Protein AF-A0A4S4DJL1-F1 (afdb_monomer_lite)

Organism: Camellia sinensis var. sinensis (NCBI:txid542762)

InterPro domains:
  IPR012955 CASP, C-terminal [PF08172] (185-416)

Structure (mmCIF, N/CA/C/O backbone):
data_AF-A0A4S4DJL1-F1
#
_entry.id   AF-A0A4S4DJL1-F1
#
loop_
_atom_site.group_PDB
_atom_site.id
_atom_site.type_symbol
_atom_site.label_atom_id
_atom_site.label_alt_id
_atom_site.label_comp_id
_atom_site.label_asym_id
_atom_site.label_entity_id
_atom_site.label_seq_id
_atom_site.pdbx_PDB_ins_code
_atom_site.Cartn_x
_atom_site.Cartn_y
_atom_site.Cartn_z
_atom_site.occupancy
_atom_site.B_iso_or_equiv
_atom_site.auth_seq_id
_atom_site.auth_comp_id
_atom_site.auth_asym_id
_atom_site.auth_atom_id
_atom_site.pdbx_PDB_model_num
ATOM 1 N N . MET A 1 1 ? 65.606 12.502 -108.282 1.00 59.50 1 MET A N 1
ATOM 2 C CA . MET A 1 1 ? 65.517 12.022 -106.886 1.00 59.50 1 MET A CA 1
ATOM 3 C C . MET A 1 1 ? 65.143 13.146 -105.927 1.00 59.50 1 MET A C 1
ATOM 5 O O . MET A 1 1 ? 64.016 13.088 -105.472 1.00 59.50 1 MET A O 1
ATOM 9 N N . ALA A 1 2 ? 65.967 14.184 -105.707 1.00 60.28 2 ALA A N 1
ATOM 10 C CA . ALA A 1 2 ? 65.717 15.263 -104.721 1.00 60.28 2 ALA A CA 1
ATOM 11 C C . ALA A 1 2 ? 64.242 15.716 -104.555 1.00 60.28 2 ALA A C 1
ATOM 13 O O . ALA A 1 2 ? 63.668 15.494 -103.499 1.00 60.28 2 ALA A O 1
ATOM 14 N N . LYS A 1 3 ? 63.577 16.204 -105.618 1.00 59.38 3 LYS A N 1
ATOM 15 C CA . LYS A 1 3 ? 62.169 16.669 -105.557 1.00 59.38 3 LYS A CA 1
ATOM 16 C C . LYS A 1 3 ? 61.129 15.646 -105.064 1.00 59.38 3 LYS A C 1
ATOM 18 O O . LYS A 1 3 ? 60.033 16.049 -104.702 1.00 59.38 3 LYS A O 1
ATOM 23 N N . TRP A 1 4 ? 61.417 14.343 -105.108 1.00 60.75 4 TRP A N 1
ATOM 24 C CA . TRP A 1 4 ? 60.518 13.313 -104.566 1.00 60.75 4 TRP A CA 1
ATOM 25 C C . TRP A 1 4 ? 60.739 13.080 -103.067 1.00 60.75 4 TRP A C 1
ATOM 27 O O . TRP A 1 4 ? 59.798 12.710 -102.378 1.00 60.75 4 TRP A O 1
ATOM 37 N N . ILE A 1 5 ? 61.952 13.330 -102.567 1.00 64.31 5 ILE A N 1
ATOM 38 C CA . ILE A 1 5 ? 62.289 13.234 -101.141 1.00 64.31 5 ILE A CA 1
ATOM 39 C C . ILE A 1 5 ? 61.629 14.389 -100.379 1.00 64.31 5 ILE A C 1
ATOM 41 O O . ILE A 1 5 ? 60.875 14.119 -99.453 1.00 64.31 5 ILE A O 1
ATOM 45 N N . ASP A 1 6 ? 61.748 15.631 -100.867 1.00 67.94 6 ASP A N 1
ATOM 46 C CA . ASP A 1 6 ? 61.109 16.806 -100.242 1.00 67.94 6 ASP A CA 1
ATOM 47 C C . ASP A 1 6 ? 59.584 16.640 -100.063 1.00 67.94 6 ASP A C 1
ATOM 49 O O . ASP A 1 6 ? 59.010 17.075 -99.065 1.00 67.94 6 ASP A O 1
ATOM 53 N N . VAL A 1 7 ? 58.911 16.001 -101.030 1.00 71.00 7 VAL A N 1
ATOM 54 C CA . VAL A 1 7 ? 57.459 15.747 -100.989 1.00 71.00 7 VAL A CA 1
ATOM 55 C C . VAL A 1 7 ? 57.106 14.646 -99.988 1.00 71.00 7 VAL A C 1
ATOM 57 O O . VAL A 1 7 ? 56.109 14.777 -99.278 1.00 71.00 7 VAL A O 1
ATOM 60 N N . VAL A 1 8 ? 57.908 13.580 -99.908 1.00 71.31 8 VAL A N 1
ATOM 61 C CA . VAL A 1 8 ? 57.711 12.502 -98.926 1.00 71.31 8 VAL A CA 1
ATOM 62 C C . VAL A 1 8 ? 57.959 13.019 -97.510 1.00 71.31 8 VAL A C 1
ATOM 64 O O . VAL A 1 8 ? 57.104 12.816 -96.651 1.00 71.31 8 VAL A O 1
ATOM 67 N N . ASP A 1 9 ? 59.039 13.769 -97.286 1.00 73.19 9 ASP A N 1
ATOM 68 C CA . ASP A 1 9 ? 59.363 14.353 -95.981 1.00 73.19 9 ASP A CA 1
ATOM 69 C C . ASP A 1 9 ? 58.279 15.338 -95.524 1.00 73.19 9 ASP A C 1
ATOM 71 O O . ASP A 1 9 ? 57.802 15.248 -94.390 1.00 73.19 9 ASP A O 1
ATOM 75 N N . HIS A 1 10 ? 57.788 16.212 -96.414 1.00 75.75 10 HIS A N 1
ATOM 76 C CA . HIS A 1 10 ? 56.637 17.061 -96.097 1.00 75.75 10 HIS A CA 1
ATOM 77 C C . HIS A 1 10 ? 55.404 16.238 -95.709 1.00 75.75 10 HIS A C 1
ATOM 79 O O . HIS A 1 10 ? 54.762 16.552 -94.707 1.00 75.75 10 HIS A O 1
ATOM 85 N N . ASN A 1 11 ? 55.063 15.191 -96.464 1.00 77.25 11 ASN A N 1
ATOM 86 C CA . ASN A 1 11 ? 53.870 14.389 -96.189 1.00 77.25 11 ASN A CA 1
ATOM 87 C C . ASN A 1 11 ? 54.001 13.601 -94.868 1.00 77.25 11 ASN A C 1
ATOM 89 O O . ASN A 1 11 ? 53.043 13.511 -94.101 1.00 77.25 11 ASN A O 1
ATOM 93 N N . CYS A 1 12 ? 55.202 13.116 -94.540 1.00 78.38 12 CYS A N 1
ATOM 94 C CA . CYS A 1 12 ? 55.519 12.516 -93.244 1.00 78.38 12 CYS A CA 1
ATOM 95 C C . CYS A 1 12 ? 55.393 13.521 -92.086 1.00 78.38 12 CYS A C 1
ATOM 97 O O . CYS A 1 12 ? 54.818 13.181 -91.050 1.00 78.38 12 CYS A O 1
ATOM 99 N N . ILE A 1 13 ? 55.860 14.763 -92.254 1.00 80.75 13 ILE A N 1
ATOM 100 C CA . ILE A 1 13 ? 55.703 15.838 -91.256 1.00 80.75 13 ILE A CA 1
ATOM 101 C C . ILE A 1 13 ? 54.221 16.189 -91.048 1.00 80.75 13 ILE A C 1
ATOM 103 O O . ILE A 1 13 ? 53.776 16.300 -89.904 1.00 80.75 13 ILE A O 1
ATOM 107 N N . TRP A 1 14 ? 53.438 16.329 -92.123 1.00 79.81 14 TRP A N 1
ATOM 108 C CA . TRP A 1 14 ? 51.997 16.598 -92.036 1.00 79.81 14 TRP A CA 1
ATOM 109 C C . TRP A 1 14 ? 51.231 15.445 -91.375 1.00 79.81 14 TRP A C 1
ATOM 111 O O . TRP A 1 14 ? 50.416 15.704 -90.493 1.00 79.81 14 TRP A O 1
ATOM 121 N N . SER A 1 15 ? 51.540 14.191 -91.723 1.00 80.81 15 SER A N 1
ATOM 122 C CA . SER A 1 15 ? 50.959 13.004 -91.080 1.00 80.81 15 SER A CA 1
ATOM 123 C C . SER A 1 15 ? 51.283 12.959 -89.582 1.00 80.81 15 SER A C 1
ATOM 125 O O . SER A 1 15 ? 50.382 12.848 -88.757 1.00 80.81 15 SER A O 1
ATOM 127 N N . SER A 1 16 ? 52.549 13.183 -89.210 1.00 80.94 16 SER A N 1
ATOM 128 C CA . SER A 1 16 ? 52.988 13.202 -87.805 1.00 80.94 16 SER A CA 1
ATOM 129 C C . SER A 1 16 ? 52.286 14.300 -86.997 1.00 80.94 16 SER A C 1
ATOM 131 O O . SER A 1 16 ? 51.898 14.090 -85.849 1.00 80.94 16 SER A O 1
ATOM 133 N N . ARG A 1 17 ? 52.079 15.474 -87.608 1.00 80.12 17 ARG A N 1
ATOM 134 C CA . ARG A 1 17 ? 51.363 16.599 -86.992 1.00 80.12 17 ARG A CA 1
ATOM 135 C C . ARG A 1 17 ? 49.861 16.335 -86.855 1.00 80.12 17 ARG A C 1
ATOM 137 O O . ARG A 1 17 ? 49.268 16.802 -85.888 1.00 80.12 17 ARG A O 1
ATOM 144 N N . LEU A 1 18 ? 49.264 15.595 -87.791 1.00 78.50 18 LEU A N 1
ATOM 145 C CA . LEU A 1 18 ? 47.861 15.185 -87.736 1.00 78.50 18 LEU A CA 1
ATOM 146 C C . LEU A 1 18 ? 47.633 14.110 -86.663 1.00 78.50 18 LEU A C 1
ATOM 148 O O . LEU A 1 18 ? 46.703 14.251 -85.877 1.00 78.50 18 LEU A O 1
ATOM 152 N N . CYS A 1 19 ? 48.512 13.105 -86.567 1.00 79.31 19 CYS A N 1
ATOM 153 C CA . CYS A 1 19 ? 48.488 12.116 -85.485 1.00 79.31 19 CYS A CA 1
ATOM 154 C C . CYS A 1 19 ? 48.607 12.795 -84.115 1.00 79.31 19 CYS A C 1
ATOM 156 O O . CYS A 1 19 ? 47.729 12.620 -83.280 1.00 79.31 19 CYS A O 1
ATOM 158 N N . PHE A 1 20 ? 49.596 13.676 -83.923 1.00 80.44 20 PHE A N 1
ATOM 159 C CA . PHE A 1 20 ? 49.759 14.412 -82.664 1.00 80.44 20 PHE A CA 1
ATOM 160 C C . PHE A 1 20 ? 48.549 15.301 -82.316 1.00 80.44 20 PHE A C 1
ATOM 162 O O . PHE A 1 20 ? 48.203 15.458 -81.147 1.00 80.44 20 PHE A O 1
ATOM 169 N N . ALA A 1 21 ? 47.883 15.887 -83.318 1.00 79.44 21 ALA A N 1
ATOM 170 C CA . ALA A 1 21 ? 46.647 16.639 -83.105 1.00 79.44 21 ALA A CA 1
ATOM 171 C C . ALA A 1 21 ? 45.473 15.728 -82.698 1.00 79.44 21 ALA A C 1
ATOM 173 O O . ALA A 1 21 ? 44.687 16.115 -81.834 1.00 79.44 21 ALA A O 1
ATOM 174 N N . ASN A 1 22 ? 45.377 14.527 -83.278 1.00 80.31 22 ASN A N 1
ATOM 175 C CA . ASN A 1 22 ? 44.357 13.538 -82.936 1.00 80.31 22 ASN A CA 1
ATOM 176 C C . ASN A 1 22 ? 44.570 12.963 -81.526 1.00 80.31 22 ASN A C 1
ATOM 178 O O . ASN A 1 22 ? 43.647 12.991 -80.721 1.00 80.31 22 ASN A O 1
ATOM 182 N N . ASP A 1 23 ? 45.797 12.556 -81.188 1.00 81.19 23 ASP A N 1
ATOM 183 C CA . ASP A 1 23 ? 46.163 12.041 -79.859 1.00 81.19 23 ASP A CA 1
ATOM 184 C C . ASP A 1 23 ? 45.880 13.072 -78.748 1.00 81.19 23 ASP A C 1
ATOM 186 O O . ASP A 1 23 ? 45.460 12.727 -77.640 1.00 81.19 23 ASP A O 1
ATOM 190 N N . ASN A 1 24 ? 46.074 14.363 -79.046 1.00 85.00 24 ASN A N 1
ATOM 191 C CA . ASN A 1 24 ? 45.731 15.461 -78.145 1.00 85.00 24 ASN A CA 1
ATOM 192 C C . ASN A 1 24 ? 44.204 15.651 -78.033 1.00 85.00 24 ASN A C 1
ATOM 194 O O . ASN A 1 24 ? 43.699 15.846 -76.930 1.00 85.00 24 ASN A O 1
ATOM 198 N N . LEU A 1 25 ? 43.441 15.545 -79.130 1.00 85.62 25 LEU A N 1
ATOM 199 C CA . LEU A 1 25 ? 41.971 15.546 -79.068 1.00 85.62 25 LEU A CA 1
ATOM 200 C C . LEU A 1 25 ? 41.445 14.396 -78.197 1.00 85.62 25 LEU A C 1
ATOM 202 O O . LEU A 1 25 ? 40.651 14.637 -77.291 1.00 85.62 25 LEU A O 1
ATOM 206 N N . ASP A 1 26 ? 41.931 13.176 -78.419 1.00 86.50 26 ASP A N 1
ATOM 207 C CA . ASP A 1 26 ? 41.527 11.993 -77.657 1.00 86.50 26 ASP A CA 1
ATOM 208 C C . ASP A 1 26 ? 41.903 12.124 -76.173 1.00 86.50 26 ASP A C 1
ATOM 210 O O . ASP A 1 26 ? 41.092 11.823 -75.295 1.00 86.50 26 ASP A O 1
ATOM 214 N N . SER A 1 27 ? 43.079 12.684 -75.871 1.00 87.75 27 SER A N 1
ATOM 215 C CA . SER A 1 27 ? 43.490 13.001 -74.496 1.00 87.75 27 SER A CA 1
ATOM 216 C C . SER A 1 27 ? 42.558 14.017 -73.821 1.00 87.75 27 SER A C 1
ATOM 218 O O . SER A 1 27 ? 42.176 13.822 -72.666 1.00 87.75 27 SER A O 1
ATOM 220 N N . ASN A 1 28 ? 42.147 15.076 -74.528 1.00 90.19 28 ASN A N 1
ATOM 221 C CA . ASN A 1 28 ? 41.207 16.069 -73.997 1.00 90.19 28 ASN A CA 1
ATOM 222 C C . ASN A 1 28 ? 39.806 15.470 -73.787 1.00 90.19 28 ASN A C 1
ATOM 224 O O . ASN A 1 28 ? 39.225 15.668 -72.722 1.00 90.19 28 ASN A O 1
ATOM 228 N N . ASN A 1 29 ? 39.314 14.652 -74.723 1.00 90.56 29 ASN A N 1
ATOM 229 C CA . ASN A 1 29 ? 38.050 13.921 -74.578 1.00 90.56 29 ASN A CA 1
ATOM 230 C C . ASN A 1 29 ? 38.063 12.990 -73.348 1.00 90.56 29 ASN A C 1
ATOM 232 O O . ASN A 1 29 ? 37.075 12.892 -72.620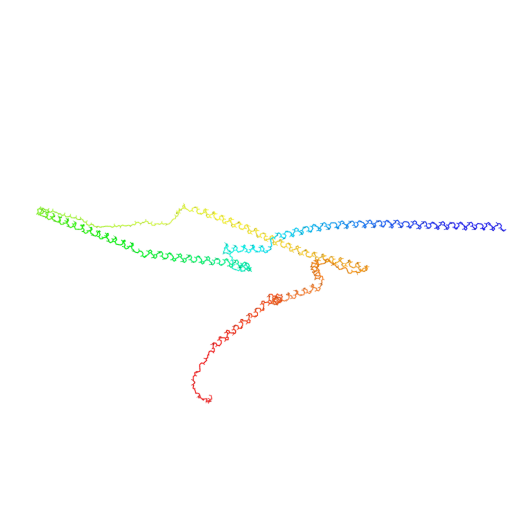 1.00 90.56 29 ASN A O 1
ATOM 236 N N . ILE A 1 30 ? 39.179 12.303 -73.072 1.00 91.88 30 ILE A N 1
ATOM 237 C CA . ILE A 1 30 ? 39.326 11.455 -71.875 1.00 91.88 30 ILE A CA 1
ATOM 238 C C . ILE A 1 30 ? 39.312 12.303 -70.593 1.00 91.88 30 ILE A C 1
ATOM 240 O O . ILE A 1 30 ? 38.681 11.913 -69.608 1.00 91.88 30 ILE A O 1
ATOM 244 N N . LEU A 1 31 ? 39.966 13.469 -70.596 1.00 92.25 31 LEU A N 1
ATOM 245 C CA . LEU A 1 31 ? 39.956 14.397 -69.461 1.00 92.25 31 LEU A CA 1
ATOM 246 C C . LEU A 1 31 ? 38.561 14.984 -69.201 1.00 92.25 31 LEU A C 1
ATOM 248 O O . LEU A 1 31 ? 38.151 15.043 -68.046 1.00 92.25 31 LEU A O 1
ATOM 252 N N . GLU A 1 32 ? 37.808 15.346 -70.239 1.00 93.19 32 GLU A N 1
ATOM 253 C CA . GLU A 1 32 ? 36.440 15.877 -70.134 1.00 93.19 32 GLU A CA 1
ATOM 254 C C . GLU A 1 32 ? 35.441 14.814 -69.636 1.00 93.19 32 GLU A C 1
ATOM 256 O O . GLU A 1 32 ? 34.631 15.072 -68.739 1.00 93.19 32 GLU A O 1
ATOM 261 N N . ASN A 1 33 ? 35.569 13.569 -70.107 1.00 93.12 33 ASN A N 1
ATOM 262 C CA . ASN A 1 33 ? 34.829 12.426 -69.562 1.00 93.12 33 ASN A CA 1
ATOM 263 C C . ASN A 1 33 ? 35.202 12.137 -68.091 1.00 93.12 33 ASN A C 1
ATOM 265 O O . ASN A 1 33 ? 34.343 11.799 -67.279 1.00 93.12 33 ASN A O 1
ATOM 269 N N . SER A 1 34 ? 36.477 12.295 -67.716 1.00 94.00 34 SER A N 1
ATOM 270 C CA . SER A 1 34 ? 36.938 12.146 -66.327 1.00 94.00 34 SER A CA 1
ATOM 271 C C . SER A 1 34 ? 36.424 13.272 -65.419 1.00 94.00 34 SER A C 1
ATOM 273 O O . SER A 1 34 ? 36.053 13.019 -64.271 1.00 94.00 34 SER A O 1
ATOM 275 N N . LEU A 1 35 ? 36.376 14.506 -65.930 1.00 95.19 35 LEU A N 1
ATOM 276 C CA . LEU A 1 35 ? 35.857 15.680 -65.231 1.00 95.19 35 LEU A CA 1
ATOM 277 C C . LEU A 1 35 ? 34.356 15.529 -64.964 1.00 95.19 35 LEU A C 1
ATOM 279 O O . LEU A 1 35 ? 33.949 15.543 -63.806 1.00 95.19 35 LEU A O 1
ATOM 283 N N . SER A 1 36 ? 33.557 15.279 -66.003 1.00 95.12 36 SER A N 1
ATOM 284 C CA . SER A 1 36 ? 32.102 15.102 -65.886 1.00 95.12 36 SER A CA 1
ATOM 285 C C . SER A 1 36 ? 31.716 13.909 -64.999 1.00 95.12 36 SER A C 1
ATOM 287 O O . SER A 1 36 ? 30.773 14.000 -64.210 1.00 95.12 36 SER A O 1
ATOM 289 N N . ALA A 1 37 ? 32.483 12.812 -65.028 1.00 95.00 37 ALA A N 1
ATOM 290 C CA . ALA A 1 37 ? 32.309 11.706 -64.085 1.00 95.00 37 ALA A CA 1
ATOM 291 C C . ALA A 1 37 ? 32.565 12.130 -62.624 1.00 95.00 37 ALA A C 1
ATOM 293 O O . ALA A 1 37 ? 31.803 11.752 -61.732 1.00 95.00 37 ALA A O 1
ATOM 294 N N . LYS A 1 38 ? 33.599 12.943 -62.363 1.00 96.19 38 LYS A N 1
ATOM 295 C CA . LYS A 1 38 ? 33.879 13.489 -61.023 1.00 96.19 38 LYS A CA 1
ATOM 296 C C . LYS A 1 38 ? 32.828 14.500 -60.576 1.00 96.19 38 LYS A C 1
ATOM 298 O O . LYS A 1 38 ? 32.406 14.437 -59.428 1.00 96.19 38 LYS A O 1
ATOM 303 N N . GLU A 1 39 ? 32.379 15.388 -61.457 1.00 96.44 39 GLU A N 1
ATOM 304 C CA . GLU A 1 39 ? 31.305 16.349 -61.174 1.00 96.44 39 GLU A CA 1
ATOM 305 C C . GLU A 1 39 ? 30.002 15.636 -60.808 1.00 96.44 39 GLU A C 1
ATOM 307 O O . GLU A 1 39 ? 29.353 16.005 -59.827 1.00 96.44 39 GLU A O 1
ATOM 312 N N . LYS A 1 40 ? 29.667 14.546 -61.514 1.00 96.88 40 LYS A N 1
ATOM 313 C CA . LYS A 1 40 ? 28.532 13.693 -61.158 1.00 96.88 40 LYS A CA 1
ATOM 314 C C . LYS A 1 40 ? 28.685 13.106 -59.750 1.00 96.88 40 LYS A C 1
ATOM 316 O O . LYS A 1 40 ? 27.770 13.266 -58.946 1.00 96.88 40 LYS A O 1
ATOM 321 N N . ILE A 1 41 ? 29.836 12.511 -59.424 1.00 96.38 41 ILE A N 1
ATOM 322 C CA . ILE A 1 41 ? 30.111 11.962 -58.081 1.00 96.38 41 ILE A CA 1
ATOM 323 C C . ILE A 1 41 ? 30.025 13.057 -57.004 1.00 96.38 41 ILE A C 1
ATOM 325 O O . ILE A 1 41 ? 29.449 12.831 -55.946 1.00 96.38 41 ILE A O 1
ATOM 329 N N . ILE A 1 42 ? 30.539 14.262 -57.271 1.00 96.56 42 ILE A N 1
ATOM 330 C CA . ILE A 1 42 ? 30.431 15.408 -56.355 1.00 96.56 42 ILE A CA 1
ATOM 331 C C . ILE A 1 42 ? 28.961 15.803 -56.149 1.00 96.56 42 ILE A C 1
ATOM 333 O O . ILE A 1 42 ? 28.556 16.057 -55.018 1.00 96.56 42 ILE A O 1
ATOM 337 N N . SER A 1 43 ? 28.144 15.823 -57.207 1.00 96.88 43 SER A N 1
ATOM 338 C CA . SER A 1 43 ? 26.709 16.124 -57.094 1.00 96.88 43 SER A CA 1
ATOM 339 C C . SER A 1 43 ? 25.941 15.063 -56.293 1.00 96.88 43 SER A C 1
ATOM 341 O O . SER A 1 43 ? 25.082 15.410 -55.486 1.00 96.88 43 SER A O 1
ATOM 343 N N . GLU A 1 44 ? 26.303 13.789 -56.456 1.00 96.81 44 GLU A N 1
ATOM 344 C CA . GLU A 1 44 ? 25.709 12.650 -55.752 1.00 96.81 44 GLU A CA 1
ATOM 345 C C . GLU A 1 44 ? 26.076 12.681 -54.260 1.00 96.81 44 GLU A C 1
ATOM 347 O O . GLU A 1 44 ? 25.183 12.677 -53.415 1.00 96.81 44 GLU A O 1
ATOM 352 N N . LEU A 1 45 ? 27.357 12.880 -53.928 1.00 97.12 45 LEU A N 1
ATOM 353 C CA . LEU A 1 45 ? 27.827 13.068 -52.549 1.00 97.12 45 LEU A CA 1
ATOM 354 C C . LEU A 1 45 ? 27.222 14.309 -51.875 1.00 97.12 45 LEU A C 1
ATOM 356 O O . LEU A 1 45 ? 26.880 14.259 -50.697 1.00 97.12 45 LEU A O 1
ATOM 360 N N . ASN A 1 46 ? 27.052 15.422 -52.597 1.00 97.25 46 ASN A N 1
ATOM 361 C CA . ASN A 1 46 ? 26.395 16.617 -52.056 1.00 97.25 46 ASN A CA 1
ATOM 362 C C . ASN A 1 46 ? 24.904 16.371 -51.772 1.00 97.25 46 ASN A C 1
ATOM 364 O O . ASN A 1 46 ? 24.382 16.859 -50.769 1.00 97.25 46 ASN A O 1
ATOM 368 N N . MET A 1 47 ? 24.220 15.596 -52.620 1.00 96.69 47 MET A N 1
ATOM 369 C CA . MET A 1 47 ? 22.834 15.188 -52.388 1.00 96.69 47 MET A CA 1
ATOM 370 C C . MET A 1 47 ? 22.725 14.228 -51.193 1.00 96.69 47 MET A C 1
ATOM 372 O O . MET A 1 47 ? 21.836 14.396 -50.361 1.00 96.69 47 MET A O 1
ATOM 376 N N . GLU A 1 48 ? 23.641 13.265 -51.058 1.00 97.25 48 GLU A N 1
ATOM 377 C CA . GLU A 1 48 ? 23.726 12.389 -49.883 1.00 97.25 48 GLU A CA 1
ATOM 378 C C . GLU A 1 48 ? 23.993 13.179 -48.595 1.00 97.25 48 GLU A C 1
ATOM 380 O O . GLU A 1 48 ? 23.297 12.965 -47.603 1.00 97.25 48 GLU A O 1
ATOM 385 N N . LEU A 1 49 ? 24.930 14.134 -48.611 1.00 97.06 49 LEU A N 1
ATOM 386 C CA . LEU A 1 49 ? 25.207 15.018 -47.474 1.00 97.06 49 LEU A CA 1
ATOM 387 C C . LEU A 1 49 ? 23.974 15.835 -47.074 1.00 97.06 49 LEU A C 1
ATOM 389 O O . LEU A 1 49 ? 23.619 15.843 -45.897 1.00 97.06 49 LEU A O 1
ATOM 393 N N . HIS A 1 50 ? 23.282 16.457 -48.033 1.00 97.44 50 HIS A N 1
ATOM 394 C CA . HIS A 1 50 ? 22.057 17.215 -47.761 1.00 97.44 50 HIS A CA 1
ATOM 395 C C . HIS A 1 50 ? 20.935 16.318 -47.211 1.00 97.44 50 HIS A C 1
ATOM 397 O O . HIS A 1 50 ? 20.211 16.706 -46.290 1.00 97.44 50 HIS A O 1
ATOM 403 N N . ASN A 1 51 ? 20.785 15.101 -47.742 1.00 96.75 51 ASN A N 1
ATOM 404 C CA . ASN A 1 51 ? 19.816 14.127 -47.240 1.00 96.75 51 ASN A CA 1
ATOM 405 C C . ASN A 1 51 ? 20.142 13.707 -45.800 1.00 96.75 51 ASN A C 1
ATOM 407 O O . ASN A 1 51 ? 19.252 13.725 -44.950 1.00 96.75 51 ASN A O 1
ATOM 411 N N . LEU A 1 52 ? 21.410 13.402 -45.503 1.00 96.56 52 LEU A N 1
ATOM 412 C CA . LEU A 1 52 ? 21.870 13.062 -44.156 1.00 96.56 52 LEU A CA 1
ATOM 413 C C . LEU A 1 52 ? 21.667 14.226 -43.177 1.00 96.56 52 LEU A C 1
ATOM 415 O O . LEU A 1 52 ? 21.110 14.021 -42.098 1.00 96.56 52 LEU A O 1
ATOM 419 N N . GLU A 1 53 ? 22.033 15.449 -43.562 1.00 96.75 53 GLU A N 1
ATOM 420 C CA . GLU A 1 53 ? 21.812 16.660 -42.763 1.00 96.75 53 GLU A CA 1
ATOM 421 C C . GLU A 1 53 ? 20.319 16.892 -42.482 1.00 96.75 53 GLU A C 1
ATOM 423 O O . GLU A 1 53 ? 19.936 17.151 -41.340 1.00 96.75 53 GLU A O 1
ATOM 428 N N . THR A 1 54 ? 19.459 16.688 -43.485 1.00 96.94 54 THR A N 1
ATOM 429 C CA . THR A 1 54 ? 17.997 16.766 -43.333 1.00 96.94 54 THR A CA 1
ATOM 430 C C . THR A 1 54 ? 17.475 15.696 -42.369 1.00 96.94 54 THR A C 1
ATOM 432 O O . THR A 1 54 ? 16.697 16.015 -41.468 1.00 96.94 54 THR A O 1
ATOM 435 N N . THR A 1 55 ? 17.916 14.436 -42.492 1.00 96.75 55 THR A N 1
ATOM 436 C CA . THR A 1 55 ? 17.507 13.369 -41.558 1.00 96.75 55 THR A CA 1
ATOM 437 C C . THR A 1 55 ? 17.955 13.653 -40.127 1.00 96.75 55 THR A C 1
ATOM 439 O O . THR A 1 55 ? 17.151 13.537 -39.207 1.00 96.75 55 THR A O 1
ATOM 442 N N . LEU A 1 56 ? 19.187 14.130 -39.941 1.00 96.25 56 LEU A N 1
ATOM 443 C CA . LEU A 1 56 ? 19.752 14.464 -38.636 1.00 96.25 56 LEU A CA 1
ATOM 444 C C . LEU A 1 56 ? 19.029 15.669 -38.006 1.00 96.25 56 LEU A C 1
ATOM 446 O O . LEU A 1 56 ? 18.783 15.687 -36.799 1.00 96.25 56 LEU A O 1
ATOM 450 N N . SER A 1 57 ? 18.632 16.658 -38.813 1.00 97.12 57 SER A N 1
ATOM 451 C CA . SER A 1 57 ? 17.782 17.773 -38.374 1.00 97.12 57 SER A CA 1
ATOM 452 C C . SER A 1 57 ? 16.409 17.284 -37.891 1.00 97.12 57 SER A C 1
ATOM 454 O O . SER A 1 57 ? 15.978 17.638 -36.791 1.00 97.12 57 SER A O 1
ATOM 456 N N . ASN A 1 58 ? 15.764 16.394 -38.654 1.00 97.12 58 ASN A N 1
ATOM 457 C CA . ASN A 1 58 ? 14.470 15.809 -38.295 1.00 97.12 58 ASN A CA 1
ATOM 458 C C . ASN A 1 58 ? 14.548 14.966 -37.007 1.00 97.12 58 ASN A C 1
ATOM 460 O O . ASN A 1 58 ? 13.681 15.090 -36.144 1.00 97.12 58 ASN A O 1
ATOM 464 N N . GLU A 1 59 ? 15.588 14.143 -36.838 1.00 95.69 59 GLU A N 1
ATOM 465 C CA . GLU A 1 59 ? 15.822 13.366 -35.609 1.00 95.69 59 GLU A CA 1
ATOM 466 C C . GLU A 1 59 ? 16.047 14.280 -34.394 1.00 95.69 59 GLU A C 1
ATOM 468 O O . GLU A 1 59 ? 15.451 14.070 -33.334 1.00 95.69 59 GLU A O 1
ATOM 473 N N . ARG A 1 60 ? 16.837 15.354 -34.544 1.00 95.44 60 ARG A N 1
ATOM 474 C CA . ARG A 1 60 ? 17.014 16.370 -33.492 1.00 95.44 60 ARG A CA 1
ATOM 475 C C . ARG A 1 60 ? 15.688 17.011 -33.091 1.00 95.44 60 ARG A C 1
ATOM 477 O O . ARG A 1 60 ? 15.426 17.148 -31.897 1.00 95.44 60 ARG A O 1
ATOM 484 N N . GLU A 1 61 ? 14.848 17.391 -34.051 1.00 97.06 61 GLU A N 1
ATOM 485 C CA . GLU A 1 61 ? 13.539 17.977 -33.758 1.00 97.06 61 GLU A CA 1
ATOM 486 C C . GLU A 1 61 ? 12.601 16.973 -33.064 1.00 97.06 61 GLU A C 1
ATOM 488 O O . GLU A 1 61 ? 11.929 17.330 -32.091 1.00 97.06 61 GLU A O 1
ATOM 493 N N . GLN A 1 62 ? 12.596 15.706 -33.492 1.00 96.31 62 GLN A N 1
ATOM 494 C CA . GLN A 1 62 ? 11.841 14.639 -32.828 1.00 96.31 62 GLN A CA 1
ATOM 495 C C . GLN A 1 62 ? 12.275 14.466 -31.368 1.00 96.31 62 GLN A C 1
ATOM 497 O O . GLN A 1 62 ? 11.421 14.517 -30.480 1.00 96.31 62 GLN A O 1
ATOM 502 N N . HIS A 1 63 ? 13.579 14.364 -31.097 1.00 94.31 63 HIS A N 1
ATOM 503 C CA . HIS A 1 63 ? 14.102 14.258 -29.732 1.00 94.31 63 HIS A CA 1
ATOM 504 C C . HIS A 1 63 ? 13.793 15.497 -28.882 1.00 94.31 63 HIS A C 1
ATOM 506 O O . HIS A 1 63 ? 13.389 15.359 -27.730 1.00 94.31 63 HIS A O 1
ATOM 512 N N . ILE A 1 64 ? 13.898 16.711 -29.434 1.00 96.94 64 ILE A N 1
ATOM 513 C CA . ILE A 1 64 ? 13.501 17.945 -28.734 1.00 96.94 64 ILE A CA 1
ATOM 514 C C . ILE A 1 64 ? 12.010 17.908 -28.368 1.00 96.94 64 ILE A C 1
ATOM 516 O O . ILE A 1 64 ? 11.628 18.303 -27.264 1.00 96.94 64 ILE A O 1
ATOM 520 N N . ASN A 1 65 ? 11.152 17.425 -29.266 1.00 96.19 65 ASN A N 1
ATOM 521 C CA . ASN A 1 65 ? 9.716 17.323 -29.018 1.00 96.19 65 ASN A CA 1
ATOM 522 C C . ASN A 1 65 ? 9.361 16.197 -28.031 1.00 96.19 65 ASN A C 1
ATOM 524 O O . ASN A 1 65 ? 8.415 16.347 -27.257 1.00 96.19 65 ASN A O 1
ATOM 528 N N . GLU A 1 66 ? 10.128 15.111 -27.991 1.00 96.69 66 GLU A N 1
ATOM 529 C CA . GLU A 1 66 ? 9.998 14.054 -26.984 1.00 96.69 66 GLU A CA 1
ATOM 530 C C . GLU A 1 66 ? 10.464 14.523 -25.597 1.00 96.69 66 GLU A C 1
ATOM 532 O O . GLU A 1 66 ? 9.723 14.375 -24.627 1.00 96.69 66 GLU A O 1
ATOM 537 N N . ILE A 1 67 ? 11.600 15.223 -25.509 1.00 94.81 67 ILE A N 1
ATOM 538 C CA . ILE A 1 67 ? 12.074 15.881 -24.280 1.00 94.81 67 ILE A CA 1
ATOM 539 C C . ILE A 1 67 ? 11.029 16.877 -23.754 1.00 94.81 67 ILE A C 1
ATOM 541 O O . ILE A 1 67 ? 10.751 16.899 -22.555 1.00 94.81 67 ILE A O 1
ATOM 545 N N . LYS A 1 68 ? 10.393 17.680 -24.620 1.00 97.06 68 LYS A N 1
ATOM 546 C CA . LYS A 1 68 ? 9.293 18.576 -24.211 1.00 97.06 68 LYS A CA 1
ATOM 547 C C . LYS A 1 68 ? 8.106 17.800 -23.627 1.00 97.06 68 LYS A C 1
ATOM 549 O O . LYS A 1 68 ? 7.604 18.187 -22.576 1.00 97.06 68 LYS A O 1
ATOM 554 N N . LYS A 1 69 ? 7.676 16.703 -24.265 1.00 96.50 69 LYS A N 1
ATOM 555 C CA . LYS A 1 69 ? 6.580 15.848 -23.761 1.00 96.50 69 LYS A CA 1
ATOM 556 C C . LYS A 1 69 ? 6.919 15.223 -22.407 1.00 96.50 69 LYS A C 1
ATOM 558 O O . LYS A 1 69 ? 6.090 15.260 -21.504 1.00 96.50 69 LYS A O 1
ATOM 563 N N . LEU A 1 70 ? 8.132 14.689 -22.254 1.00 94.19 70 LEU A N 1
ATOM 564 C CA . LEU A 1 70 ? 8.596 14.088 -21.002 1.00 94.19 70 LEU A CA 1
ATOM 565 C C . LEU A 1 70 ? 8.674 15.118 -19.867 1.00 94.19 70 LEU A C 1
ATOM 567 O O . LEU A 1 70 ? 8.233 14.815 -18.765 1.00 94.19 70 LEU A O 1
ATOM 571 N N . ASN A 1 71 ? 9.133 16.346 -20.136 1.00 95.19 71 ASN A N 1
ATOM 572 C CA . ASN A 1 71 ? 9.127 17.429 -19.143 1.00 95.19 71 ASN A CA 1
ATOM 573 C C . ASN A 1 71 ? 7.707 17.833 -18.708 1.00 95.19 71 ASN A C 1
ATOM 575 O O . ASN A 1 71 ? 7.478 18.066 -17.525 1.00 95.19 71 ASN A O 1
ATOM 579 N N . VAL A 1 72 ? 6.735 17.888 -19.629 1.00 96.81 72 VAL A N 1
ATOM 580 C CA . VAL A 1 72 ? 5.327 18.151 -19.265 1.00 96.81 72 VAL A CA 1
ATOM 581 C C . VAL A 1 72 ? 4.787 17.037 -18.364 1.00 96.81 72 VAL A C 1
ATOM 583 O O . VAL A 1 72 ? 4.248 17.328 -17.299 1.00 96.81 72 VAL A O 1
ATOM 586 N N . LEU A 1 73 ? 5.005 15.770 -18.734 1.00 96.25 73 LEU A N 1
ATOM 587 C CA . LEU A 1 73 ? 4.593 14.622 -17.920 1.00 96.25 73 LEU A CA 1
ATOM 588 C C . LEU A 1 73 ? 5.286 14.591 -16.549 1.00 96.25 73 LEU A C 1
ATOM 590 O O . LEU A 1 73 ? 4.656 14.216 -15.563 1.00 96.25 73 LEU A O 1
ATOM 594 N N . LEU A 1 74 ? 6.559 14.991 -16.461 1.00 95.25 74 LEU A N 1
ATOM 595 C CA . LEU A 1 74 ? 7.287 15.089 -15.194 1.00 95.25 74 LEU A CA 1
ATOM 596 C C . LEU A 1 74 ? 6.650 16.141 -14.276 1.00 95.25 74 LEU A C 1
ATOM 598 O O . LEU A 1 74 ? 6.289 15.811 -13.149 1.00 95.25 74 LEU A O 1
ATOM 602 N N . ASN A 1 75 ? 6.408 17.351 -14.789 1.00 95.19 75 ASN A N 1
ATOM 603 C CA . ASN A 1 75 ? 5.753 18.433 -14.045 1.00 95.19 75 ASN A CA 1
ATOM 604 C C . ASN A 1 75 ? 4.338 18.039 -13.575 1.00 95.19 75 ASN A C 1
ATOM 606 O O . ASN A 1 75 ? 3.949 18.340 -12.446 1.00 95.19 75 ASN A O 1
ATOM 610 N N . GLU A 1 76 ? 3.566 17.331 -14.408 1.00 95.94 76 GLU A N 1
ATOM 611 C CA . GLU A 1 76 ? 2.265 16.772 -14.014 1.00 95.94 76 GLU A CA 1
ATOM 612 C C . GLU A 1 76 ? 2.405 15.765 -12.860 1.00 95.94 76 GLU A C 1
ATOM 614 O O . GLU A 1 76 ? 1.622 15.797 -11.907 1.00 95.94 76 GLU A O 1
ATOM 619 N N . LYS A 1 77 ? 3.412 14.881 -12.903 1.00 94.06 77 LYS A N 1
ATOM 620 C CA . LYS A 1 77 ? 3.659 13.917 -11.821 1.00 94.06 77 LYS A CA 1
ATOM 621 C C . LYS A 1 77 ? 4.111 14.593 -10.535 1.00 94.06 77 LYS A C 1
ATOM 623 O O . LYS A 1 77 ? 3.582 14.237 -9.483 1.00 94.06 77 LYS A O 1
ATOM 628 N N . GLU A 1 78 ? 4.995 15.582 -10.601 1.00 94.94 78 GLU A N 1
ATOM 629 C CA . GLU A 1 78 ? 5.400 16.384 -9.442 1.00 94.94 78 GLU A CA 1
ATOM 630 C C . GLU A 1 78 ? 4.200 17.090 -8.800 1.00 94.94 78 GLU A C 1
ATOM 632 O O . GLU A 1 78 ? 3.986 16.946 -7.596 1.00 94.94 78 GLU A O 1
ATOM 637 N N . ALA A 1 79 ? 3.335 17.726 -9.599 1.00 95.06 79 ALA A N 1
ATOM 638 C CA . ALA A 1 79 ? 2.106 18.345 -9.105 1.00 95.06 79 ALA A CA 1
ATOM 639 C C . ALA A 1 79 ? 1.177 17.333 -8.402 1.00 95.06 79 ALA A C 1
ATOM 641 O O . ALA A 1 79 ? 0.674 17.613 -7.312 1.00 95.06 79 ALA A O 1
ATOM 642 N N . THR A 1 80 ? 0.983 16.131 -8.967 1.00 95.00 80 THR A N 1
ATOM 643 C CA . THR A 1 80 ? 0.179 15.084 -8.301 1.00 95.00 80 THR A CA 1
ATOM 644 C C . THR A 1 80 ? 0.831 14.542 -7.028 1.00 95.00 80 THR A C 1
ATOM 646 O O . THR A 1 80 ? 0.126 14.237 -6.068 1.00 95.00 80 THR A O 1
ATOM 649 N N . LEU A 1 81 ? 2.164 14.441 -6.981 1.00 91.88 81 LEU A N 1
ATOM 650 C CA . LEU A 1 81 ? 2.890 14.017 -5.783 1.00 91.88 81 LEU A CA 1
ATOM 651 C C . LEU A 1 81 ? 2.768 15.050 -4.666 1.00 91.88 81 LEU A C 1
ATOM 653 O O . LEU A 1 81 ? 2.572 14.667 -3.515 1.00 91.88 81 LEU A O 1
ATOM 657 N N . ASP A 1 82 ? 2.861 16.338 -4.982 1.00 93.00 82 ASP A N 1
ATOM 658 C CA . ASP A 1 82 ? 2.719 17.402 -3.991 1.00 93.00 82 ASP A CA 1
ATOM 659 C C . ASP A 1 82 ? 1.283 17.534 -3.477 1.00 93.00 82 ASP A C 1
ATOM 661 O O . ASP A 1 82 ? 1.091 17.779 -2.285 1.00 93.00 82 ASP A O 1
ATOM 665 N N . GLU A 1 83 ? 0.274 17.275 -4.310 1.00 94.44 83 GLU A N 1
ATOM 666 C CA . GLU A 1 83 ? -1.111 17.208 -3.838 1.00 94.44 83 GLU A CA 1
ATOM 667 C C . GLU A 1 83 ? -1.345 15.997 -2.920 1.00 94.44 83 GLU A C 1
ATOM 669 O O . GLU A 1 83 ? -1.844 16.158 -1.807 1.00 94.44 83 GLU A O 1
ATOM 674 N N . ILE A 1 84 ? -0.858 14.805 -3.289 1.00 89.69 84 ILE A N 1
ATOM 675 C CA . ILE A 1 84 ? -0.924 13.612 -2.424 1.00 89.69 84 ILE A CA 1
ATOM 676 C C . ILE A 1 84 ? -0.149 13.826 -1.109 1.00 89.69 84 ILE A C 1
ATOM 678 O O . ILE A 1 84 ? -0.590 13.365 -0.055 1.00 89.69 84 ILE A O 1
ATOM 682 N N . LYS A 1 85 ? 0.979 14.554 -1.118 1.00 90.44 85 LYS A N 1
ATOM 683 C CA . LYS A 1 85 ? 1.696 14.937 0.115 1.00 90.44 85 LYS A CA 1
ATOM 684 C C . LYS A 1 85 ? 0.849 15.855 1.002 1.00 90.44 85 LYS A C 1
ATOM 686 O O . LYS A 1 85 ? 0.834 15.642 2.213 1.00 90.44 85 LYS A O 1
ATOM 691 N N . LYS A 1 86 ? 0.128 16.837 0.441 1.00 89.75 86 LYS A N 1
ATOM 692 C CA . LYS A 1 86 ? -0.801 17.692 1.208 1.00 89.75 86 LYS A CA 1
ATOM 693 C C . LYS A 1 86 ? -1.981 16.893 1.763 1.00 89.75 86 LYS A C 1
ATOM 695 O O . LYS A 1 86 ? -2.317 17.051 2.936 1.00 89.75 86 LYS A O 1
ATOM 700 N N . GLU A 1 87 ? -2.572 15.993 0.978 1.00 86.56 87 GLU A N 1
ATOM 701 C CA . GLU A 1 87 ? -3.598 15.064 1.472 1.00 86.56 87 GLU A CA 1
ATOM 702 C C . GLU A 1 87 ? -3.065 14.188 2.616 1.00 86.56 87 GLU A C 1
ATOM 704 O O . GLU A 1 87 ? -3.755 13.952 3.606 1.00 86.56 87 GLU A O 1
ATOM 709 N N . LEU A 1 88 ? -1.819 13.717 2.521 1.00 79.12 88 LEU A N 1
ATOM 710 C CA . LEU A 1 88 ? -1.199 12.905 3.566 1.00 79.12 88 LEU A CA 1
ATOM 711 C C . LEU A 1 88 ? -0.898 13.713 4.839 1.00 79.12 88 LEU A C 1
ATOM 713 O O . LEU A 1 88 ? -1.047 13.175 5.933 1.00 79.12 88 LEU A O 1
ATOM 717 N N . GLN A 1 89 ? -0.520 14.989 4.714 1.00 76.25 89 GLN A N 1
ATOM 718 C CA . GLN A 1 89 ? -0.309 15.899 5.850 1.00 76.25 89 GLN A CA 1
ATOM 719 C C . GLN A 1 89 ? -1.615 16.355 6.518 1.00 76.25 89 GLN A C 1
ATOM 721 O O . GLN A 1 89 ? -1.624 16.613 7.719 1.00 76.25 89 GLN A O 1
ATOM 726 N N . THR A 1 90 ? -2.711 16.463 5.763 1.00 76.94 90 THR A N 1
ATOM 727 C CA . THR A 1 90 ? -4.034 16.847 6.294 1.00 76.94 90 THR A CA 1
ATOM 728 C C . THR A 1 90 ? -4.800 15.674 6.908 1.00 76.94 90 THR A C 1
ATOM 730 O O . THR A 1 90 ? -5.723 15.891 7.697 1.00 76.94 90 THR A O 1
ATOM 733 N N . ARG A 1 91 ? -4.413 14.425 6.614 1.00 74.75 91 ARG A N 1
ATOM 734 C CA . ARG A 1 91 ? -4.949 13.244 7.305 1.00 74.75 91 ARG A CA 1
ATOM 735 C C . ARG A 1 91 ? -4.574 13.266 8.795 1.00 74.75 91 ARG A C 1
ATOM 737 O O . ARG A 1 91 ? -3.419 13.529 9.126 1.00 74.75 91 ARG A O 1
ATOM 744 N N . PRO A 1 92 ? -5.505 12.917 9.705 1.00 72.62 92 PRO A N 1
ATOM 745 C CA . PRO A 1 92 ? -5.201 12.770 11.123 1.00 72.62 92 PRO A CA 1
ATOM 746 C C . PRO A 1 92 ? -4.021 11.818 11.346 1.00 72.62 92 PRO A C 1
ATOM 748 O O . PRO A 1 92 ? -4.052 10.668 10.904 1.00 72.62 92 PRO A O 1
ATOM 751 N N . THR A 1 93 ? -2.994 12.286 12.059 1.00 74.62 93 THR A N 1
ATOM 752 C CA . THR A 1 93 ? -1.834 11.474 12.452 1.00 74.62 93 THR A CA 1
ATOM 753 C C . THR A 1 93 ? -2.303 10.172 13.097 1.00 74.62 93 THR A C 1
ATOM 755 O O . THR A 1 93 ? -3.191 10.208 13.947 1.00 74.62 93 THR A O 1
ATOM 758 N N . ALA A 1 94 ? -1.678 9.034 12.769 1.00 73.62 94 ALA A N 1
ATOM 759 C CA . ALA A 1 94 ? -2.076 7.720 13.296 1.00 73.62 94 ALA A CA 1
ATOM 760 C C . ALA A 1 94 ? -2.243 7.708 14.831 1.00 73.62 94 ALA A C 1
ATOM 762 O O . ALA A 1 94 ? -3.221 7.170 15.334 1.00 73.62 94 ALA A O 1
ATOM 763 N N . LYS A 1 95 ? -1.372 8.430 15.554 1.00 74.31 95 LYS A N 1
ATOM 764 C CA . LYS A 1 95 ? -1.484 8.663 17.004 1.00 74.31 95 LYS A CA 1
ATOM 765 C C . LYS A 1 95 ? -2.839 9.247 17.428 1.00 74.31 95 LYS A C 1
ATOM 767 O O . LYS A 1 95 ? -3.451 8.727 18.346 1.00 74.31 95 LYS A O 1
ATOM 772 N N . LEU A 1 96 ? -3.341 10.272 16.734 1.00 79.44 96 LEU A N 1
ATOM 773 C CA . LEU A 1 96 ? -4.642 10.882 17.032 1.00 79.44 96 LEU A CA 1
ATOM 774 C C . LEU A 1 96 ? -5.800 9.912 16.750 1.00 79.44 96 LEU A C 1
ATOM 776 O O . LEU A 1 96 ? -6.777 9.900 17.493 1.00 79.44 96 LEU A O 1
ATOM 780 N N . VAL A 1 97 ? -5.691 9.084 15.706 1.00 81.94 97 VAL A N 1
ATOM 781 C CA . VAL A 1 97 ? -6.683 8.036 15.411 1.00 81.94 97 VAL A CA 1
ATOM 782 C C . VAL A 1 97 ? -6.678 6.965 16.504 1.00 81.94 97 VAL A C 1
ATOM 784 O O . VAL A 1 97 ? -7.746 6.591 16.986 1.00 81.94 97 VAL A O 1
ATOM 787 N N . ASP A 1 98 ? -5.501 6.523 16.948 1.00 81.44 98 ASP A N 1
ATOM 788 C CA . ASP A 1 98 ? -5.355 5.567 18.048 1.00 81.44 98 ASP A CA 1
ATOM 789 C C . ASP A 1 98 ? -5.849 6.148 19.381 1.00 81.44 98 ASP A C 1
ATOM 791 O O . ASP A 1 98 ? -6.565 5.468 20.114 1.00 81.44 98 ASP A O 1
ATOM 795 N N . ASP A 1 99 ? -5.556 7.414 19.680 1.00 82.06 99 ASP A N 1
ATOM 796 C CA . ASP A 1 99 ? -6.028 8.097 20.889 1.00 82.06 99 ASP A CA 1
ATOM 797 C C . ASP A 1 99 ? -7.549 8.289 20.880 1.00 82.06 99 ASP A C 1
ATOM 799 O O . ASP A 1 99 ? -8.204 8.091 21.904 1.00 82.06 99 ASP A O 1
ATOM 803 N N . LEU A 1 100 ? -8.146 8.626 19.730 1.00 83.06 100 LEU A N 1
ATOM 804 C CA . LEU A 1 100 ? -9.602 8.659 19.568 1.00 83.06 100 LEU A CA 1
ATOM 805 C C . LEU A 1 100 ? -10.210 7.259 19.726 1.00 83.06 100 LEU A C 1
ATOM 807 O O . LEU A 1 100 ? -11.222 7.110 20.408 1.00 83.06 100 LEU A O 1
ATOM 811 N N . ARG A 1 101 ? -9.574 6.218 19.177 1.00 83.00 101 ARG A N 1
ATOM 812 C CA . ARG A 1 101 ? -10.025 4.825 19.309 1.00 83.00 101 ARG A CA 1
ATOM 813 C C . ARG A 1 101 ? -9.970 4.336 20.758 1.00 83.00 101 ARG A C 1
ATOM 815 O O . ARG A 1 101 ? -10.908 3.681 21.207 1.00 83.00 101 ARG A O 1
ATOM 822 N N . LYS A 1 102 ? -8.919 4.691 21.504 1.00 81.25 102 LYS A N 1
ATOM 823 C CA . LYS A 1 102 ? -8.794 4.414 22.944 1.00 81.25 102 LYS A CA 1
ATOM 824 C C . LYS A 1 102 ? -9.837 5.183 23.755 1.00 81.25 102 LYS A C 1
ATOM 826 O O . LYS A 1 102 ? -10.521 4.574 24.569 1.00 81.25 102 LYS A O 1
ATOM 831 N N . LYS A 1 103 ? -10.051 6.476 23.475 1.00 81.75 103 LYS A N 1
ATOM 832 C CA . LYS A 1 103 ? -11.128 7.276 24.096 1.00 81.75 103 LYS A CA 1
ATOM 833 C C . LYS A 1 103 ? -12.511 6.659 23.863 1.00 81.75 103 LYS A C 1
ATOM 835 O O . LYS A 1 103 ? -13.295 6.587 24.802 1.00 81.75 103 LYS A O 1
ATOM 840 N N . VAL A 1 104 ? -12.793 6.166 22.654 1.00 82.75 104 VAL A N 1
ATOM 841 C CA . VAL A 1 104 ? -14.045 5.452 22.344 1.00 82.75 104 VAL A CA 1
ATOM 842 C C . VAL A 1 104 ? -14.144 4.128 23.109 1.00 82.75 104 VAL A C 1
ATOM 844 O O . VAL A 1 104 ? -15.188 3.882 23.703 1.00 82.75 104 VAL A O 1
ATOM 847 N N . LYS A 1 105 ? -13.078 3.313 23.179 1.00 76.12 105 LYS A N 1
ATOM 848 C CA . LYS A 1 105 ? -13.066 2.083 23.999 1.00 76.12 105 LYS A CA 1
ATOM 849 C C . LYS A 1 105 ? -13.330 2.369 25.485 1.00 76.12 105 LYS A C 1
ATOM 851 O O . LYS A 1 105 ? -14.151 1.689 26.090 1.00 76.12 105 LYS A O 1
ATOM 856 N N . ILE A 1 106 ? -12.692 3.392 26.059 1.00 74.81 106 ILE A N 1
ATOM 857 C CA . ILE A 1 106 ? -12.894 3.793 27.463 1.00 74.81 106 ILE A CA 1
ATOM 858 C C . ILE A 1 106 ? -14.336 4.272 27.685 1.00 74.81 106 ILE A C 1
ATOM 860 O O . ILE A 1 106 ? -14.990 3.824 28.622 1.00 74.81 106 ILE A O 1
ATOM 864 N N . LEU A 1 107 ? -14.869 5.127 26.804 1.00 76.12 107 LEU A N 1
ATOM 865 C CA . LEU A 1 107 ? -16.270 5.565 26.869 1.00 76.12 107 LEU A CA 1
ATOM 866 C C . LEU A 1 107 ? -17.256 4.401 26.711 1.00 76.12 107 LEU A C 1
ATOM 868 O O . LEU A 1 107 ? -18.316 4.423 27.328 1.00 76.12 107 LEU A O 1
ATOM 872 N N . GLN A 1 108 ? -16.915 3.379 25.924 1.00 71.81 108 GLN A N 1
ATOM 873 C CA . GLN A 1 108 ? -17.726 2.174 25.793 1.00 71.81 108 GLN A CA 1
ATOM 874 C C . GLN A 1 108 ? -17.704 1.342 27.084 1.00 71.81 108 GLN A C 1
ATOM 876 O O . GLN A 1 108 ? -18.766 0.954 27.564 1.00 71.81 108 GLN A O 1
ATOM 881 N N . ALA A 1 109 ? -16.533 1.129 27.689 1.00 66.56 109 ALA A N 1
ATOM 882 C CA . ALA A 1 109 ? -16.409 0.404 28.952 1.00 66.56 109 ALA A CA 1
ATOM 883 C C . ALA A 1 109 ? -17.141 1.118 30.106 1.00 66.56 109 ALA A C 1
ATOM 885 O O . ALA A 1 109 ? -17.952 0.501 30.793 1.00 66.56 109 ALA A O 1
ATOM 886 N N . VAL A 1 110 ? -16.922 2.429 30.264 1.00 67.56 110 VAL A N 1
ATOM 887 C CA . VAL A 1 110 ? -17.549 3.260 31.311 1.00 67.56 110 VAL A CA 1
ATOM 888 C C . VAL A 1 110 ? -19.050 3.462 31.069 1.00 67.56 110 VAL A C 1
ATOM 890 O O . VAL A 1 110 ? -19.827 3.492 32.016 1.00 67.56 110 VAL A O 1
ATOM 893 N N . GLY A 1 111 ? -19.473 3.615 29.810 1.00 59.16 111 GLY A N 1
ATOM 894 C CA . GLY A 1 111 ? -20.863 3.912 29.454 1.00 59.16 111 GLY A CA 1
ATOM 895 C C . GLY A 1 111 ? -21.789 2.695 29.383 1.00 59.16 111 GLY A C 1
ATOM 896 O O . GLY A 1 111 ? -22.993 2.856 29.565 1.00 59.16 111 GLY A O 1
ATOM 897 N N . TYR A 1 112 ? -21.255 1.496 29.123 1.00 60.22 112 TYR A N 1
ATOM 898 C CA . TYR A 1 112 ? -22.060 0.278 28.946 1.00 60.22 112 TYR A CA 1
ATOM 899 C C . TYR A 1 112 ? -21.787 -0.825 29.976 1.00 60.22 112 TYR A C 1
ATOM 901 O O . TYR A 1 112 ? -22.497 -1.828 29.951 1.00 60.22 112 TYR A O 1
ATOM 909 N N . ASN A 1 113 ? -20.803 -0.663 30.875 1.00 52.50 113 ASN A N 1
ATOM 910 C CA . ASN A 1 113 ? -20.465 -1.633 31.934 1.00 52.50 113 ASN A CA 1
ATOM 911 C C . ASN A 1 113 ? -20.318 -3.084 31.420 1.00 52.50 113 ASN A C 1
ATOM 913 O O . ASN A 1 113 ? -20.634 -4.054 32.106 1.00 52.50 113 ASN A O 1
ATOM 917 N N . SER A 1 114 ? -19.870 -3.223 30.171 1.00 51.25 114 SER A N 1
ATOM 918 C CA . SER A 1 114 ? -19.840 -4.484 29.439 1.00 51.25 114 SER A CA 1
ATOM 919 C C . SER A 1 114 ? -18.661 -4.480 28.475 1.00 51.25 114 SER A C 1
ATOM 921 O O . SER A 1 114 ? -18.728 -3.884 27.400 1.00 51.25 114 SER A O 1
ATOM 923 N N . ILE A 1 115 ? -17.566 -5.101 28.914 1.00 44.38 115 ILE A N 1
ATOM 924 C CA . ILE A 1 115 ? -16.517 -5.714 28.090 1.00 44.38 115 ILE A CA 1
ATOM 925 C C . ILE A 1 115 ? -15.659 -6.598 29.002 1.00 44.38 115 ILE A C 1
ATOM 927 O O . ILE A 1 115 ? -15.457 -6.282 30.177 1.00 44.38 115 ILE A O 1
ATOM 931 N N . GLU A 1 116 ? -15.202 -7.726 28.464 1.00 55.03 116 GLU A N 1
ATOM 932 C CA . GLU A 1 116 ? -14.392 -8.711 29.179 1.00 55.03 116 GLU A CA 1
ATOM 933 C C . GLU A 1 116 ? -13.071 -8.098 29.683 1.00 55.03 116 GLU A C 1
ATOM 935 O O . GLU A 1 116 ? -12.439 -7.283 29.005 1.00 55.03 116 GLU A O 1
ATOM 940 N N . ALA A 1 117 ? -12.642 -8.496 30.886 1.00 53.78 117 ALA A N 1
ATOM 941 C CA . ALA A 1 117 ? -11.507 -7.889 31.596 1.00 53.78 117 ALA A CA 1
ATOM 942 C C . ALA A 1 117 ? -10.158 -7.989 30.848 1.00 53.78 117 ALA A C 1
ATOM 944 O O . ALA A 1 117 ? -9.224 -7.252 31.149 1.00 53.78 117 ALA A O 1
ATOM 945 N N . GLU A 1 118 ? -10.062 -8.873 29.857 1.00 51.75 118 GLU A N 1
ATOM 946 C CA . GLU A 1 118 ? -8.844 -9.162 29.093 1.00 51.75 118 GLU A CA 1
ATOM 947 C C . GLU A 1 118 ? -8.499 -8.066 28.062 1.00 51.75 118 GLU A C 1
ATOM 949 O O . GLU A 1 118 ? -7.336 -7.912 27.694 1.00 51.75 118 GLU A O 1
ATOM 954 N N . ASP A 1 119 ? -9.472 -7.252 27.628 1.00 51.03 119 ASP A N 1
ATOM 955 C CA . ASP A 1 119 ? -9.249 -6.158 26.660 1.00 51.03 119 ASP A CA 1
ATOM 956 C C . ASP A 1 119 ? -8.983 -4.793 27.350 1.00 51.03 119 ASP A C 1
ATOM 958 O O . ASP A 1 119 ? -8.671 -3.798 26.686 1.00 51.03 119 ASP A O 1
ATOM 962 N N . TRP A 1 120 ? -9.064 -4.748 28.691 1.00 54.50 120 TRP A N 1
ATOM 963 C CA . TRP A 1 120 ? -8.799 -3.562 29.522 1.00 54.50 120 TRP A CA 1
ATOM 964 C C . TRP A 1 120 ? -7.298 -3.265 29.673 1.00 54.50 120 TRP A C 1
ATOM 966 O O . TRP A 1 120 ? -6.879 -2.143 29.386 1.00 54.50 120 TRP A O 1
ATOM 976 N N . GLU A 1 121 ? -6.472 -4.254 30.043 1.00 54.25 121 GLU A N 1
ATOM 977 C CA . GLU A 1 121 ? -5.019 -4.062 30.257 1.00 54.25 121 GLU A CA 1
ATOM 978 C C . GLU A 1 121 ? -4.290 -3.560 28.996 1.00 54.25 121 GLU A C 1
ATOM 980 O O . GLU A 1 121 ? -3.327 -2.793 29.062 1.00 54.25 121 GLU A O 1
ATOM 985 N N . VAL A 1 122 ? -4.771 -3.954 27.813 1.00 57.72 122 VAL A N 1
ATOM 986 C CA . VAL A 1 122 ? -4.203 -3.509 26.533 1.00 57.72 122 VAL A CA 1
ATOM 987 C C . VAL A 1 122 ? -4.500 -2.025 26.283 1.00 57.72 122 VAL A C 1
ATOM 989 O O . VAL A 1 122 ? -3.654 -1.307 25.742 1.00 57.72 122 VAL A O 1
ATOM 992 N N . ALA A 1 123 ? -5.677 -1.540 26.692 1.00 53.84 123 ALA A N 1
ATOM 993 C CA . ALA A 1 123 ? -6.109 -0.160 26.475 1.00 53.84 123 ALA A CA 1
ATOM 994 C C . ALA A 1 123 ? -5.413 0.854 27.404 1.00 53.84 123 ALA A C 1
ATOM 996 O O . ALA A 1 123 ? -5.192 1.995 26.991 1.00 53.84 123 ALA A O 1
ATOM 997 N N . THR A 1 124 ? -5.045 0.442 28.620 1.00 55.78 124 THR A N 1
ATOM 998 C CA . THR A 1 124 ? -4.505 1.315 29.681 1.00 55.78 124 THR A CA 1
ATOM 999 C C . THR A 1 124 ? -2.979 1.456 29.671 1.00 55.78 124 THR A C 1
ATOM 1001 O O . THR A 1 124 ? -2.437 2.367 30.293 1.00 55.78 124 THR A O 1
ATOM 1004 N N . SER A 1 125 ? -2.278 0.636 28.880 1.00 53.81 125 SER A N 1
ATOM 1005 C CA . SER A 1 125 ? -0.807 0.543 28.764 1.00 53.81 125 SER A CA 1
ATOM 1006 C C . SER A 1 125 ? -0.028 1.805 28.308 1.00 53.81 125 SER A C 1
ATOM 1008 O O . SER A 1 125 ? 1.170 1.722 28.036 1.00 53.81 125 SER A O 1
ATOM 1010 N N . GLY A 1 126 ? -0.657 2.982 28.211 1.00 58.88 126 GLY A N 1
ATOM 1011 C CA . GLY A 1 126 ? 0.013 4.253 27.901 1.00 58.88 126 GLY A CA 1
ATOM 1012 C C . GLY A 1 126 ? 0.246 5.117 29.145 1.00 58.88 126 GLY A C 1
ATOM 1013 O O . GLY A 1 126 ? -0.705 5.385 29.872 1.00 58.88 126 GLY A O 1
ATOM 1014 N N . GLU A 1 127 ? 1.468 5.626 29.351 1.00 60.81 127 GLU A N 1
ATOM 1015 C CA . GLU A 1 127 ? 1.857 6.431 30.534 1.00 60.81 127 GLU A CA 1
ATOM 1016 C C . GLU A 1 127 ? 0.887 7.582 30.861 1.00 60.81 127 GLU A C 1
ATOM 1018 O O . GLU A 1 127 ? 0.467 7.739 32.008 1.00 60.81 127 GLU A O 1
ATOM 1023 N N . GLU A 1 128 ? 0.471 8.366 29.861 1.00 58.00 128 GLU A N 1
ATOM 1024 C CA . GLU A 1 128 ? -0.476 9.473 30.072 1.00 58.00 128 GLU A CA 1
ATOM 1025 C C . GLU A 1 128 ? -1.906 8.994 30.390 1.00 58.00 128 GLU A C 1
ATOM 1027 O O . GLU A 1 128 ? -2.654 9.690 31.079 1.00 58.00 128 GLU A O 1
ATOM 1032 N N . MET A 1 129 ? -2.283 7.794 29.935 1.00 55.03 129 MET A N 1
ATOM 1033 C CA . MET A 1 129 ? -3.585 7.180 30.220 1.00 55.03 129 MET A CA 1
ATOM 1034 C C . MET A 1 129 ? -3.630 6.567 31.615 1.00 55.03 129 MET A C 1
ATOM 1036 O O . MET A 1 129 ? -4.603 6.801 32.322 1.00 55.03 129 MET A O 1
ATOM 1040 N N . SER A 1 130 ? -2.561 5.898 32.051 1.00 62.97 130 SER A N 1
ATOM 1041 C CA . SER A 1 130 ? -2.438 5.368 33.415 1.00 62.97 130 SER A CA 1
ATOM 1042 C C . SER A 1 130 ? -2.576 6.479 34.472 1.00 62.97 130 SER A C 1
ATOM 1044 O O . SER A 1 130 ? -3.201 6.293 35.517 1.00 62.97 130 SER A O 1
ATOM 1046 N N . LYS A 1 131 ? -2.107 7.699 34.165 1.00 71.12 131 LYS A N 1
ATOM 1047 C CA . LYS A 1 131 ? -2.316 8.890 35.007 1.00 71.12 131 LYS A CA 1
ATOM 1048 C C . LYS A 1 131 ? -3.777 9.364 35.056 1.00 71.12 131 LYS A C 1
ATOM 1050 O O . LYS A 1 131 ? -4.234 9.809 36.108 1.00 71.12 131 LYS A O 1
ATOM 1055 N N . LEU A 1 132 ? -4.513 9.286 33.944 1.00 69.75 132 LEU A N 1
ATOM 1056 C CA . LEU A 1 132 ? -5.938 9.640 33.898 1.00 69.75 132 LEU A CA 1
ATOM 1057 C C . LEU A 1 132 ? -6.809 8.572 34.576 1.00 69.75 132 LEU A C 1
ATOM 1059 O O . LEU A 1 132 ? -7.734 8.911 35.307 1.00 69.75 132 LEU A O 1
ATOM 1063 N N . GLU A 1 133 ? -6.483 7.299 34.372 1.00 69.12 133 GLU A N 1
ATOM 1064 C CA . GLU A 1 133 ? -7.107 6.145 35.018 1.00 69.12 133 GLU A CA 1
ATOM 1065 C C . GLU A 1 133 ? -6.916 6.186 36.537 1.00 69.12 133 GLU A C 1
ATOM 1067 O O . GLU A 1 133 ? -7.895 6.115 37.275 1.00 69.12 133 GLU A O 1
ATOM 1072 N N . SER A 1 134 ? -5.685 6.420 37.008 1.00 74.44 134 SER A N 1
ATOM 1073 C CA . SER A 1 134 ? -5.378 6.651 38.424 1.00 74.44 134 SER A CA 1
ATOM 1074 C C . SER A 1 134 ? -6.256 7.753 39.028 1.00 74.44 134 SER A C 1
ATOM 1076 O O . SER A 1 134 ? -6.820 7.565 40.104 1.00 74.44 134 SER A O 1
ATOM 1078 N N . LEU A 1 135 ? -6.434 8.875 38.322 1.00 74.19 135 LEU A N 1
ATOM 1079 C CA . LEU A 1 135 ? -7.238 10.006 38.793 1.00 74.19 135 LEU A CA 1
ATOM 1080 C C . LEU A 1 135 ? -8.756 9.740 38.744 1.00 74.19 135 LEU A C 1
ATOM 1082 O O . LEU A 1 135 ? -9.505 10.308 39.542 1.00 74.19 135 LEU A O 1
ATOM 1086 N N . LEU A 1 136 ? -9.223 8.880 37.834 1.00 79.69 136 LEU A N 1
ATOM 1087 C CA . LEU A 1 136 ? -10.616 8.424 37.784 1.00 79.69 136 LEU A CA 1
ATOM 1088 C C . LEU A 1 136 ? -10.917 7.399 38.886 1.00 79.69 136 LEU A C 1
ATOM 1090 O O . LEU A 1 136 ? -11.943 7.526 39.550 1.00 79.69 136 LEU A O 1
ATOM 1094 N N . LEU A 1 137 ? -10.019 6.439 39.124 1.00 79.19 137 LEU A N 1
ATOM 1095 C CA . LEU A 1 137 ? -10.130 5.460 40.209 1.00 79.19 137 LEU A CA 1
ATOM 1096 C C . LEU A 1 137 ? -10.084 6.132 41.586 1.00 79.19 137 LEU A C 1
ATOM 1098 O O . LEU A 1 137 ? -10.906 5.807 42.439 1.00 79.19 137 LEU A O 1
ATOM 1102 N N . ASP A 1 138 ? -9.189 7.103 41.789 1.00 76.38 138 ASP A N 1
ATOM 1103 C CA . ASP A 1 138 ? -9.109 7.872 43.037 1.00 76.38 138 ASP A CA 1
ATOM 1104 C C . ASP A 1 138 ? -10.396 8.675 43.293 1.00 76.38 138 ASP A C 1
ATOM 1106 O O . ASP A 1 138 ? -10.982 8.591 44.373 1.00 76.38 138 ASP A O 1
ATOM 1110 N N . LYS A 1 139 ? -10.927 9.361 42.267 1.00 80.81 139 LYS A N 1
ATOM 1111 C CA . LYS A 1 139 ? -12.233 10.036 42.363 1.00 80.81 139 LYS A CA 1
ATOM 1112 C C . LYS A 1 139 ? -13.391 9.076 42.623 1.00 80.81 139 LYS A C 1
ATOM 1114 O O . LYS A 1 139 ? -14.274 9.426 43.401 1.00 80.81 139 LYS A O 1
ATOM 1119 N N . ASN A 1 140 ? -13.409 7.903 41.991 1.00 78.62 140 ASN A N 1
ATOM 1120 C CA . ASN A 1 140 ? -14.482 6.929 42.181 1.00 78.62 140 ASN A CA 1
ATOM 1121 C C . ASN A 1 140 ? -14.453 6.366 43.609 1.00 78.62 140 ASN A C 1
ATOM 1123 O O . ASN A 1 140 ? -15.428 6.496 44.341 1.00 78.62 140 ASN A O 1
ATOM 1127 N N . ARG A 1 141 ? -13.285 5.905 44.072 1.00 83.44 141 ARG A N 1
ATOM 1128 C CA . ARG A 1 141 ? -13.066 5.459 45.456 1.00 83.44 141 ARG A CA 1
ATOM 1129 C C . ARG A 1 141 ? -13.387 6.553 46.483 1.00 83.44 141 ARG A C 1
ATOM 1131 O O . ARG A 1 141 ? -13.885 6.254 47.569 1.00 83.44 141 ARG A O 1
ATOM 1138 N N . LYS A 1 142 ? -13.134 7.827 46.159 1.00 82.50 142 LYS A N 1
ATOM 1139 C CA . LYS A 1 142 ? -13.544 8.958 47.001 1.00 82.50 142 LYS A CA 1
ATOM 1140 C C . LYS A 1 142 ? -15.068 9.122 47.042 1.00 82.50 142 LYS A C 1
ATOM 1142 O O . LYS A 1 142 ? -15.611 9.266 48.131 1.00 82.50 142 LYS A O 1
ATOM 1147 N N . MET A 1 143 ? -15.755 9.044 45.902 1.00 79.94 143 MET A N 1
ATOM 1148 C CA . MET A 1 143 ? -17.225 9.083 45.838 1.00 79.94 143 MET A CA 1
ATOM 1149 C C . MET A 1 143 ? -17.866 7.896 46.572 1.00 79.94 143 MET A C 1
ATOM 1151 O O . MET A 1 143 ? -18.856 8.075 47.274 1.00 79.94 143 MET A O 1
ATOM 1155 N N . GLU A 1 144 ? -17.290 6.696 46.470 1.00 77.69 144 GLU A N 1
ATOM 1156 C CA . GLU A 1 144 ? -17.705 5.515 47.238 1.00 77.69 144 GLU A CA 1
ATOM 1157 C C . GLU A 1 144 ? -17.523 5.725 48.747 1.00 77.69 144 GLU A C 1
ATOM 1159 O O . GLU A 1 144 ? -18.393 5.344 49.535 1.00 77.69 144 GLU A O 1
ATOM 1164 N N . HIS A 1 145 ? -16.428 6.367 49.165 1.00 85.06 145 HIS A N 1
ATOM 1165 C CA . HIS A 1 145 ? -16.200 6.715 50.566 1.00 85.06 145 HIS A CA 1
ATOM 1166 C C . HIS A 1 145 ? -17.187 7.782 51.063 1.00 85.06 145 HIS A C 1
ATOM 1168 O O . HIS A 1 145 ? -17.770 7.603 52.128 1.00 85.06 145 HIS A O 1
ATOM 1174 N N . GLU A 1 146 ? -17.440 8.836 50.282 1.00 84.25 146 GLU A N 1
ATOM 1175 C CA . GLU A 1 146 ? -18.436 9.876 50.586 1.00 84.25 146 GLU A CA 1
ATOM 1176 C C . GLU A 1 146 ? -19.863 9.283 50.648 1.00 84.25 146 GLU A C 1
ATOM 1178 O O . GLU A 1 146 ? -20.607 9.573 51.584 1.00 84.25 146 GLU A O 1
ATOM 1183 N N . LEU A 1 147 ? -20.228 8.357 49.749 1.00 81.62 147 LEU A N 1
ATOM 1184 C CA . LEU A 1 147 ? -21.489 7.597 49.807 1.00 81.62 147 LEU A CA 1
ATOM 1185 C C . LEU A 1 147 ? -21.578 6.671 51.026 1.00 81.62 147 LEU A C 1
ATOM 1187 O O . LEU A 1 147 ? -22.643 6.548 51.630 1.00 81.62 147 LEU A O 1
ATOM 1191 N N . THR A 1 148 ? -20.482 6.005 51.390 1.00 83.12 148 THR A N 1
ATOM 1192 C CA . THR A 1 148 ? -20.433 5.119 52.564 1.00 83.12 148 THR A CA 1
ATOM 1193 C C . THR A 1 148 ? -20.525 5.926 53.857 1.00 83.12 148 THR A C 1
ATOM 1195 O O . THR A 1 148 ? -21.239 5.530 54.774 1.00 83.12 148 THR A O 1
ATOM 1198 N N . GLN A 1 149 ? -19.876 7.092 53.910 1.00 83.19 149 GLN A N 1
ATOM 1199 C CA . GLN A 1 149 ? -19.968 8.036 55.018 1.00 83.19 149 GLN A CA 1
ATOM 1200 C C . GLN A 1 149 ? -21.380 8.618 55.141 1.00 83.19 149 GLN A C 1
ATOM 1202 O O . GLN A 1 149 ? -21.932 8.601 56.235 1.00 83.19 149 GLN A O 1
ATOM 1207 N N . LEU A 1 150 ? -22.000 9.059 54.040 1.00 77.31 150 LEU A N 1
ATOM 1208 C CA . LEU A 1 150 ? -23.387 9.539 54.043 1.00 77.31 150 LEU A CA 1
ATOM 1209 C C . LEU A 1 150 ? -24.378 8.448 54.462 1.00 77.31 150 LEU A C 1
ATOM 1211 O O . LEU A 1 150 ? -25.300 8.734 55.219 1.00 77.31 150 LEU A O 1
ATOM 1215 N N . LYS A 1 151 ? -24.169 7.191 54.042 1.00 78.25 151 LYS A N 1
ATOM 1216 C CA . LYS A 1 151 ? -24.948 6.055 54.554 1.00 78.25 151 LYS A CA 1
ATOM 1217 C C . LYS A 1 151 ? -24.739 5.865 56.055 1.00 78.25 151 LYS A C 1
ATOM 1219 O O . LYS A 1 151 ? -25.724 5.809 56.773 1.00 78.25 151 LYS A O 1
ATOM 1224 N N . ALA A 1 152 ? -23.498 5.797 56.536 1.00 74.88 152 ALA A N 1
ATOM 1225 C CA . ALA A 1 152 ? -23.211 5.588 57.956 1.00 74.88 152 ALA A CA 1
ATOM 1226 C C . ALA A 1 152 ? -23.778 6.714 58.839 1.00 74.88 152 ALA A C 1
ATOM 1228 O O . ALA A 1 152 ? -24.417 6.439 59.847 1.00 74.88 152 ALA A O 1
ATOM 1229 N N . VAL A 1 153 ? -23.610 7.977 58.436 1.00 73.50 153 VAL A N 1
ATOM 1230 C CA . VAL A 1 153 ? -24.181 9.135 59.142 1.00 73.50 153 VAL A CA 1
ATOM 1231 C C . VAL A 1 153 ? -25.711 9.124 59.071 1.00 73.50 153 VAL A C 1
ATOM 1233 O O . VAL A 1 153 ? -26.353 9.370 60.084 1.00 73.50 153 VAL A O 1
ATOM 1236 N N . GLY A 1 154 ? -26.301 8.784 57.920 1.00 67.81 154 GLY A N 1
ATOM 1237 C CA . GLY A 1 154 ? -27.754 8.678 57.760 1.00 67.81 154 GLY A CA 1
ATOM 1238 C C . GLY A 1 154 ? -28.379 7.584 58.629 1.00 67.81 154 GLY A C 1
ATOM 1239 O O . GLY A 1 154 ? -29.342 7.858 59.337 1.00 67.81 154 GLY A O 1
ATOM 1240 N N . TYR A 1 155 ? -27.805 6.376 58.638 1.00 60.62 155 TYR A N 1
ATOM 1241 C CA . TYR A 1 155 ? -28.257 5.283 59.508 1.00 60.62 155 TYR A CA 1
ATOM 1242 C C . TYR A 1 155 ? -28.119 5.655 60.991 1.00 60.62 155 TYR A C 1
ATOM 1244 O O . TYR A 1 155 ? -29.098 5.561 61.724 1.00 60.62 155 TYR A O 1
ATOM 1252 N N . ASN A 1 156 ? -26.959 6.172 61.413 1.00 62.88 156 ASN A N 1
ATOM 1253 C CA . ASN A 1 156 ? -26.731 6.564 62.808 1.00 62.88 156 ASN A CA 1
ATOM 1254 C C . ASN A 1 156 ? -27.638 7.724 63.267 1.00 62.88 156 ASN A C 1
ATOM 1256 O O . ASN A 1 156 ? -27.960 7.807 64.448 1.00 62.88 156 ASN A O 1
ATOM 1260 N N . SER A 1 157 ? -28.032 8.633 62.366 1.00 63.25 157 SER A N 1
ATOM 1261 C CA . SER A 1 157 ? -28.931 9.748 62.698 1.00 63.25 157 SER A CA 1
ATOM 1262 C C . SER A 1 157 ? -30.381 9.286 62.862 1.00 63.25 157 SER A C 1
ATOM 1264 O O . SER A 1 157 ? -31.054 9.742 63.778 1.00 63.25 157 SER A O 1
ATOM 1266 N N . ILE A 1 158 ? -30.845 8.357 62.018 1.00 59.16 158 ILE A N 1
ATOM 1267 C CA . ILE A 1 158 ? -32.198 7.781 62.110 1.00 59.16 158 ILE A CA 1
ATOM 1268 C C . ILE A 1 158 ? -32.334 6.921 63.376 1.00 59.16 158 ILE A C 1
ATOM 1270 O O . ILE A 1 158 ? -33.330 7.014 64.087 1.00 59.16 158 ILE A O 1
ATOM 1274 N N . GLU A 1 159 ? -31.311 6.125 63.700 1.00 58.47 159 GLU A N 1
ATOM 1275 C CA . GLU A 1 159 ? -31.312 5.262 64.891 1.00 58.47 159 GLU A CA 1
ATOM 1276 C C . GLU A 1 159 ? -31.280 6.070 66.208 1.00 58.47 159 GLU A C 1
ATOM 1278 O O . GLU A 1 159 ? -31.758 5.595 67.238 1.00 58.47 159 GLU A O 1
ATOM 1283 N N . ALA A 1 160 ? -30.773 7.310 66.172 1.00 57.75 160 ALA A N 1
ATOM 1284 C CA . ALA A 1 160 ? -30.816 8.245 67.296 1.00 57.75 160 ALA A CA 1
ATOM 1285 C C . ALA A 1 160 ? -32.192 8.922 67.465 1.00 57.75 160 ALA A C 1
ATOM 1287 O O . ALA A 1 160 ? -32.670 9.031 68.595 1.00 57.75 160 ALA A O 1
ATOM 1288 N N . GLU A 1 161 ? -32.844 9.337 66.370 1.00 57.31 161 GLU A N 1
ATOM 1289 C CA . GLU A 1 161 ? -34.175 9.970 66.412 1.00 57.31 161 GLU A CA 1
ATOM 1290 C C . GLU A 1 161 ? -35.253 9.008 66.956 1.00 57.31 161 GLU A C 1
ATOM 1292 O O . GLU A 1 161 ? -36.037 9.397 67.825 1.00 57.31 161 GLU A O 1
ATOM 1297 N N . ASP A 1 162 ? -35.246 7.732 66.549 1.00 54.31 162 ASP A N 1
ATOM 1298 C CA . ASP A 1 162 ? -36.189 6.722 67.072 1.00 54.31 162 ASP A CA 1
ATOM 1299 C C . ASP A 1 162 ? -35.977 6.428 68.576 1.00 54.31 162 ASP A C 1
ATOM 1301 O O . ASP A 1 162 ? -36.936 6.163 69.307 1.00 54.31 162 ASP A O 1
ATOM 1305 N N . TRP A 1 163 ? -34.738 6.513 69.080 1.00 54.81 163 TRP A N 1
ATOM 1306 C CA . TRP A 1 163 ? -34.428 6.308 70.505 1.00 54.81 163 TRP A CA 1
ATOM 1307 C C . TRP A 1 163 ? -34.903 7.461 71.401 1.00 54.81 163 TRP A C 1
ATOM 1309 O O . TRP A 1 163 ? -35.334 7.229 72.537 1.00 54.81 163 TRP A O 1
ATOM 1319 N N . GLU A 1 164 ? -34.845 8.700 70.911 1.00 54.94 164 GLU A N 1
ATOM 1320 C CA . GLU A 1 164 ? -35.316 9.875 71.653 1.00 54.94 164 GLU A CA 1
ATOM 1321 C C . GLU A 1 164 ? -36.856 9.891 71.742 1.00 54.94 164 GLU A C 1
ATOM 1323 O O . GLU A 1 164 ? -37.418 10.163 72.804 1.00 54.94 164 GLU A O 1
ATOM 1328 N N . VAL A 1 165 ? -37.549 9.453 70.682 1.00 58.03 165 VAL A N 1
ATOM 1329 C CA . VAL A 1 165 ? -39.010 9.241 70.695 1.00 58.03 165 VAL A CA 1
ATOM 1330 C C . VAL A 1 165 ? -39.409 8.069 71.604 1.00 58.03 165 VAL A C 1
ATOM 1332 O O . VAL A 1 165 ? -40.359 8.176 72.379 1.00 58.03 165 VAL A O 1
ATOM 1335 N N . ALA A 1 166 ? -38.674 6.952 71.585 1.00 56.09 166 ALA A N 1
ATOM 1336 C CA . ALA A 1 166 ? -38.972 5.801 72.444 1.00 56.09 166 ALA A CA 1
ATOM 1337 C C . ALA A 1 166 ? -38.775 6.083 73.949 1.00 56.09 166 ALA A C 1
ATOM 1339 O O . ALA A 1 166 ? -39.391 5.423 74.790 1.00 56.09 166 ALA A O 1
ATOM 1340 N N . THR A 1 167 ? -37.936 7.061 74.308 1.00 54.38 167 THR A N 1
ATOM 1341 C CA . THR A 1 167 ? -37.683 7.444 75.708 1.00 54.38 167 THR A CA 1
ATOM 1342 C C . THR A 1 167 ? -38.637 8.523 76.239 1.00 54.38 167 THR A C 1
ATOM 1344 O O . THR A 1 167 ? -38.730 8.695 77.457 1.00 54.38 167 THR A O 1
ATOM 1347 N N . SER A 1 168 ? -39.445 9.175 75.391 1.00 53.47 168 SER A N 1
ATOM 1348 C CA . SER A 1 168 ? -40.416 10.210 75.789 1.00 53.47 168 SER A CA 1
ATOM 1349 C C . SER A 1 168 ? -41.739 9.654 76.362 1.00 53.47 168 SER A C 1
ATOM 1351 O O . SER A 1 168 ? -42.829 10.144 76.057 1.00 53.47 168 SER A O 1
ATOM 1353 N N . GLY A 1 169 ? -41.667 8.640 77.234 1.00 57.91 169 GLY A N 1
ATOM 1354 C CA . GLY A 1 169 ? -42.817 7.918 77.813 1.00 57.91 169 GLY A CA 1
ATOM 1355 C C . GLY A 1 169 ? -43.793 8.740 78.679 1.00 57.91 169 GLY A C 1
ATOM 1356 O O . GLY A 1 169 ? -44.769 8.191 79.197 1.00 57.91 169 GLY A O 1
ATOM 1357 N N . GLU A 1 170 ? -43.580 10.051 78.828 1.00 64.25 170 GLU A N 1
ATOM 1358 C CA . GLU A 1 170 ? -44.501 10.953 79.529 1.00 64.25 170 GLU A CA 1
ATOM 1359 C C . GLU A 1 170 ? -45.903 10.990 78.910 1.00 64.25 170 GLU A C 1
ATOM 1361 O O . GLU A 1 170 ? -46.887 11.077 79.647 1.00 64.25 170 GLU A O 1
ATOM 1366 N N . GLU A 1 171 ? -46.027 10.955 77.579 1.00 65.62 171 GLU A N 1
ATOM 1367 C CA . GLU A 1 171 ? -47.342 11.036 76.928 1.00 65.62 171 GLU A CA 1
ATOM 1368 C C . GLU A 1 171 ? -48.168 9.769 77.167 1.00 65.62 171 GLU A C 1
ATOM 1370 O O . GLU A 1 171 ? -49.366 9.847 77.449 1.00 65.62 171 GLU A O 1
ATOM 1375 N N . MET A 1 172 ? -47.512 8.606 77.161 1.00 63.66 172 MET A N 1
ATOM 1376 C CA . MET A 1 172 ? -48.147 7.325 77.468 1.00 63.66 172 MET A CA 1
ATOM 1377 C C . MET A 1 172 ? -48.591 7.260 78.938 1.00 63.66 172 MET A C 1
ATOM 1379 O O . MET A 1 172 ? -49.728 6.880 79.215 1.00 63.66 172 MET A O 1
ATOM 1383 N N . SER A 1 173 ? -47.759 7.743 79.868 1.00 75.44 173 SER A N 1
ATOM 1384 C CA . SER A 1 173 ? -48.112 7.850 81.292 1.00 75.44 173 SER A CA 1
ATOM 1385 C C . SER A 1 173 ? -49.263 8.841 81.547 1.00 75.44 173 SER A C 1
ATOM 1387 O O . SER A 1 173 ? -50.191 8.547 82.308 1.00 75.44 173 SER A O 1
ATOM 1389 N N . LYS A 1 174 ? -49.278 9.994 80.857 1.00 79.19 174 LYS A N 1
ATOM 1390 C CA . LYS A 1 174 ? -50.403 10.948 80.893 1.00 79.19 174 LYS A CA 1
ATOM 1391 C C . LYS A 1 174 ? -51.697 10.291 80.404 1.00 79.19 174 LYS A C 1
ATOM 1393 O O . LYS A 1 174 ? -52.723 10.422 81.077 1.00 79.19 174 LYS A O 1
ATOM 1398 N N . LEU A 1 175 ? -51.655 9.552 79.293 1.00 75.62 175 LEU A N 1
ATOM 1399 C CA . LEU A 1 175 ? -52.821 8.862 78.734 1.00 75.62 175 LEU A CA 1
ATOM 1400 C C . LEU A 1 175 ? -53.362 7.771 79.676 1.00 75.62 175 LEU A C 1
ATOM 1402 O O . LEU A 1 175 ? -54.571 7.703 79.903 1.00 75.62 175 LEU A O 1
ATOM 1406 N N . GLU A 1 176 ? -52.476 6.976 80.280 1.00 78.62 176 GLU A N 1
ATOM 1407 C CA . GLU A 1 176 ? -52.826 5.954 81.275 1.00 78.62 176 GLU A CA 1
ATOM 1408 C C . GLU A 1 176 ? -53.486 6.573 82.522 1.00 78.62 176 GLU A C 1
ATOM 1410 O O . GLU A 1 176 ? -54.542 6.113 82.968 1.00 78.62 176 GLU A O 1
ATOM 1415 N N . SER A 1 177 ? -52.938 7.682 83.036 1.00 82.25 177 SER A N 1
ATOM 1416 C CA . SER A 1 177 ? -53.513 8.396 84.186 1.00 82.25 177 SER A CA 1
ATOM 1417 C C . SER A 1 177 ? -54.931 8.924 83.911 1.00 82.25 177 SER A C 1
ATOM 1419 O O . SER A 1 177 ? -55.807 8.851 84.777 1.00 82.25 177 SER A O 1
ATOM 1421 N N . LEU A 1 178 ? -55.183 9.400 82.686 1.00 89.44 178 LEU A N 1
ATOM 1422 C CA . LEU A 1 178 ? -56.470 9.956 82.266 1.00 89.44 178 LEU A CA 1
ATOM 1423 C C . LEU A 1 178 ? -57.521 8.859 82.038 1.00 89.44 178 LEU A C 1
ATOM 1425 O O . LEU A 1 178 ? -58.701 9.063 82.339 1.00 89.44 178 LEU A O 1
ATOM 1429 N N . LEU A 1 179 ? -57.103 7.683 81.559 1.00 84.38 179 LEU A N 1
ATOM 1430 C CA . LEU A 1 179 ? -57.954 6.493 81.489 1.00 84.38 179 LEU A CA 1
ATOM 1431 C C . LEU A 1 179 ? -58.358 6.011 82.891 1.00 84.38 179 LEU A C 1
ATOM 1433 O O . LEU A 1 179 ? -59.543 5.772 83.127 1.00 84.38 179 LEU A O 1
ATOM 1437 N N . LEU A 1 180 ? -57.415 5.941 83.836 1.00 87.19 180 LEU A N 1
ATOM 1438 C CA . LEU A 1 180 ? -57.689 5.556 85.227 1.00 87.19 180 LEU A CA 1
ATOM 1439 C C . LEU A 1 180 ? -58.646 6.526 85.941 1.00 87.19 180 LEU A C 1
ATOM 1441 O O . LEU A 1 180 ? -59.564 6.080 86.632 1.00 87.19 180 LEU A O 1
ATOM 1445 N N . ASP A 1 181 ? -58.480 7.839 85.759 1.00 89.19 181 ASP A N 1
ATOM 1446 C CA . ASP A 1 181 ? -59.379 8.848 86.339 1.00 89.19 181 ASP A CA 1
ATOM 1447 C C . ASP A 1 181 ? -60.803 8.770 85.756 1.00 89.19 181 ASP A C 1
ATOM 1449 O O . ASP A 1 181 ? -61.785 8.800 86.503 1.00 89.19 181 ASP A O 1
ATOM 1453 N N . LYS A 1 182 ? -60.942 8.576 84.435 1.00 87.25 182 LYS A N 1
ATOM 1454 C CA . LYS A 1 182 ? -62.255 8.332 83.812 1.00 87.25 182 LYS A CA 1
ATOM 1455 C C . LYS A 1 182 ? -62.917 7.056 84.331 1.00 87.25 182 LYS A C 1
ATOM 1457 O O . LYS A 1 182 ? -64.118 7.075 84.593 1.00 87.25 182 LYS A O 1
ATOM 1462 N N . ASN A 1 183 ? -62.156 5.977 84.511 1.00 84.19 183 ASN A N 1
ATOM 1463 C CA . ASN A 1 183 ? -62.708 4.710 84.989 1.00 84.19 183 ASN A CA 1
ATOM 1464 C C . ASN A 1 183 ? -63.246 4.851 86.427 1.00 84.19 183 ASN A C 1
ATOM 1466 O O . ASN A 1 183 ? -64.405 4.533 86.686 1.00 84.19 183 ASN A O 1
ATOM 1470 N N . ARG A 1 184 ? -62.474 5.486 87.324 1.00 89.00 184 ARG A N 1
ATOM 1471 C CA . ARG A 1 184 ? -62.913 5.820 88.695 1.00 89.00 184 ARG A CA 1
ATOM 1472 C C . ARG A 1 184 ? -64.171 6.695 88.733 1.00 89.00 184 ARG A C 1
ATOM 1474 O O . ARG A 1 184 ? -65.014 6.521 89.612 1.00 89.00 184 ARG A O 1
ATOM 1481 N N . LYS A 1 185 ? -64.322 7.633 87.791 1.00 87.88 185 LYS A N 1
ATOM 1482 C CA . LYS A 1 185 ? -65.535 8.462 87.673 1.00 87.88 185 LYS A CA 1
ATOM 1483 C C . LYS A 1 185 ? -66.754 7.633 87.271 1.00 87.88 185 LYS A C 1
ATOM 1485 O O . LYS A 1 185 ? -67.785 7.753 87.927 1.00 87.88 185 LYS A O 1
ATOM 1490 N N . MET A 1 186 ? -66.626 6.737 86.289 1.00 84.06 186 MET A N 1
ATOM 1491 C CA . MET A 1 186 ? -67.721 5.828 85.919 1.00 84.06 186 MET A CA 1
ATOM 1492 C C . MET A 1 186 ? -68.085 4.858 87.056 1.00 84.06 186 MET A C 1
ATOM 1494 O O . MET A 1 186 ? -69.265 4.620 87.302 1.00 84.06 186 MET A O 1
ATOM 1498 N N . GLU A 1 187 ? -67.108 4.349 87.812 1.00 82.50 187 GLU A N 1
ATOM 1499 C CA . GLU A 1 187 ? -67.360 3.552 89.024 1.00 82.50 187 GLU A CA 1
ATOM 1500 C C . GLU A 1 187 ? -68.117 4.353 90.101 1.00 82.50 187 GLU A C 1
ATOM 1502 O O . GLU A 1 187 ? -69.031 3.832 90.754 1.00 82.50 187 GLU A O 1
ATOM 1507 N N . HIS A 1 188 ? -67.794 5.639 90.270 1.00 88.50 188 HIS A N 1
ATOM 1508 C CA . HIS A 1 188 ? -68.510 6.515 91.196 1.00 88.50 188 HIS A CA 1
ATOM 1509 C C . HIS A 1 188 ? -69.952 6.804 90.739 1.00 88.50 188 HIS A C 1
ATOM 1511 O O . HIS A 1 188 ? -70.882 6.756 91.544 1.00 88.50 188 HIS A O 1
ATOM 1517 N N . GLU A 1 189 ? -70.176 7.031 89.445 1.00 89.50 189 GLU A N 1
ATOM 1518 C CA . GLU A 1 189 ? -71.521 7.199 88.881 1.00 89.50 189 GLU A CA 1
ATOM 1519 C C . GLU A 1 189 ? -72.357 5.914 89.009 1.00 89.50 189 GLU A C 1
ATOM 1521 O O . GLU A 1 189 ? -73.509 5.966 89.445 1.00 89.50 189 GLU A O 1
ATOM 1526 N N . LEU A 1 190 ? -71.767 4.743 88.740 1.00 83.44 190 LEU A N 1
ATOM 1527 C CA . LEU A 1 190 ? -72.417 3.442 88.932 1.00 83.44 190 LEU A CA 1
ATOM 1528 C C . LEU A 1 190 ? -72.775 3.174 90.399 1.00 83.44 190 LEU A C 1
ATOM 1530 O O . LEU A 1 190 ? -73.850 2.642 90.680 1.00 83.44 190 LEU A O 1
ATOM 1534 N N . THR A 1 191 ? -71.913 3.544 91.350 1.00 84.50 191 THR A N 1
ATOM 1535 C CA . THR A 1 191 ? -72.213 3.392 92.785 1.00 84.50 191 THR A CA 1
ATOM 1536 C C . THR A 1 191 ? -73.283 4.378 93.260 1.00 84.50 191 THR A C 1
ATOM 1538 O O . THR A 1 191 ? -74.193 3.964 93.980 1.00 84.50 191 THR A O 1
ATOM 1541 N N . GLN A 1 192 ? -73.280 5.633 92.791 1.00 88.44 192 GLN A N 1
ATOM 1542 C CA . GLN A 1 192 ? -74.382 6.572 93.047 1.00 88.44 192 GLN A CA 1
ATOM 1543 C C . GLN A 1 192 ? -75.719 6.082 92.472 1.00 88.44 192 GLN A C 1
ATOM 1545 O O . GLN A 1 192 ? -76.746 6.169 93.149 1.00 88.44 192 GLN A O 1
ATOM 1550 N N . LEU A 1 193 ? -75.727 5.560 91.241 1.00 85.56 193 LEU A N 1
ATOM 1551 C CA . LEU A 1 193 ? -76.932 5.003 90.622 1.00 85.56 193 LEU A CA 1
ATOM 1552 C C . LEU A 1 193 ? -77.431 3.767 91.378 1.00 85.56 193 LEU A C 1
ATOM 1554 O O . LEU A 1 193 ? -78.631 3.667 91.616 1.00 85.56 193 LEU A O 1
ATOM 1558 N N . LYS A 1 194 ? -76.537 2.880 91.841 1.00 85.31 194 LYS A N 1
ATOM 1559 C CA . LYS A 1 194 ? -76.905 1.752 92.716 1.00 85.31 194 LYS A CA 1
ATOM 1560 C C . LYS A 1 194 ? -77.521 2.210 94.041 1.00 85.31 194 LYS A C 1
ATOM 1562 O O . LYS A 1 194 ? -78.524 1.631 94.447 1.00 85.31 194 LYS A O 1
ATOM 1567 N N . MET A 1 195 ? -76.992 3.255 94.685 1.00 85.56 195 MET A N 1
ATOM 1568 C CA . MET A 1 195 ? -77.600 3.797 95.911 1.00 85.56 195 MET A CA 1
ATOM 1569 C C . MET A 1 195 ? -79.000 4.365 95.649 1.00 85.56 195 MET A C 1
ATOM 1571 O O . MET A 1 195 ? -79.946 3.974 96.331 1.00 85.56 195 MET A O 1
ATOM 1575 N N . LYS A 1 196 ? -79.165 5.196 94.610 1.00 85.50 196 LYS A N 1
ATOM 1576 C CA . LYS A 1 196 ? -80.483 5.719 94.198 1.00 85.50 196 LYS A CA 1
ATOM 1577 C C . LYS A 1 196 ? -81.463 4.602 93.838 1.00 85.50 196 LYS A C 1
ATOM 1579 O O . LYS A 1 196 ? -82.646 4.711 94.144 1.00 85.50 196 LYS A O 1
ATOM 1584 N N . LEU A 1 197 ? -80.984 3.521 93.217 1.00 80.12 197 LEU A N 1
ATOM 1585 C CA . LEU A 1 197 ? -81.796 2.339 92.947 1.00 80.12 197 LEU A CA 1
ATOM 1586 C C . LEU A 1 197 ? -82.239 1.679 94.259 1.00 80.12 197 LEU A C 1
ATOM 1588 O O . LEU A 1 197 ? -83.429 1.471 94.432 1.00 80.12 197 LEU A O 1
ATOM 1592 N N . SER A 1 198 ? -81.328 1.442 95.210 1.00 79.94 198 SER A N 1
ATOM 1593 C CA . SER A 1 198 ? -81.669 0.839 96.510 1.00 79.94 198 SER A CA 1
ATOM 1594 C C . SER A 1 198 ? -82.635 1.685 97.353 1.00 79.94 198 SER A C 1
ATOM 1596 O O . SER A 1 198 ? -83.523 1.132 97.993 1.00 79.94 198 SER A O 1
ATOM 1598 N N . GLU A 1 199 ? -82.526 3.016 97.296 1.00 83.69 199 GLU A N 1
ATOM 1599 C CA . GLU A 1 199 ? -83.466 3.952 97.928 1.00 83.69 199 GLU A CA 1
ATOM 1600 C C . GLU A 1 199 ? -84.848 3.902 97.259 1.00 83.69 199 GLU A C 1
ATOM 1602 O O . GLU A 1 199 ? -85.881 3.931 97.926 1.00 83.69 199 GLU A O 1
ATOM 1607 N N . LYS A 1 200 ? -84.896 3.774 95.927 1.00 78.12 200 LYS A N 1
ATOM 1608 C CA . LYS A 1 200 ? -86.157 3.545 95.213 1.00 78.12 200 LYS A CA 1
ATOM 1609 C C . LYS A 1 200 ? -86.747 2.176 95.532 1.00 78.12 200 LYS A C 1
ATOM 1611 O O . LYS A 1 200 ? -87.956 2.108 95.713 1.00 78.12 200 LYS A O 1
ATOM 1616 N N . THR A 1 201 ? -85.931 1.130 95.658 1.00 79.06 201 THR A N 1
ATOM 1617 C CA . THR A 1 201 ? -86.382 -0.213 96.043 1.00 79.06 201 THR A CA 1
ATOM 1618 C C . THR A 1 201 ? -86.956 -0.229 97.456 1.00 79.06 201 THR A C 1
ATOM 1620 O O . THR A 1 201 ? -88.031 -0.780 97.632 1.00 79.06 201 THR A O 1
ATOM 1623 N N . SER A 1 202 ? -86.332 0.423 98.444 1.00 78.50 202 SER A N 1
ATOM 1624 C CA . SER A 1 202 ? -86.875 0.461 99.814 1.00 78.50 202 SER A CA 1
ATOM 1625 C C . SER A 1 202 ? -88.157 1.295 99.929 1.00 78.50 202 SER A C 1
ATOM 1627 O O . SER A 1 202 ? -89.056 0.947 100.693 1.00 78.50 202 SER A O 1
ATOM 1629 N N . LEU A 1 203 ? -88.303 2.359 99.130 1.00 77.88 203 LEU A N 1
ATOM 1630 C CA . LEU A 1 203 ? -89.576 3.079 98.994 1.00 77.88 203 LEU A CA 1
ATOM 1631 C C . LEU A 1 203 ? -90.658 2.237 98.300 1.00 77.88 203 LEU A C 1
ATOM 1633 O O . LEU A 1 203 ? -91.836 2.379 98.629 1.00 77.88 203 LEU A O 1
ATOM 1637 N N . LEU A 1 204 ? -90.271 1.377 97.354 1.00 74.94 204 LEU A N 1
ATOM 1638 C CA . LEU A 1 204 ? -91.170 0.453 96.663 1.00 74.94 204 LEU A CA 1
ATOM 1639 C C . LEU A 1 204 ? -91.604 -0.672 97.613 1.00 74.94 204 LEU A C 1
ATOM 1641 O O . LEU A 1 204 ? -92.797 -0.887 97.753 1.00 74.94 204 LEU A O 1
ATOM 1645 N N . GLU A 1 205 ? -90.687 -1.263 98.378 1.00 75.06 205 GLU A N 1
ATOM 1646 C CA . GLU A 1 205 ? -90.966 -2.245 99.437 1.00 75.06 205 GLU A CA 1
ATOM 1647 C C . GLU A 1 205 ? -91.854 -1.651 100.550 1.00 75.06 205 GLU A C 1
ATOM 1649 O O . GLU A 1 205 ? -92.787 -2.295 101.022 1.00 75.06 205 GLU A O 1
ATOM 1654 N N . ALA A 1 206 ? -91.662 -0.378 100.918 1.00 74.62 206 ALA A N 1
ATOM 1655 C CA . ALA A 1 206 ? -92.548 0.329 101.850 1.00 74.62 206 ALA A CA 1
ATOM 1656 C C . ALA A 1 206 ? -93.941 0.646 101.260 1.00 74.62 206 ALA A C 1
ATOM 1658 O O . ALA A 1 206 ? -94.914 0.787 102.008 1.00 74.62 206 ALA A O 1
ATOM 1659 N N . ALA A 1 207 ? -94.059 0.771 99.935 1.00 69.81 207 ALA A N 1
ATOM 1660 C CA . ALA A 1 207 ? -95.341 0.893 99.244 1.00 69.81 207 ALA A CA 1
ATOM 1661 C C . ALA A 1 207 ? -96.020 -0.478 99.075 1.00 69.81 207 ALA A C 1
ATOM 1663 O O . ALA A 1 207 ? -97.221 -0.587 99.304 1.00 69.81 207 ALA A O 1
ATOM 1664 N N . GLU A 1 208 ? -95.260 -1.528 98.767 1.00 73.25 208 GLU A N 1
ATOM 1665 C CA . GLU A 1 208 ? -95.708 -2.921 98.724 1.00 73.25 208 GLU A CA 1
ATOM 1666 C C . GLU A 1 208 ? -96.146 -3.410 100.101 1.00 73.25 208 GLU A C 1
ATOM 1668 O O . GLU A 1 208 ? -97.169 -4.070 100.186 1.00 73.25 208 GLU A O 1
ATOM 1673 N N . GLY A 1 209 ? -95.484 -3.006 101.189 1.00 68.00 209 GLY A N 1
ATOM 1674 C CA . GLY A 1 209 ? -95.944 -3.264 102.556 1.00 68.00 209 GLY A CA 1
ATOM 1675 C C . GLY A 1 209 ? -97.323 -2.655 102.839 1.00 68.00 209 GLY A C 1
ATOM 1676 O O . GLY A 1 209 ? -98.180 -3.316 103.418 1.00 68.00 209 GLY A O 1
ATOM 1677 N N . LYS A 1 210 ? -97.588 -1.437 102.345 1.00 67.12 210 LYS A N 1
ATOM 1678 C CA . LYS A 1 210 ? -98.917 -0.800 102.429 1.00 67.12 210 LYS A CA 1
ATOM 1679 C C . LYS A 1 210 ? -99.947 -1.442 101.498 1.00 67.12 210 LYS A C 1
ATOM 1681 O O . LYS A 1 210 ? -101.126 -1.484 101.831 1.00 67.12 210 LYS A O 1
ATOM 1686 N N . ILE A 1 211 ? -99.526 -1.954 100.341 1.00 59.81 211 ILE A N 1
ATOM 1687 C CA . ILE A 1 211 ? -100.395 -2.732 99.447 1.00 59.81 211 ILE A CA 1
ATOM 1688 C C . ILE A 1 211 ? -100.696 -4.103 100.070 1.00 59.81 211 ILE A C 1
ATOM 1690 O O . ILE A 1 211 ? -101.829 -4.559 99.985 1.00 59.81 211 ILE A O 1
ATOM 1694 N N . ALA A 1 212 ? -99.741 -4.734 100.755 1.00 58.53 212 ALA A N 1
ATOM 1695 C CA . ALA A 1 212 ? -99.915 -5.988 101.487 1.00 58.53 212 ALA A CA 1
ATOM 1696 C C . ALA A 1 212 ? -100.878 -5.816 102.673 1.00 58.53 212 ALA A C 1
ATOM 1698 O O . ALA A 1 212 ? -101.783 -6.626 102.854 1.00 58.53 212 ALA A O 1
ATOM 1699 N N . GLU A 1 213 ? -100.753 -4.712 103.415 1.00 53.72 213 GLU A N 1
ATOM 1700 C CA . GLU A 1 213 ? -101.689 -4.312 104.474 1.00 53.72 213 GLU A CA 1
ATOM 1701 C C . GLU A 1 213 ? -103.117 -4.084 103.933 1.00 53.72 213 GLU A C 1
ATOM 1703 O O . GLU A 1 213 ? -104.089 -4.446 104.592 1.00 53.72 213 GLU A O 1
ATOM 1708 N N . LEU A 1 214 ? -103.258 -3.585 102.696 1.00 54.09 214 LEU A N 1
ATOM 1709 C CA . LEU A 1 214 ? -104.547 -3.405 102.008 1.00 54.09 214 LEU A CA 1
ATOM 1710 C C . LEU A 1 214 ? -105.044 -4.638 101.223 1.00 54.09 214 LEU A C 1
ATOM 1712 O O . LEU A 1 214 ? -106.210 -4.673 100.840 1.00 54.09 214 LEU A O 1
ATOM 1716 N N . THR A 1 215 ? -104.208 -5.654 100.985 1.00 50.06 215 THR A N 1
ATOM 1717 C CA . THR A 1 215 ? -104.580 -6.913 100.295 1.00 50.06 215 THR A CA 1
ATOM 1718 C C . THR A 1 215 ? -104.746 -8.099 101.247 1.00 50.06 215 THR A C 1
ATOM 1720 O O . THR A 1 215 ? -105.030 -9.213 100.808 1.00 50.06 215 THR A O 1
ATOM 1723 N N . ALA A 1 216 ? -104.705 -7.852 102.561 1.00 44.44 216 ALA A N 1
ATOM 1724 C CA . ALA A 1 216 ? -105.229 -8.774 103.571 1.00 44.44 216 ALA A CA 1
ATOM 1725 C C . ALA A 1 216 ? -106.751 -9.030 103.426 1.00 44.44 216 ALA A C 1
ATOM 1727 O O . ALA A 1 216 ? -107.264 -10.003 103.978 1.00 44.44 216 ALA A O 1
ATOM 1728 N N . GLU A 1 217 ? -107.460 -8.220 102.629 1.00 41.38 217 GLU A N 1
ATOM 1729 C CA . GLU A 1 217 ? -108.818 -8.481 102.140 1.00 41.38 217 GLU A CA 1
ATOM 1730 C C . GLU A 1 217 ? -108.826 -8.607 100.598 1.00 41.38 217 GLU A C 1
ATOM 1732 O O . GLU A 1 217 ? -108.981 -7.613 99.891 1.00 41.38 217 GLU A O 1
ATOM 1737 N N . GLY A 1 218 ? -108.679 -9.814 100.026 1.00 33.47 218 GLY A N 1
ATOM 1738 C CA . GLY A 1 218 ? -108.801 -9.955 98.560 1.00 33.47 218 GLY A CA 1
ATOM 1739 C C . GLY A 1 218 ? -108.364 -11.279 97.920 1.00 33.47 218 GLY A C 1
ATOM 1740 O O . GLY A 1 218 ? -107.196 -11.505 97.641 1.00 33.47 218 GLY A O 1
ATOM 1741 N N . TYR A 1 219 ? -109.341 -12.125 97.602 1.00 30.67 219 TYR A N 1
ATOM 1742 C CA . TYR A 1 219 ? -109.254 -13.399 96.868 1.00 30.67 219 TYR A CA 1
ATOM 1743 C C . TYR A 1 219 ? -108.313 -13.488 95.631 1.00 30.67 219 TYR A C 1
ATOM 1745 O O . TYR A 1 219 ? -108.451 -12.728 94.681 1.00 30.67 219 TYR A O 1
ATOM 1753 N N . SER A 1 220 ? -107.542 -14.588 95.575 1.00 30.73 220 SER A N 1
ATOM 1754 C CA . SER A 1 220 ? -107.381 -15.537 94.440 1.00 30.73 220 SER A CA 1
ATOM 1755 C C . SER A 1 220 ? -107.169 -15.028 92.995 1.00 30.73 220 SER A C 1
ATOM 1757 O O . SER A 1 220 ? -108.112 -14.547 92.376 1.00 30.73 220 SER A O 1
ATOM 1759 N N . SER A 1 221 ? -106.057 -15.422 92.342 1.00 31.47 221 SER A N 1
ATOM 1760 C CA . SER A 1 221 ? -106.045 -16.477 91.288 1.00 31.47 221 SER A CA 1
ATOM 1761 C C . SER A 1 221 ? -104.636 -16.693 90.671 1.00 31.47 221 SER A C 1
ATOM 1763 O O . SER A 1 221 ? -103.636 -16.221 91.200 1.00 31.47 221 SER A O 1
ATOM 1765 N N . LYS A 1 222 ? -104.555 -17.494 89.601 1.00 35.50 222 LYS A N 1
ATOM 1766 C CA . LYS A 1 222 ? -103.423 -18.337 89.177 1.00 35.50 222 LYS A CA 1
ATOM 1767 C C . LYS A 1 222 ? -102.763 -17.912 87.845 1.00 35.50 222 LYS A C 1
ATOM 1769 O O . LYS A 1 222 ? -103.406 -17.303 87.000 1.00 35.50 222 LYS A O 1
ATOM 1774 N N . ASP A 1 223 ? -101.555 -18.455 87.637 1.00 31.30 223 ASP A N 1
ATOM 1775 C CA . ASP A 1 223 ? -100.948 -18.904 86.360 1.00 31.30 223 ASP A CA 1
ATOM 1776 C C . ASP A 1 223 ? -100.099 -17.967 85.442 1.00 31.30 223 ASP A C 1
ATOM 1778 O O . ASP A 1 223 ? -100.597 -17.069 84.774 1.00 31.30 223 ASP A O 1
ATOM 1782 N N . ARG A 1 224 ? -98.842 -18.432 85.243 1.00 35.62 224 ARG A N 1
ATOM 1783 C CA . ARG A 1 224 ? -98.088 -18.639 83.968 1.00 35.62 224 ARG A CA 1
ATOM 1784 C C . ARG A 1 224 ? -97.119 -17.594 83.358 1.00 35.62 224 ARG A C 1
ATOM 1786 O O . ARG A 1 224 ? -97.543 -16.645 82.718 1.00 35.62 224 ARG A O 1
ATOM 1793 N N . LYS A 1 225 ? -95.859 -18.081 83.238 1.00 33.28 225 LYS A N 1
ATOM 1794 C CA . LYS A 1 225 ? -94.977 -18.107 82.028 1.00 33.28 225 LYS A CA 1
ATOM 1795 C C . LYS A 1 225 ? -94.295 -16.775 81.620 1.00 33.28 225 LYS A C 1
ATOM 1797 O O . LYS A 1 225 ? -94.926 -15.738 81.645 1.00 33.28 225 LYS A O 1
ATOM 1802 N N . GLY A 1 226 ? -93.035 -16.729 81.163 1.00 33.66 226 GLY A N 1
ATOM 1803 C CA . GLY A 1 226 ? -91.979 -17.750 81.073 1.00 33.66 226 GLY A CA 1
ATOM 1804 C C . GLY A 1 226 ? -90.776 -17.300 80.212 1.00 33.66 226 GLY A C 1
ATOM 1805 O O . GLY A 1 226 ? -90.952 -16.528 79.279 1.00 33.66 226 GLY A O 1
ATOM 1806 N N . THR A 1 227 ? -89.590 -17.803 80.579 1.00 36.66 227 THR A N 1
ATOM 1807 C CA . THR A 1 227 ? -88.453 -18.344 79.782 1.00 36.66 227 THR A CA 1
ATOM 1808 C C . THR A 1 227 ? -88.316 -18.015 78.268 1.00 36.66 227 THR A C 1
ATOM 1810 O O . THR A 1 227 ? -89.293 -18.224 77.555 1.00 36.66 227 THR A O 1
ATOM 1813 N N . LEU A 1 228 ? -87.141 -17.760 77.641 1.00 34.25 228 LEU A N 1
ATOM 1814 C CA . LEU A 1 228 ? -85.796 -17.188 77.982 1.00 34.25 228 LEU A CA 1
ATOM 1815 C C . LEU A 1 228 ? -84.777 -17.577 76.865 1.00 34.25 228 LEU A C 1
ATOM 1817 O O . LEU A 1 228 ? -84.680 -18.776 76.637 1.00 34.25 228 LEU A O 1
ATOM 1821 N N . ILE A 1 229 ? -83.992 -16.622 76.295 1.00 31.25 229 ILE A N 1
ATOM 1822 C CA . ILE A 1 229 ? -82.770 -16.808 75.427 1.00 31.25 229 ILE A CA 1
ATOM 1823 C C . ILE A 1 229 ? -83.018 -17.583 74.095 1.00 31.25 229 ILE A C 1
ATOM 1825 O O . ILE A 1 229 ? -83.879 -18.448 74.055 1.00 31.25 229 ILE A O 1
ATOM 1829 N N . ASP A 1 230 ? -82.340 -17.438 72.949 1.00 33.69 230 ASP A N 1
ATOM 1830 C CA . ASP A 1 230 ? -81.410 -16.522 72.242 1.00 33.69 230 ASP A CA 1
ATOM 1831 C C . ASP A 1 230 ? -81.018 -17.292 70.933 1.00 33.69 230 ASP A C 1
ATOM 1833 O O . ASP A 1 230 ? -81.577 -18.365 70.685 1.00 33.69 230 ASP A O 1
ATOM 1837 N N . ASP A 1 231 ? -80.030 -16.807 70.173 1.00 26.59 231 ASP A N 1
ATOM 1838 C CA . ASP A 1 231 ? -79.155 -17.529 69.216 1.00 26.59 231 ASP A CA 1
ATOM 1839 C C . ASP A 1 231 ? -79.368 -17.304 67.697 1.00 26.59 231 ASP A C 1
ATOM 1841 O O . ASP A 1 231 ? -80.440 -16.932 67.209 1.00 26.59 231 ASP A O 1
ATOM 1845 N N . TRP A 1 232 ? -78.262 -17.458 66.962 1.00 32.34 232 TRP A N 1
ATOM 1846 C CA . TRP A 1 232 ? -77.967 -16.954 65.616 1.00 32.34 232 TRP A CA 1
ATOM 1847 C C . TRP A 1 232 ? -77.556 -18.097 64.648 1.00 32.34 232 TRP A C 1
ATOM 1849 O O . TRP A 1 232 ? -77.176 -19.185 65.064 1.00 32.34 232 TRP A O 1
ATOM 1859 N N . ASP A 1 233 ? -77.508 -17.757 63.354 1.00 28.31 233 ASP A N 1
ATOM 1860 C CA . ASP A 1 233 ? -76.454 -18.147 62.385 1.00 28.31 233 ASP A CA 1
ATOM 1861 C C . ASP A 1 233 ? -76.660 -19.176 61.228 1.00 28.31 233 ASP A C 1
ATOM 1863 O O . ASP A 1 233 ? -77.338 -20.195 61.321 1.00 28.31 233 ASP A O 1
ATOM 1867 N N . LEU A 1 234 ? -75.996 -18.801 60.119 1.00 32.78 234 LEU A N 1
ATOM 1868 C CA . LEU A 1 234 ? -75.421 -19.477 58.932 1.00 32.78 234 LEU A CA 1
ATOM 1869 C C . LEU A 1 234 ? -76.052 -20.664 58.151 1.00 32.78 234 LEU A C 1
ATOM 1871 O O . LEU A 1 234 ? -76.284 -21.757 58.661 1.00 32.78 234 LEU A O 1
ATOM 1875 N N . SER A 1 235 ? -76.103 -20.486 56.815 1.00 33.44 235 SER A N 1
ATOM 1876 C CA . SER A 1 235 ? -75.585 -21.350 55.703 1.00 33.44 235 SER A CA 1
ATOM 1877 C C . SER A 1 235 ? -76.298 -20.942 54.393 1.00 33.44 235 SER A C 1
ATOM 1879 O O . SER A 1 235 ? -77.498 -20.693 54.396 1.00 33.44 235 SER A O 1
ATOM 1881 N N . GLU A 1 236 ? -75.676 -20.648 53.246 1.00 33.12 236 GLU A N 1
ATOM 1882 C CA . GLU A 1 236 ? -74.591 -21.258 52.447 1.00 33.12 236 GLU A CA 1
ATOM 1883 C C . GLU A 1 236 ? -74.964 -22.574 51.727 1.00 33.12 236 GLU A C 1
ATOM 1885 O O . GLU A 1 236 ? -74.970 -23.661 52.295 1.00 33.12 236 GLU A O 1
ATOM 1890 N N . SER A 1 237 ? -75.240 -22.451 50.421 1.00 34.66 237 SER A N 1
ATOM 1891 C CA . SER A 1 237 ? -75.244 -23.515 49.403 1.00 34.66 237 SER A CA 1
ATOM 1892 C C . SER A 1 237 ? -75.070 -22.848 48.024 1.00 34.66 237 SER A C 1
ATOM 1894 O O . SER A 1 237 ? -75.477 -21.700 47.859 1.00 34.66 237 SER A O 1
ATOM 1896 N N . GLY A 1 238 ? -74.490 -23.458 46.991 1.00 30.97 238 GLY A N 1
ATOM 1897 C CA . GLY A 1 238 ? -73.842 -24.765 46.879 1.00 30.97 238 GLY A CA 1
ATOM 1898 C C . GLY A 1 238 ? -73.103 -24.853 45.531 1.00 30.97 238 GLY A C 1
ATOM 1899 O O . GLY A 1 238 ? -73.332 -24.039 44.637 1.00 30.97 238 GLY A O 1
ATOM 1900 N N . ALA A 1 239 ? -72.181 -25.806 45.388 1.00 33.09 239 ALA A N 1
ATOM 1901 C CA . ALA A 1 239 ? -71.306 -25.919 44.216 1.00 33.09 239 ALA A CA 1
ATOM 1902 C C . ALA A 1 239 ? -72.037 -26.343 42.923 1.00 33.09 239 ALA A C 1
ATOM 1904 O O . ALA A 1 239 ? -73.056 -27.031 42.992 1.00 33.09 239 ALA A O 1
ATOM 1905 N N . THR A 1 240 ? -71.446 -26.052 41.752 1.00 33.19 240 THR A N 1
ATOM 1906 C CA . THR A 1 240 ? -70.932 -27.055 40.774 1.00 33.19 240 THR A CA 1
ATOM 1907 C C . THR A 1 240 ? -70.623 -26.394 39.415 1.00 33.19 240 THR A C 1
ATOM 1909 O O . THR A 1 240 ? -71.523 -25.967 38.699 1.00 33.19 240 THR A O 1
ATOM 1912 N N . GLU A 1 241 ? -69.341 -26.350 39.046 1.00 32.16 241 GLU A N 1
ATOM 1913 C CA . GLU A 1 241 ? -68.840 -26.129 37.673 1.00 32.16 241 GLU A CA 1
ATOM 1914 C C . GLU A 1 241 ? -68.760 -27.475 36.896 1.00 32.16 241 GLU A C 1
ATOM 1916 O O . GLU A 1 241 ? -68.963 -28.514 37.530 1.00 32.16 241 GLU A O 1
ATOM 1921 N N . PRO A 1 242 ? -68.405 -27.546 35.585 1.00 50.44 242 PRO A N 1
ATOM 1922 C CA . PRO A 1 242 ? -68.001 -26.470 34.662 1.00 50.44 242 PRO A CA 1
ATOM 1923 C C . PRO A 1 242 ? -68.711 -26.474 33.284 1.00 50.44 242 PRO A C 1
ATOM 1925 O O . PRO A 1 242 ? -69.205 -27.502 32.825 1.00 50.44 242 PRO A O 1
ATOM 1928 N N . SER A 1 243 ? -68.640 -25.343 32.565 1.00 38.38 243 SER A N 1
ATOM 1929 C CA . SER A 1 243 ? -68.221 -25.232 31.143 1.00 38.38 243 SER A CA 1
ATOM 1930 C C . SER A 1 243 ? -68.760 -23.944 30.494 1.00 38.38 243 SER A C 1
ATOM 1932 O O . SER A 1 243 ? -69.955 -23.676 30.540 1.00 38.38 243 SER A O 1
ATOM 1934 N N . GLN A 1 244 ? -67.874 -23.191 29.829 1.00 36.12 244 GLN A N 1
ATOM 1935 C CA . GLN A 1 244 ? -68.173 -22.015 28.986 1.00 36.12 244 GLN A CA 1
ATOM 1936 C C . GLN A 1 244 ? -68.769 -20.771 29.685 1.00 36.12 244 GLN A C 1
ATOM 1938 O O . GLN A 1 244 ? -69.765 -20.203 29.241 1.00 36.12 244 GLN A O 1
ATOM 1943 N N . ASN A 1 245 ? -68.040 -20.236 30.670 1.00 31.38 245 ASN A N 1
ATOM 1944 C CA . ASN A 1 245 ? -67.908 -18.775 30.797 1.00 31.38 245 ASN A CA 1
ATOM 1945 C C . ASN A 1 245 ? -67.029 -18.289 29.614 1.00 31.38 245 ASN A C 1
ATOM 1947 O O . ASN A 1 245 ? -66.056 -18.952 29.262 1.00 31.38 245 ASN A O 1
ATOM 1951 N N . VAL A 1 246 ? -67.387 -17.276 28.817 1.00 45.16 246 VAL A N 1
ATOM 1952 C CA . VAL A 1 246 ? -67.561 -15.857 29.179 1.00 45.16 246 VAL A CA 1
ATOM 1953 C C . VAL A 1 246 ? -66.330 -15.318 29.908 1.00 45.16 246 VAL A C 1
ATOM 1955 O O . VAL A 1 246 ? -66.246 -15.440 31.119 1.00 45.16 246 VAL A O 1
ATOM 1958 N N . ASP A 1 247 ? -65.440 -14.614 29.199 1.00 34.72 247 ASP A N 1
ATOM 1959 C CA . ASP A 1 247 ? -65.154 -13.251 29.658 1.00 34.72 247 ASP A CA 1
ATOM 1960 C C . ASP A 1 247 ? -64.667 -12.307 28.549 1.00 34.72 247 ASP A C 1
ATOM 1962 O O . ASP A 1 247 ? -63.620 -12.480 27.920 1.00 34.72 247 ASP A O 1
ATOM 1966 N N . GLN A 1 248 ? -65.442 -11.249 28.333 1.00 45.31 248 GLN A N 1
ATOM 1967 C CA . GLN A 1 248 ? -65.157 -10.186 27.379 1.00 45.31 248 GLN A CA 1
ATOM 1968 C C . GLN A 1 248 ? -64.434 -9.044 28.106 1.00 45.31 248 GLN A C 1
ATOM 1970 O O . GLN A 1 248 ? -64.976 -7.947 28.240 1.00 45.31 248 GLN A O 1
ATOM 1975 N N . ARG A 1 249 ? -63.211 -9.296 28.607 1.00 45.56 249 ARG A N 1
ATOM 1976 C CA . ARG A 1 249 ? -62.458 -8.277 29.374 1.00 45.56 249 ARG A CA 1
ATOM 1977 C C . ARG A 1 249 ? -60.935 -8.205 29.223 1.00 45.56 249 ARG A C 1
ATOM 1979 O O . ARG A 1 249 ? -60.341 -7.330 29.842 1.00 45.56 249 ARG A O 1
ATOM 1986 N N . HIS A 1 250 ? -60.308 -9.018 28.368 1.00 41.28 250 HIS 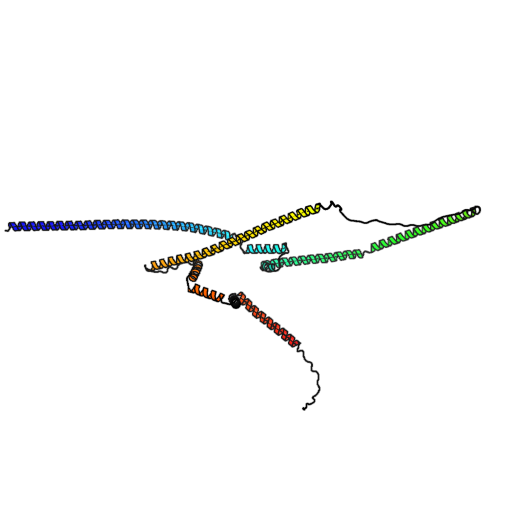A N 1
ATOM 1987 C CA . HIS A 1 250 ? -58.835 -9.042 28.221 1.00 41.28 250 HIS A CA 1
ATOM 1988 C C . HIS A 1 250 ? -58.267 -8.532 26.875 1.00 41.28 250 HIS A C 1
ATOM 1990 O O . HIS A 1 250 ? -57.057 -8.546 26.659 1.00 41.28 250 HIS A O 1
ATOM 1996 N N . VAL A 1 251 ? -59.121 -8.028 25.975 1.00 45.19 251 VAL A N 1
ATOM 1997 C CA . VAL A 1 251 ? -58.783 -7.771 24.554 1.00 45.19 251 VAL A CA 1
ATOM 1998 C C . VAL A 1 251 ? -57.790 -6.612 24.325 1.00 45.19 251 VAL A C 1
ATOM 2000 O O . VAL A 1 251 ? -57.156 -6.548 23.274 1.00 45.19 251 VAL A O 1
ATOM 2003 N N . SER A 1 252 ? -57.601 -5.702 25.286 1.00 49.59 252 SER A N 1
ATOM 2004 C CA . SER A 1 252 ? -56.647 -4.588 25.142 1.00 49.59 252 SER A CA 1
ATOM 2005 C C . SER A 1 252 ? -55.178 -5.020 25.234 1.00 49.59 252 SER A C 1
ATOM 2007 O O . SER A 1 252 ? -54.342 -4.439 24.545 1.00 49.59 252 SER A O 1
ATOM 2009 N N . SER A 1 253 ? -54.846 -6.048 26.027 1.00 52.91 253 SER A N 1
ATOM 2010 C CA . SER A 1 253 ? -53.447 -6.467 26.214 1.00 52.91 253 SER A CA 1
ATOM 2011 C C . SER A 1 253 ? -52.884 -7.210 24.997 1.00 52.91 253 SER A C 1
ATOM 2013 O O . SER A 1 253 ? -51.747 -6.959 24.603 1.00 52.91 253 SER A O 1
ATOM 2015 N N . ASP A 1 254 ? -53.679 -8.065 24.347 1.00 54.66 254 ASP A N 1
ATOM 2016 C CA . ASP A 1 254 ? -53.224 -8.852 23.189 1.00 54.66 254 ASP A CA 1
ATOM 2017 C C . ASP A 1 254 ? -52.928 -7.984 21.954 1.00 54.66 254 ASP A C 1
ATOM 2019 O O . ASP A 1 254 ? -52.037 -8.299 21.159 1.00 54.66 254 ASP A O 1
ATOM 2023 N N . LEU A 1 255 ? -53.631 -6.857 21.798 1.00 57.88 255 LEU A N 1
ATOM 2024 C CA . LEU A 1 255 ? -53.360 -5.880 20.740 1.00 57.88 255 LEU A CA 1
ATOM 2025 C C . LEU A 1 255 ? -52.018 -5.166 20.952 1.00 57.88 255 LEU A C 1
ATOM 2027 O O . LEU A 1 255 ? -51.245 -5.041 19.997 1.00 57.88 255 LEU A O 1
ATOM 2031 N N . ASP A 1 256 ? -51.698 -4.772 22.187 1.00 61.03 256 ASP A N 1
ATOM 2032 C CA . ASP A 1 256 ? -50.402 -4.171 22.522 1.00 61.03 256 ASP A CA 1
ATOM 2033 C C . ASP A 1 256 ? -49.257 -5.188 22.466 1.00 61.03 256 ASP A C 1
ATOM 2035 O O . ASP A 1 256 ? -48.182 -4.869 21.955 1.00 61.03 256 ASP A O 1
ATOM 2039 N N . GLN A 1 257 ? -49.482 -6.441 22.873 1.00 66.25 257 GLN A N 1
ATOM 2040 C CA . GLN A 1 257 ? -48.510 -7.521 22.675 1.00 66.25 257 GLN A CA 1
ATOM 2041 C C . GLN A 1 257 ? -48.270 -7.789 21.179 1.00 66.25 257 GLN A C 1
ATOM 2043 O O . GLN A 1 257 ? -47.121 -7.898 20.750 1.00 66.25 257 GLN A O 1
ATOM 2048 N N . SER A 1 258 ? -49.319 -7.801 20.346 1.00 69.38 258 SER A N 1
ATOM 2049 C CA . SER A 1 258 ? -49.194 -7.903 18.882 1.00 69.38 258 SER A CA 1
ATOM 2050 C C . SER A 1 258 ? -48.428 -6.717 18.279 1.00 69.38 258 SER A C 1
ATOM 2052 O O . SER A 1 258 ? -47.587 -6.897 17.394 1.00 69.38 258 SER A O 1
ATOM 2054 N N . SER A 1 259 ? -48.677 -5.502 18.776 1.00 77.94 259 SER A N 1
ATOM 2055 C CA . SER A 1 259 ? -47.970 -4.279 18.381 1.00 77.94 259 SER A CA 1
ATOM 2056 C C . SER A 1 259 ? -46.483 -4.344 18.752 1.00 77.94 259 SER A C 1
ATOM 2058 O O . SER A 1 259 ? -45.612 -4.163 17.896 1.00 77.94 259 SER A O 1
ATOM 2060 N N . MET A 1 260 ? -46.171 -4.719 19.995 1.00 78.75 260 MET A N 1
ATOM 2061 C CA . MET A 1 260 ? -44.806 -4.878 20.495 1.00 78.75 260 MET A CA 1
ATOM 2062 C C . MET A 1 260 ? -44.046 -5.973 19.735 1.00 78.75 260 MET A C 1
ATOM 2064 O O . MET A 1 260 ? -42.916 -5.747 19.301 1.00 78.75 260 MET A O 1
ATOM 2068 N N . LEU A 1 261 ? -44.673 -7.124 19.471 1.00 86.25 261 LEU A N 1
ATOM 2069 C CA . LEU A 1 261 ? -44.084 -8.202 18.670 1.00 86.25 261 LEU A CA 1
ATOM 2070 C C . LEU A 1 261 ? -43.819 -7.775 17.218 1.00 86.25 261 LEU A C 1
ATOM 2072 O O . LEU A 1 261 ? -42.787 -8.152 16.659 1.00 86.25 261 LEU A O 1
ATOM 2076 N N . LYS A 1 262 ? -44.678 -6.942 16.610 1.00 88.56 262 LYS A N 1
ATOM 2077 C CA . LYS A 1 262 ? -44.416 -6.333 15.291 1.00 88.56 262 LYS A CA 1
ATOM 2078 C C . LYS A 1 262 ? -43.229 -5.371 15.329 1.00 88.56 262 LYS A C 1
ATOM 2080 O O . LYS A 1 262 ? -42.398 -5.413 14.423 1.00 88.56 262 LYS A O 1
ATOM 2085 N N . VAL A 1 263 ? -43.104 -4.544 16.370 1.00 88.38 263 VAL A N 1
ATOM 2086 C CA . VAL A 1 263 ? -41.940 -3.657 16.554 1.00 88.38 263 VAL A CA 1
ATOM 2087 C C . VAL A 1 263 ? -40.655 -4.474 16.724 1.00 88.38 263 VAL A C 1
ATOM 2089 O O . VAL A 1 263 ? -39.670 -4.186 16.047 1.00 88.38 263 VAL A O 1
ATOM 2092 N N . ILE A 1 264 ? -40.673 -5.534 17.537 1.00 89.81 264 ILE A N 1
ATOM 2093 C CA . ILE A 1 264 ? -39.536 -6.449 17.727 1.00 89.81 264 ILE A CA 1
ATOM 2094 C C . ILE A 1 264 ? -39.178 -7.163 16.415 1.00 89.81 264 ILE A C 1
ATOM 2096 O O . ILE A 1 264 ? -37.999 -7.241 16.068 1.00 89.81 264 ILE A O 1
ATOM 2100 N N . CYS A 1 265 ? -40.162 -7.627 15.636 1.00 88.31 265 CYS A N 1
ATOM 2101 C CA . CYS A 1 265 ? -39.913 -8.217 14.317 1.00 88.31 265 CYS A CA 1
ATOM 2102 C C . CYS A 1 265 ? -39.283 -7.204 13.351 1.00 88.31 265 CYS A C 1
ATOM 2104 O O . CYS A 1 265 ? -38.252 -7.507 12.757 1.00 88.31 265 CYS A O 1
ATOM 2106 N N . ASN A 1 266 ? -39.814 -5.981 13.262 1.00 91.44 266 ASN A N 1
ATOM 2107 C CA . ASN A 1 266 ? -39.247 -4.919 12.425 1.00 91.44 266 ASN A CA 1
ATOM 2108 C C . ASN A 1 266 ? -37.822 -4.528 12.856 1.00 91.44 266 ASN A C 1
ATOM 2110 O O . ASN A 1 266 ? -36.959 -4.311 12.005 1.00 91.44 266 ASN A O 1
ATOM 2114 N N . GLN A 1 267 ? -37.541 -4.465 14.162 1.00 89.19 267 GLN A N 1
ATOM 2115 C CA . GLN A 1 267 ? -36.188 -4.231 14.676 1.00 89.19 267 GLN A CA 1
ATOM 2116 C C . GLN A 1 267 ? -35.249 -5.381 14.297 1.00 89.19 267 GLN A C 1
ATOM 2118 O O . GLN A 1 267 ? -34.213 -5.138 13.679 1.00 89.19 267 GLN A O 1
ATOM 2123 N N . ARG A 1 268 ? -35.629 -6.632 14.589 1.00 93.44 268 ARG A N 1
ATOM 2124 C CA . ARG A 1 268 ? -34.887 -7.850 14.220 1.00 93.44 268 ARG A CA 1
ATOM 2125 C C . ARG A 1 268 ? -34.599 -7.909 12.722 1.00 93.44 268 ARG A C 1
ATOM 2127 O O . ARG A 1 268 ? -33.482 -8.232 12.327 1.00 93.44 268 ARG A O 1
ATOM 2134 N N . ASP A 1 269 ? -35.578 -7.589 11.886 1.00 91.50 269 ASP A N 1
ATOM 2135 C CA . ASP A 1 269 ? -35.446 -7.692 10.435 1.00 91.50 269 ASP A CA 1
ATOM 2136 C C . ASP A 1 269 ? -34.607 -6.539 9.862 1.00 91.50 269 ASP A C 1
ATOM 2138 O O . ASP A 1 269 ? -33.830 -6.755 8.932 1.00 91.50 269 ASP A O 1
ATOM 2142 N N . ARG A 1 270 ? -34.618 -5.360 10.501 1.00 93.06 270 ARG A N 1
ATOM 2143 C CA . ARG A 1 270 ? -33.669 -4.262 10.244 1.00 93.06 270 ARG A CA 1
ATOM 2144 C C . ARG A 1 270 ? -32.240 -4.594 10.698 1.00 93.06 270 ARG A C 1
ATOM 2146 O O . ARG A 1 270 ? -31.292 -4.228 10.004 1.00 93.06 270 ARG A O 1
ATOM 2153 N N . PHE A 1 271 ? -32.062 -5.310 11.810 1.00 91.94 271 PHE A N 1
ATOM 2154 C CA . PHE A 1 271 ? -30.754 -5.844 12.211 1.00 91.94 271 PHE A CA 1
ATOM 2155 C C . PHE A 1 271 ? -30.265 -6.919 11.232 1.00 91.94 271 PHE A C 1
ATOM 2157 O O . PHE A 1 271 ? -29.120 -6.855 10.805 1.00 91.94 271 PHE A O 1
ATOM 2164 N N . ARG A 1 272 ? -31.128 -7.841 10.783 1.00 94.75 272 ARG A N 1
ATOM 2165 C CA . ARG A 1 272 ? -30.805 -8.835 9.738 1.00 94.75 272 ARG A CA 1
ATOM 2166 C C . ARG A 1 272 ? -30.535 -8.217 8.365 1.00 94.75 272 ARG A C 1
ATOM 2168 O O . ARG A 1 272 ? -29.780 -8.791 7.587 1.00 94.75 272 ARG A O 1
ATOM 2175 N N . ALA A 1 273 ? -31.160 -7.088 8.034 1.00 94.44 273 ALA A N 1
ATOM 2176 C CA . ALA A 1 273 ? -30.844 -6.337 6.822 1.00 94.44 273 ALA A CA 1
ATOM 2177 C C . ALA A 1 273 ? -29.412 -5.788 6.892 1.00 94.44 273 ALA A C 1
ATOM 2179 O O . ALA A 1 273 ? -28.610 -6.115 6.026 1.00 94.44 273 ALA A O 1
ATOM 2180 N N . ARG A 1 274 ? -29.072 -5.079 7.978 1.00 94.38 274 ARG A N 1
ATOM 2181 C CA . ARG A 1 274 ? -27.711 -4.574 8.223 1.00 94.38 274 ARG A CA 1
ATOM 2182 C C . ARG A 1 274 ? -26.667 -5.683 8.322 1.00 94.38 274 ARG A C 1
ATOM 2184 O O . ARG A 1 274 ? -25.579 -5.520 7.795 1.00 94.38 274 ARG A O 1
ATOM 2191 N N . LEU A 1 275 ? -26.994 -6.812 8.954 1.00 92.69 275 LEU A N 1
ATOM 2192 C CA . LEU A 1 275 ? -26.077 -7.948 9.045 1.00 92.69 275 LEU A CA 1
ATOM 2193 C C . LEU A 1 275 ? -25.727 -8.461 7.642 1.00 92.69 275 LEU A C 1
ATOM 2195 O O . LEU A 1 275 ? -24.552 -8.503 7.299 1.00 92.69 275 LEU A O 1
ATOM 2199 N N . ARG A 1 276 ? -26.737 -8.718 6.796 1.00 94.69 276 ARG A N 1
ATOM 2200 C CA . ARG A 1 276 ? -26.534 -9.145 5.400 1.00 94.69 276 ARG A CA 1
ATOM 2201 C C . ARG A 1 276 ? -25.795 -8.107 4.553 1.00 94.69 276 ARG A C 1
ATOM 2203 O O . ARG A 1 276 ? -24.982 -8.487 3.723 1.00 94.69 276 ARG A O 1
ATOM 2210 N N . GLU A 1 277 ? -26.060 -6.821 4.768 1.00 94.94 277 GLU A N 1
ATOM 2211 C CA . GLU A 1 277 ? -25.336 -5.716 4.128 1.00 94.94 277 GLU A CA 1
ATOM 2212 C C . GLU A 1 277 ? -23.846 -5.755 4.507 1.00 94.94 277 GLU A C 1
ATOM 2214 O O . GLU A 1 277 ? -22.998 -5.838 3.625 1.00 94.94 277 GLU A O 1
ATOM 2219 N N . THR A 1 278 ? -23.516 -5.851 5.801 1.00 90.88 278 THR A N 1
ATOM 2220 C CA . THR A 1 278 ? -22.119 -5.971 6.262 1.00 90.88 278 THR A CA 1
ATOM 2221 C C . THR A 1 278 ? -21.446 -7.287 5.851 1.00 90.88 278 THR A C 1
ATOM 2223 O O . THR A 1 278 ? -20.253 -7.301 5.553 1.00 90.88 278 THR A O 1
ATOM 2226 N N . GLU A 1 279 ? -22.179 -8.402 5.787 1.00 94.62 279 GLU A N 1
ATOM 2227 C CA . GLU A 1 279 ? -21.675 -9.690 5.290 1.00 94.62 279 GLU A CA 1
ATOM 2228 C C . GLU A 1 279 ? -21.335 -9.617 3.794 1.00 94.62 279 GLU A C 1
ATOM 2230 O O . GLU A 1 279 ? -20.297 -10.132 3.370 1.00 94.62 279 GLU A O 1
ATOM 2235 N N . GLU A 1 280 ? -22.167 -8.938 3.003 1.00 96.12 280 GLU A N 1
ATOM 2236 C CA . GLU A 1 280 ? -21.948 -8.701 1.576 1.00 96.12 280 GLU A CA 1
ATOM 2237 C C . GLU A 1 280 ? -20.806 -7.701 1.333 1.00 96.12 280 GLU A C 1
ATOM 2239 O O . GLU A 1 280 ? -19.951 -7.957 0.486 1.00 96.12 280 GLU A O 1
ATOM 2244 N N . GLU A 1 281 ? -20.689 -6.629 2.124 1.00 95.12 281 GLU A N 1
ATOM 2245 C CA . GLU A 1 281 ? -19.514 -5.744 2.113 1.00 95.12 281 GLU A CA 1
ATOM 2246 C C . GLU A 1 281 ? -18.224 -6.516 2.427 1.00 95.12 281 GLU A C 1
ATOM 2248 O O . GLU A 1 281 ? -17.226 -6.381 1.716 1.00 95.12 281 GLU A O 1
ATOM 2253 N N . ILE A 1 282 ? -18.238 -7.391 3.441 1.00 94.12 282 ILE A N 1
ATOM 2254 C CA . ILE A 1 282 ? -17.110 -8.275 3.769 1.00 94.12 282 ILE A CA 1
ATOM 2255 C C . ILE A 1 282 ? -16.806 -9.230 2.605 1.00 94.12 282 ILE A C 1
ATOM 2257 O O . ILE A 1 282 ? -15.631 -9.471 2.310 1.00 94.12 282 ILE A O 1
ATOM 2261 N N . ARG A 1 283 ? -17.827 -9.769 1.925 1.00 95.38 283 ARG A N 1
ATOM 2262 C CA . ARG A 1 283 ? -17.654 -10.630 0.744 1.00 95.38 283 ARG A CA 1
ATOM 2263 C C . ARG A 1 283 ? -16.983 -9.862 -0.397 1.00 95.38 283 ARG A C 1
ATOM 2265 O O . ARG A 1 283 ? -15.981 -10.335 -0.929 1.00 95.38 283 ARG A O 1
ATOM 2272 N N . GLN A 1 284 ? -17.461 -8.658 -0.704 1.00 96.38 284 GLN A N 1
ATOM 2273 C CA . GLN A 1 284 ? -16.903 -7.786 -1.740 1.00 96.38 284 GLN A CA 1
ATOM 2274 C C . GLN A 1 284 ? -15.488 -7.300 -1.408 1.00 96.38 284 GLN A C 1
ATOM 2276 O O . GLN A 1 284 ? -14.646 -7.211 -2.299 1.00 96.38 284 GLN A O 1
ATOM 2281 N N . LEU A 1 285 ? -15.186 -7.000 -0.141 1.00 93.69 285 LEU A N 1
ATOM 2282 C CA . LEU A 1 285 ? -13.833 -6.639 0.293 1.00 93.69 285 LEU A CA 1
ATOM 2283 C C . LEU A 1 285 ? -12.868 -7.822 0.158 1.00 93.69 285 LEU A C 1
ATOM 2285 O O . LEU A 1 285 ? -11.762 -7.642 -0.348 1.00 93.69 285 LEU A O 1
ATOM 2289 N N . LYS A 1 286 ? -13.286 -9.039 0.531 1.00 95.38 286 LYS A N 1
ATOM 2290 C CA . LYS A 1 286 ? -12.496 -10.265 0.311 1.00 95.38 286 LYS A CA 1
ATOM 2291 C C . LYS A 1 286 ? -12.258 -10.534 -1.176 1.00 95.38 286 LYS A C 1
ATOM 2293 O O . LYS A 1 286 ? -11.142 -10.878 -1.554 1.00 95.38 286 LYS A O 1
ATOM 2298 N N . GLU A 1 287 ? -13.273 -10.332 -2.014 1.00 96.88 287 GLU A N 1
ATOM 2299 C CA . GLU A 1 287 ? -13.174 -10.461 -3.472 1.00 96.88 287 GLU A CA 1
ATOM 2300 C C . GLU A 1 287 ? -12.181 -9.441 -4.059 1.00 96.88 287 GLU A C 1
ATOM 2302 O O . GLU A 1 287 ? -11.247 -9.829 -4.760 1.00 96.88 287 GLU A O 1
ATOM 2307 N N . LYS A 1 288 ? -12.284 -8.161 -3.670 1.00 96.81 288 LYS A N 1
ATOM 2308 C CA . LYS A 1 288 ? -11.331 -7.098 -4.045 1.00 96.81 288 LYS A CA 1
ATOM 2309 C C . LYS A 1 288 ? -9.901 -7.407 -3.592 1.00 96.81 288 LYS A C 1
ATOM 2311 O O . LYS A 1 288 ? -8.975 -7.223 -4.375 1.00 96.81 288 LYS A O 1
ATOM 2316 N N . ILE A 1 289 ? -9.704 -7.914 -2.371 1.00 95.12 289 ILE A N 1
ATOM 2317 C CA . ILE A 1 289 ? -8.385 -8.358 -1.883 1.00 95.12 289 ILE A CA 1
ATOM 2318 C C . ILE A 1 289 ? -7.846 -9.506 -2.749 1.00 95.12 289 ILE A C 1
ATOM 2320 O O . ILE A 1 289 ? -6.667 -9.497 -3.099 1.00 95.12 289 ILE A O 1
ATOM 2324 N N . GLY A 1 290 ? -8.692 -10.467 -3.134 1.00 94.81 290 GLY A N 1
ATOM 2325 C CA . GLY A 1 290 ? -8.319 -11.554 -4.041 1.00 94.81 290 GLY A CA 1
ATOM 2326 C C . GLY A 1 290 ? -7.851 -11.042 -5.405 1.00 94.81 290 GLY A C 1
ATOM 2327 O O . GLY A 1 290 ? -6.746 -11.379 -5.832 1.00 94.81 290 GLY A O 1
ATOM 2328 N N . VAL A 1 291 ? -8.640 -10.174 -6.048 1.00 96.50 291 VAL A N 1
ATOM 2329 C CA . VAL A 1 291 ? -8.301 -9.557 -7.344 1.00 96.50 291 VAL A CA 1
ATOM 2330 C C . VAL A 1 291 ? -6.998 -8.760 -7.253 1.00 96.50 291 VAL A C 1
ATOM 2332 O O . VAL A 1 291 ? -6.071 -9.034 -8.013 1.00 96.50 291 VAL A O 1
ATOM 2335 N N . LEU A 1 292 ? -6.871 -7.858 -6.273 1.00 95.00 292 LEU A N 1
ATOM 2336 C CA . LEU A 1 292 ? -5.658 -7.059 -6.062 1.00 95.00 292 LEU A CA 1
ATOM 2337 C C . LEU A 1 292 ? -4.425 -7.931 -5.789 1.00 95.00 292 LEU A C 1
ATOM 2339 O O . LEU A 1 292 ? -3.331 -7.598 -6.235 1.00 95.00 292 LEU A O 1
ATOM 2343 N N . THR A 1 293 ? -4.577 -9.065 -5.097 1.00 95.31 293 THR A N 1
ATOM 2344 C CA . THR A 1 293 ? -3.469 -10.011 -4.878 1.00 95.31 293 THR A CA 1
ATOM 2345 C C . THR A 1 293 ? -3.024 -10.649 -6.196 1.00 95.31 293 THR A C 1
ATOM 2347 O O . THR A 1 293 ? -1.826 -10.713 -6.471 1.00 95.31 293 THR A O 1
ATOM 2350 N N . VAL A 1 294 ? -3.965 -11.072 -7.046 1.00 96.19 294 VAL A N 1
ATOM 2351 C CA . VAL A 1 294 ? -3.659 -11.638 -8.372 1.00 96.19 294 VAL A CA 1
ATOM 2352 C C . VAL A 1 294 ? -3.023 -10.591 -9.292 1.00 96.19 294 VAL A C 1
ATOM 2354 O O . VAL A 1 294 ? -2.039 -10.892 -9.966 1.00 96.19 294 VAL A O 1
ATOM 2357 N N . GLU A 1 295 ? -3.519 -9.353 -9.296 1.00 95.88 295 GLU A N 1
ATOM 2358 C CA . GLU A 1 295 ? -2.932 -8.248 -10.064 1.00 95.88 295 GLU A CA 1
ATOM 2359 C C . GLU A 1 295 ? -1.525 -7.881 -9.583 1.00 95.88 295 GLU A C 1
ATOM 2361 O O . GLU A 1 295 ? -0.645 -7.600 -10.401 1.00 95.88 295 GLU A O 1
ATOM 2366 N N . LEU A 1 296 ? -1.282 -7.930 -8.272 1.00 94.62 296 LEU A N 1
ATOM 2367 C CA . LEU A 1 296 ? 0.021 -7.676 -7.665 1.00 94.62 296 LEU A CA 1
ATOM 2368 C C . LEU A 1 296 ? 1.033 -8.771 -8.040 1.00 94.62 296 LEU A C 1
ATOM 2370 O O . LEU A 1 296 ? 2.157 -8.443 -8.428 1.00 94.62 296 LEU A O 1
ATOM 2374 N N . GLU A 1 297 ? 0.652 -10.052 -8.006 1.00 93.44 297 GLU A N 1
ATOM 2375 C CA . GLU A 1 297 ? 1.514 -11.143 -8.490 1.00 93.44 297 GLU A CA 1
ATOM 2376 C C . GLU A 1 297 ? 1.723 -11.096 -10.012 1.00 93.44 297 GLU A C 1
ATOM 2378 O O . GLU A 1 297 ? 2.850 -11.287 -10.477 1.00 93.44 297 GLU A O 1
ATOM 2383 N N . ARG A 1 298 ? 0.695 -10.744 -10.800 1.00 95.88 298 ARG A N 1
ATOM 2384 C CA . ARG A 1 298 ? 0.837 -10.504 -12.247 1.00 95.88 298 ARG A CA 1
ATOM 2385 C C . ARG A 1 298 ? 1.850 -9.392 -12.519 1.00 95.88 298 ARG A C 1
ATOM 2387 O O . ARG A 1 298 ? 2.764 -9.575 -13.318 1.00 95.88 298 ARG A O 1
ATOM 2394 N N . THR A 1 299 ? 1.725 -8.268 -11.818 1.00 92.25 299 THR A N 1
ATOM 2395 C CA . THR A 1 299 ? 2.607 -7.104 -11.977 1.00 92.25 299 THR A CA 1
ATOM 2396 C C . THR A 1 299 ? 4.038 -7.425 -11.545 1.00 92.25 299 THR A C 1
ATOM 2398 O O . THR A 1 299 ? 4.976 -7.049 -12.240 1.00 92.25 299 THR A O 1
ATOM 2401 N N . LYS A 1 300 ? 4.242 -8.195 -10.466 1.00 91.12 300 LYS A N 1
ATOM 2402 C CA . LYS A 1 300 ? 5.570 -8.723 -10.102 1.00 91.12 300 LYS A CA 1
ATOM 2403 C C . LYS A 1 300 ? 6.169 -9.586 -11.214 1.00 91.12 300 LYS A C 1
ATOM 2405 O O . LYS A 1 300 ? 7.328 -9.385 -11.565 1.00 91.12 300 LYS A O 1
ATOM 2410 N N . ALA A 1 301 ? 5.402 -10.527 -11.765 1.00 90.69 301 ALA A N 1
ATOM 2411 C CA . ALA A 1 301 ? 5.875 -11.404 -12.835 1.00 90.69 301 ALA A CA 1
ATOM 2412 C C . ALA A 1 301 ? 6.219 -10.614 -14.109 1.00 90.69 301 ALA A C 1
ATOM 2414 O O . ALA A 1 301 ? 7.233 -10.882 -14.752 1.00 90.69 301 ALA A O 1
ATOM 2415 N N . ASP A 1 302 ? 5.414 -9.611 -14.456 1.00 93.38 302 ASP A N 1
ATOM 2416 C CA . ASP A 1 302 ? 5.671 -8.746 -15.607 1.00 93.38 302 ASP A CA 1
ATOM 2417 C C . ASP A 1 302 ? 6.870 -7.805 -15.365 1.00 93.38 302 ASP A C 1
ATOM 2419 O O . ASP A 1 302 ? 7.677 -7.627 -16.276 1.00 93.38 302 ASP A O 1
ATOM 2423 N N . ASN A 1 303 ? 7.087 -7.319 -14.135 1.00 91.50 303 ASN A N 1
ATOM 2424 C CA . ASN A 1 303 ? 8.293 -6.575 -13.740 1.00 91.50 303 ASN A CA 1
ATOM 2425 C C . ASN A 1 303 ? 9.574 -7.423 -13.854 1.00 91.50 303 ASN A C 1
ATOM 2427 O O . ASN A 1 303 ? 10.586 -6.934 -14.349 1.00 91.50 303 ASN A O 1
ATOM 2431 N N . VAL A 1 304 ? 9.541 -8.704 -13.465 1.00 89.56 304 VAL A N 1
ATOM 2432 C CA . VAL A 1 304 ? 10.686 -9.625 -13.634 1.00 89.56 304 VAL A CA 1
ATOM 2433 C C . VAL A 1 304 ? 10.977 -9.883 -15.119 1.00 89.56 304 VAL A C 1
ATOM 2435 O O . VAL A 1 304 ? 12.136 -9.873 -15.532 1.00 89.56 304 VAL A O 1
ATOM 2438 N N . LYS A 1 305 ? 9.943 -10.034 -15.961 1.00 90.56 305 LYS A N 1
ATOM 2439 C CA . LYS A 1 305 ? 10.114 -10.135 -17.425 1.00 90.56 305 LYS A CA 1
ATOM 2440 C C . LYS A 1 305 ? 10.665 -8.843 -18.033 1.00 90.56 305 LYS A C 1
ATOM 2442 O O . LYS A 1 305 ? 11.480 -8.910 -18.949 1.00 90.56 305 LYS A O 1
ATOM 2447 N N . LEU A 1 306 ? 10.219 -7.678 -17.556 1.00 88.56 306 LEU A N 1
ATOM 2448 C CA . LEU A 1 306 ? 10.735 -6.369 -17.967 1.00 88.56 306 LEU A CA 1
ATOM 2449 C C . LEU A 1 306 ? 12.213 -6.227 -17.601 1.00 88.56 306 LEU A C 1
ATOM 2451 O O . LEU A 1 306 ? 13.000 -5.876 -18.475 1.00 88.56 306 LEU A O 1
ATOM 2455 N N . TYR A 1 307 ? 12.602 -6.599 -16.378 1.00 87.94 307 TYR A N 1
ATOM 2456 C CA . TYR A 1 307 ? 14.005 -6.655 -15.967 1.00 87.94 307 TYR A CA 1
ATOM 2457 C C . TYR A 1 307 ? 14.826 -7.553 -16.905 1.00 87.94 307 TYR A C 1
ATOM 2459 O O . TYR A 1 307 ? 15.828 -7.110 -17.458 1.00 87.94 307 TYR A O 1
ATOM 2467 N N . GLY A 1 308 ? 14.350 -8.770 -17.193 1.00 86.31 308 GLY A N 1
ATOM 2468 C CA . GLY A 1 308 ? 15.008 -9.674 -18.141 1.00 86.31 308 GLY A CA 1
ATOM 2469 C C . GLY A 1 308 ? 15.144 -9.111 -19.562 1.00 86.31 308 GLY A C 1
ATOM 2470 O O . GLY A 1 308 ? 16.180 -9.299 -20.195 1.00 86.31 308 GLY A O 1
ATOM 2471 N N . LYS A 1 309 ? 14.137 -8.379 -20.062 1.00 89.19 309 LYS A N 1
ATOM 2472 C CA . LYS A 1 309 ? 14.200 -7.688 -21.364 1.00 89.19 309 LYS A CA 1
ATOM 2473 C C . LYS A 1 309 ? 15.209 -6.541 -21.361 1.00 89.19 309 LYS A C 1
ATOM 2475 O O . LYS A 1 309 ? 15.989 -6.439 -22.302 1.00 89.19 309 LYS A O 1
ATOM 2480 N N . ILE A 1 310 ? 15.199 -5.701 -20.325 1.00 84.88 310 ILE A N 1
ATOM 2481 C CA . ILE A 1 310 ? 16.151 -4.594 -20.160 1.00 84.88 310 ILE A CA 1
ATOM 2482 C C . ILE A 1 310 ? 17.573 -5.154 -20.124 1.00 84.88 310 ILE A C 1
ATOM 2484 O O . ILE A 1 310 ? 18.411 -4.718 -20.903 1.00 84.88 310 ILE A O 1
ATOM 2488 N N . ARG A 1 311 ? 17.807 -6.190 -19.313 1.00 83.81 311 ARG A N 1
ATOM 2489 C CA . ARG A 1 311 ? 19.098 -6.867 -19.163 1.00 83.81 311 ARG A CA 1
ATOM 2490 C C . ARG A 1 311 ? 19.572 -7.507 -20.474 1.00 83.81 311 ARG A C 1
ATOM 2492 O O . ARG A 1 311 ? 20.720 -7.320 -20.848 1.00 83.81 311 ARG A O 1
ATOM 2499 N N . TYR A 1 312 ? 18.688 -8.162 -21.232 1.00 84.88 312 TYR A N 1
ATOM 2500 C CA . TYR A 1 312 ? 19.007 -8.686 -22.570 1.00 84.88 312 TYR A CA 1
ATOM 2501 C C . TYR A 1 312 ? 19.379 -7.576 -23.572 1.00 84.88 312 TYR A C 1
ATOM 2503 O O . TYR A 1 312 ? 20.347 -7.709 -24.317 1.00 84.88 312 TYR A O 1
ATOM 2511 N N . VAL A 1 313 ? 18.645 -6.458 -23.580 1.00 85.62 313 VAL A N 1
ATOM 2512 C CA . VAL A 1 313 ? 18.934 -5.303 -24.451 1.00 85.62 313 VAL A CA 1
ATOM 2513 C C . VAL A 1 313 ? 20.213 -4.575 -24.022 1.00 85.62 313 VAL A C 1
ATOM 2515 O O . VAL A 1 313 ? 20.956 -4.099 -24.880 1.00 85.62 313 VAL A O 1
ATOM 2518 N N . GLN A 1 314 ? 20.502 -4.499 -22.722 1.00 79.88 314 GLN A N 1
ATOM 2519 C CA . GLN A 1 314 ? 21.756 -3.970 -22.183 1.00 79.88 314 GLN A CA 1
ATOM 2520 C C . GLN A 1 314 ? 22.938 -4.859 -22.575 1.00 79.88 314 GLN A C 1
ATOM 2522 O O . GLN A 1 314 ? 23.890 -4.337 -23.146 1.00 79.88 314 GLN A O 1
ATOM 2527 N N . ASP A 1 315 ? 22.857 -6.176 -22.356 1.00 78.38 315 ASP A N 1
ATOM 2528 C CA . ASP A 1 315 ? 23.892 -7.147 -22.739 1.00 78.38 315 ASP A CA 1
ATOM 2529 C C . ASP A 1 315 ? 24.182 -7.079 -24.252 1.00 78.38 315 ASP A C 1
ATOM 2531 O O . ASP A 1 315 ? 25.337 -6.948 -24.656 1.00 78.38 315 ASP A O 1
ATOM 2535 N N . TYR A 1 316 ? 23.137 -7.065 -25.091 1.00 76.50 316 TYR A N 1
ATOM 2536 C CA . TYR A 1 316 ? 23.265 -6.983 -26.552 1.00 76.50 316 TYR A CA 1
ATOM 2537 C C . TYR A 1 316 ? 23.848 -5.640 -27.032 1.00 76.50 316 TYR A C 1
ATOM 2539 O O . TYR A 1 316 ? 24.655 -5.597 -27.962 1.00 76.50 316 TYR A O 1
ATOM 2547 N N . ASN A 1 317 ? 23.493 -4.523 -26.384 1.00 74.38 317 ASN A N 1
ATOM 2548 C CA . ASN A 1 317 ? 24.144 -3.238 -26.653 1.00 74.38 317 ASN A CA 1
ATOM 2549 C C . ASN A 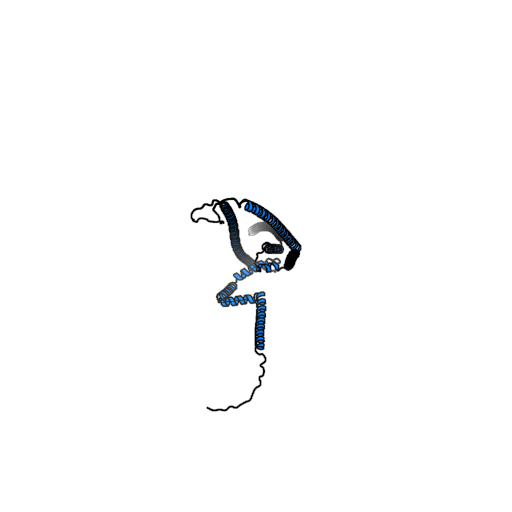1 317 ? 25.603 -3.227 -26.175 1.00 74.38 317 ASN A C 1
ATOM 2551 O O . ASN A 1 317 ? 26.455 -2.677 -26.871 1.00 74.38 317 ASN A O 1
ATOM 2555 N N . LEU A 1 318 ? 25.919 -3.857 -25.039 1.00 63.78 318 LEU A N 1
ATOM 2556 C CA . LEU A 1 318 ? 27.291 -3.978 -24.545 1.00 63.78 318 LEU A CA 1
ATOM 2557 C C . LEU A 1 318 ? 28.158 -4.765 -25.535 1.00 63.78 318 LEU A C 1
ATOM 2559 O O . LEU A 1 318 ? 29.260 -4.328 -25.862 1.00 63.78 318 LEU A O 1
ATOM 2563 N N . GLU A 1 319 ? 27.644 -5.883 -26.050 1.00 59.78 319 GLU A N 1
ATOM 2564 C CA . GLU A 1 319 ? 28.291 -6.709 -27.074 1.00 59.78 319 GLU A CA 1
ATOM 2565 C C . GLU A 1 319 ? 28.552 -5.902 -28.357 1.00 59.78 319 GLU A C 1
ATOM 2567 O O . GLU A 1 319 ? 29.676 -5.873 -28.863 1.00 59.78 319 GLU A O 1
ATOM 2572 N N . LYS A 1 320 ? 27.558 -5.127 -28.814 1.00 56.97 320 LYS A N 1
ATOM 2573 C CA . LYS A 1 320 ? 27.677 -4.244 -29.987 1.00 56.97 320 LYS A CA 1
ATOM 2574 C C . LYS A 1 320 ? 28.667 -3.084 -29.786 1.00 56.97 320 LYS A C 1
ATOM 2576 O O . LYS A 1 320 ? 29.305 -2.650 -30.746 1.00 56.97 320 LYS A O 1
ATOM 2581 N N . VAL A 1 321 ? 28.824 -2.589 -28.555 1.00 53.72 321 VAL A N 1
ATOM 2582 C CA . VAL A 1 321 ? 29.797 -1.537 -28.199 1.00 53.72 321 VAL A CA 1
ATOM 2583 C C . VAL A 1 321 ? 31.210 -2.103 -28.014 1.00 53.72 321 VAL A C 1
ATOM 2585 O O . VAL A 1 321 ? 32.178 -1.413 -28.318 1.00 53.72 321 VAL A O 1
ATOM 2588 N N . VAL A 1 322 ? 31.383 -3.370 -27.622 1.00 52.97 322 VAL A N 1
ATOM 2589 C CA . VAL A 1 322 ? 32.719 -3.993 -27.499 1.00 52.97 322 VAL A CA 1
ATOM 2590 C C . VAL A 1 322 ? 33.456 -4.099 -28.849 1.00 52.97 322 VAL A C 1
ATOM 2592 O O . VAL A 1 322 ? 34.687 -4.106 -28.862 1.00 52.97 322 VAL A O 1
ATOM 2595 N N . SER A 1 323 ? 32.757 -4.055 -29.991 1.00 52.12 323 SER A N 1
ATOM 2596 C CA . SER A 1 323 ? 33.383 -3.935 -31.325 1.00 52.12 323 SER A CA 1
ATOM 2597 C C . SER A 1 323 ? 33.880 -2.523 -31.695 1.00 52.12 323 SER A C 1
ATOM 2599 O O . SER A 1 323 ? 34.518 -2.361 -32.735 1.00 52.12 323 SER A O 1
ATOM 2601 N N . ARG A 1 324 ? 33.623 -1.488 -30.882 1.00 51.84 324 ARG A N 1
ATOM 2602 C CA . ARG A 1 324 ? 34.156 -0.123 -31.060 1.00 51.84 324 ARG A CA 1
ATOM 2603 C C . ARG A 1 324 ? 34.759 0.365 -29.743 1.00 51.84 324 ARG A C 1
ATOM 2605 O O . ARG A 1 324 ? 34.055 0.789 -28.836 1.00 51.84 324 ARG A O 1
ATOM 2612 N N . GLY A 1 325 ? 36.083 0.249 -29.641 1.00 46.69 325 GLY A N 1
ATOM 2613 C CA . GLY A 1 325 ? 36.807 0.342 -28.372 1.00 46.69 325 GLY A CA 1
ATOM 2614 C C . GLY A 1 325 ? 36.733 1.686 -27.633 1.00 46.69 325 GLY A C 1
ATOM 2615 O O . GLY A 1 325 ? 36.337 2.711 -28.183 1.00 46.69 325 GLY A O 1
ATOM 2616 N N . SER A 1 326 ? 37.267 1.660 -26.404 1.00 44.06 326 SER A N 1
ATOM 2617 C CA . SER A 1 326 ? 37.366 2.749 -25.404 1.00 44.06 326 SER A CA 1
ATOM 2618 C C . SER A 1 326 ? 36.246 2.782 -24.355 1.00 44.06 326 SER A C 1
ATOM 2620 O O . SER A 1 326 ? 35.384 3.656 -24.354 1.00 44.06 326 SER A O 1
ATOM 2622 N N . LYS A 1 327 ? 36.323 1.876 -23.369 1.00 43.38 327 LYS A N 1
ATOM 2623 C CA . LYS A 1 327 ? 35.599 2.036 -22.098 1.00 43.38 327 LYS A CA 1
ATOM 2624 C C . LYS A 1 327 ? 36.283 3.113 -21.245 1.00 43.38 327 LYS A C 1
ATOM 2626 O O . LYS A 1 327 ? 37.395 2.893 -20.771 1.00 43.38 327 LYS A O 1
ATOM 2631 N N . LYS A 1 328 ? 35.597 4.228 -20.983 1.00 40.53 328 LYS A N 1
ATOM 2632 C CA . LYS A 1 328 ? 35.770 4.982 -19.731 1.00 40.53 328 LYS A CA 1
ATOM 2633 C C . LYS A 1 328 ? 34.669 4.536 -18.762 1.00 40.53 328 LYS A C 1
ATOM 2635 O O . LYS A 1 328 ? 33.525 4.445 -19.205 1.00 40.53 328 LYS A O 1
ATOM 2640 N N . PRO A 1 329 ? 34.968 4.262 -17.482 1.00 41.84 329 PRO A N 1
ATOM 2641 C CA . PRO A 1 329 ? 33.926 4.106 -16.481 1.00 41.84 329 PRO A CA 1
ATOM 2642 C C . PRO A 1 329 ? 33.345 5.493 -16.188 1.00 41.84 329 PRO A C 1
ATOM 2644 O O . PRO A 1 329 ? 34.039 6.362 -15.666 1.00 41.84 329 PRO A O 1
ATOM 2647 N N . VAL A 1 330 ? 32.090 5.709 -16.570 1.00 43.44 330 VAL A N 1
ATOM 2648 C CA . VAL A 1 330 ? 31.280 6.793 -16.010 1.00 43.44 330 VAL A CA 1
ATOM 2649 C C . VAL A 1 330 ? 30.550 6.176 -14.826 1.00 43.44 330 VAL A C 1
ATOM 2651 O O . VAL A 1 330 ? 29.820 5.202 -15.003 1.00 43.44 330 VAL A O 1
ATOM 2654 N N . GLU A 1 331 ? 30.815 6.682 -13.625 1.00 44.47 331 GLU A N 1
ATOM 2655 C CA . GLU A 1 331 ? 30.076 6.278 -12.432 1.00 44.47 331 GLU A CA 1
ATOM 2656 C C . GLU A 1 331 ? 28.630 6.769 -12.553 1.00 44.47 331 GLU A C 1
ATOM 2658 O O . GLU A 1 331 ? 28.374 7.949 -12.798 1.00 44.47 331 GLU A O 1
ATOM 2663 N N . ASP A 1 332 ? 27.694 5.831 -12.430 1.00 43.41 332 ASP A N 1
ATOM 2664 C CA . ASP A 1 332 ? 26.267 6.047 -12.643 1.00 43.41 332 ASP A CA 1
ATOM 2665 C C . ASP A 1 332 ? 25.632 6.697 -11.400 1.00 43.41 332 ASP A C 1
ATOM 2667 O O . ASP A 1 332 ? 25.256 6.031 -10.428 1.00 43.41 332 ASP A O 1
ATOM 2671 N N . LEU A 1 333 ? 25.597 8.033 -11.406 1.00 49.06 333 LEU A N 1
ATOM 2672 C CA . LEU A 1 333 ? 25.309 8.864 -10.231 1.00 49.06 333 LEU A CA 1
ATOM 2673 C C . LEU A 1 333 ? 23.810 8.937 -9.854 1.00 49.06 333 LEU A C 1
ATOM 2675 O O . LEU A 1 333 ? 23.462 9.648 -8.914 1.00 49.06 333 LEU A O 1
ATOM 2679 N N . GLU A 1 334 ? 22.920 8.206 -10.537 1.00 48.84 334 GLU A N 1
ATOM 2680 C CA . GLU A 1 334 ? 21.468 8.197 -10.253 1.00 48.84 334 GLU A CA 1
ATOM 2681 C C . GLU A 1 334 ? 20.957 6.945 -9.510 1.00 48.84 334 GLU A C 1
ATOM 2683 O O . GLU A 1 334 ? 19.807 6.908 -9.066 1.00 48.84 334 GLU A O 1
ATOM 2688 N N . SER A 1 335 ? 21.781 5.909 -9.305 1.00 52.12 335 SER A N 1
ATOM 2689 C CA . SER A 1 335 ? 21.265 4.602 -8.845 1.00 52.12 335 SER A CA 1
ATOM 2690 C C . SER A 1 335 ? 20.744 4.549 -7.395 1.00 52.12 335 SER A C 1
ATOM 2692 O O . SER A 1 335 ? 20.099 3.570 -7.025 1.00 52.12 335 SER A O 1
ATOM 2694 N N . GLY A 1 336 ? 20.938 5.587 -6.572 1.00 49.97 336 GLY A N 1
ATOM 2695 C CA . GLY A 1 336 ? 20.728 5.551 -5.112 1.00 49.97 336 GLY A CA 1
ATOM 2696 C C . GLY A 1 336 ? 19.322 5.183 -4.601 1.00 49.97 336 GLY A C 1
ATOM 2697 O O . GLY A 1 336 ? 19.204 4.743 -3.461 1.00 49.97 336 GLY A O 1
ATOM 2698 N N . PHE A 1 337 ? 18.267 5.326 -5.413 1.00 45.75 337 PHE A N 1
ATOM 2699 C CA . PHE A 1 337 ? 16.896 4.902 -5.060 1.00 45.75 337 PHE A CA 1
ATOM 2700 C C . PHE A 1 337 ? 16.337 3.816 -5.998 1.00 45.75 337 PHE A C 1
ATOM 2702 O O . PHE A 1 337 ? 15.568 2.957 -5.565 1.00 45.75 337 PHE A O 1
ATOM 2709 N N . SER A 1 338 ? 16.763 3.795 -7.269 1.00 55.72 338 SER A N 1
ATOM 2710 C CA . SER A 1 338 ? 16.404 2.722 -8.210 1.00 55.72 338 SER A CA 1
ATOM 2711 C C . SER A 1 338 ? 17.051 1.385 -7.823 1.00 55.72 338 SER A C 1
ATOM 2713 O O . SER A 1 338 ? 16.408 0.342 -7.932 1.00 55.72 338 SER A O 1
ATOM 2715 N N . SER A 1 339 ? 18.277 1.417 -7.278 1.00 62.38 339 SER A N 1
ATOM 2716 C CA . SER A 1 339 ? 19.062 0.252 -6.840 1.00 62.38 339 SER A CA 1
ATOM 2717 C C . SER A 1 339 ? 18.270 -0.720 -5.968 1.00 62.38 339 SER A C 1
ATOM 2719 O O . SER A 1 339 ? 18.361 -1.925 -6.171 1.00 62.38 339 SER A O 1
ATOM 2721 N N . ASP A 1 340 ? 17.465 -0.254 -5.014 1.00 73.62 340 ASP A N 1
ATOM 2722 C CA . ASP A 1 340 ? 16.760 -1.154 -4.089 1.00 73.62 340 ASP A CA 1
ATOM 2723 C C . ASP A 1 340 ? 15.586 -1.883 -4.758 1.00 73.62 340 ASP A C 1
ATOM 2725 O O . ASP A 1 340 ? 15.297 -3.047 -4.461 1.00 73.62 340 ASP A O 1
ATOM 2729 N N . VAL A 1 341 ? 14.922 -1.224 -5.709 1.00 76.19 341 VAL A N 1
ATOM 2730 C CA . VAL A 1 341 ? 13.848 -1.828 -6.507 1.00 76.19 341 VAL A CA 1
ATOM 2731 C C . VAL A 1 341 ? 14.446 -2.757 -7.563 1.00 76.19 341 VAL A C 1
ATOM 2733 O O . VAL A 1 341 ? 13.997 -3.896 -7.714 1.00 76.19 341 VAL A O 1
ATOM 2736 N N . GLU A 1 342 ? 15.491 -2.305 -8.251 1.00 79.44 342 GLU A N 1
ATOM 2737 C CA . GLU A 1 342 ? 16.199 -3.070 -9.267 1.00 79.44 342 GLU A CA 1
ATOM 2738 C C . GLU A 1 342 ? 16.880 -4.303 -8.667 1.00 79.44 342 GLU A C 1
ATOM 2740 O O . GLU A 1 342 ? 16.643 -5.405 -9.143 1.00 79.44 342 GLU A O 1
ATOM 2745 N N . SER A 1 343 ? 17.642 -4.169 -7.578 1.00 81.94 343 SER A N 1
ATOM 2746 C CA . SER A 1 343 ? 18.316 -5.287 -6.899 1.00 81.94 343 SER A CA 1
ATOM 2747 C C . SER A 1 343 ? 17.334 -6.344 -6.392 1.00 81.94 343 SER A C 1
ATOM 2749 O O . SER A 1 343 ? 17.633 -7.539 -6.443 1.00 81.94 343 SER A O 1
ATOM 2751 N N . LYS A 1 344 ? 16.127 -5.941 -5.974 1.00 84.50 344 LYS A N 1
ATOM 2752 C CA . LYS A 1 344 ? 15.047 -6.863 -5.609 1.00 84.50 344 LYS A CA 1
ATOM 2753 C C . LYS A 1 344 ? 14.576 -7.690 -6.808 1.00 84.50 344 LYS A C 1
ATOM 2755 O O . LYS A 1 344 ? 14.474 -8.909 -6.682 1.00 84.50 344 LYS A O 1
ATOM 2760 N N . TYR A 1 345 ? 14.299 -7.066 -7.956 1.00 86.62 345 TYR A N 1
ATOM 2761 C CA . TYR A 1 345 ? 13.868 -7.796 -9.158 1.00 86.62 345 TYR A CA 1
ATOM 2762 C C . TYR A 1 345 ? 15.013 -8.565 -9.827 1.00 86.62 345 TYR A C 1
ATOM 2764 O O . TYR A 1 345 ? 14.801 -9.700 -10.246 1.00 86.62 345 TYR A O 1
ATOM 2772 N N . LYS A 1 346 ? 16.231 -8.016 -9.818 1.00 87.00 346 LYS A N 1
ATOM 2773 C CA . LYS A 1 346 ? 17.485 -8.675 -10.196 1.00 87.00 346 LYS A CA 1
ATOM 2774 C C . LYS A 1 346 ? 17.691 -9.960 -9.414 1.00 87.00 346 LYS A C 1
ATOM 2776 O O . LYS A 1 346 ? 17.882 -11.002 -10.022 1.00 87.00 346 LYS A O 1
ATOM 2781 N N . LYS A 1 347 ? 17.586 -9.913 -8.084 1.00 86.00 347 LYS A N 1
ATOM 2782 C CA . LYS A 1 347 ? 17.725 -11.104 -7.244 1.00 86.00 347 LYS A CA 1
ATOM 2783 C C . LYS A 1 347 ? 16.664 -12.154 -7.571 1.00 86.00 347 LYS A C 1
ATOM 2785 O O . LYS A 1 347 ? 17.000 -13.322 -7.692 1.00 86.00 347 LYS A O 1
ATOM 2790 N N . ILE A 1 348 ? 15.403 -11.748 -7.744 1.00 86.31 348 ILE A N 1
ATOM 2791 C CA . ILE A 1 348 ? 14.320 -12.670 -8.132 1.00 86.31 348 ILE A CA 1
ATOM 2792 C C . ILE A 1 348 ? 14.614 -13.315 -9.497 1.00 86.31 348 ILE A C 1
ATOM 2794 O O . ILE A 1 348 ? 14.408 -14.512 -9.656 1.00 86.31 348 ILE A O 1
ATOM 2798 N N . TYR A 1 349 ? 15.125 -12.542 -10.457 1.00 85.56 349 TYR A N 1
ATOM 2799 C CA . TYR A 1 349 ? 15.513 -13.007 -11.789 1.00 85.56 349 TYR A CA 1
ATOM 2800 C C . TYR A 1 349 ? 16.728 -13.953 -11.755 1.00 85.56 349 TYR A C 1
ATOM 2802 O O . TYR A 1 349 ? 16.691 -15.017 -12.364 1.00 85.56 349 TYR A O 1
ATOM 2810 N N . GLU A 1 350 ? 17.782 -13.612 -11.008 1.00 84.31 350 GLU A N 1
ATOM 2811 C CA . GLU A 1 350 ? 18.982 -14.441 -10.825 1.00 84.31 350 GLU A CA 1
ATOM 2812 C C . GLU A 1 350 ? 18.674 -15.752 -10.075 1.00 84.31 350 GLU A C 1
ATOM 2814 O O . GLU A 1 350 ? 19.180 -16.806 -10.465 1.00 84.31 350 GLU A O 1
ATOM 2819 N N . ASP A 1 351 ? 17.811 -15.712 -9.051 1.00 84.44 351 ASP A N 1
ATOM 2820 C CA . ASP A 1 351 ? 17.344 -16.892 -8.306 1.00 84.44 351 ASP A CA 1
ATOM 2821 C C . ASP A 1 351 ? 16.490 -17.841 -9.181 1.00 84.44 351 ASP A C 1
ATOM 2823 O O . ASP A 1 351 ? 16.499 -19.052 -8.944 1.00 84.44 351 ASP A O 1
ATOM 2827 N N . ASP A 1 352 ? 15.757 -17.316 -10.175 1.00 81.50 352 ASP A N 1
ATOM 2828 C CA . ASP A 1 352 ? 14.905 -18.089 -11.100 1.00 81.50 352 ASP A CA 1
ATOM 2829 C C . ASP A 1 352 ? 15.699 -18.672 -12.287 1.00 81.50 352 ASP A C 1
ATOM 2831 O O . ASP A 1 352 ? 15.497 -19.822 -12.677 1.00 81.50 352 ASP A O 1
ATOM 2835 N N . ILE A 1 353 ? 16.665 -17.915 -12.822 1.00 81.12 353 ILE A N 1
ATOM 2836 C CA . ILE A 1 353 ? 17.527 -18.349 -13.934 1.00 81.12 353 ILE A CA 1
ATOM 2837 C C . ILE A 1 353 ? 18.630 -19.312 -13.507 1.00 81.12 353 ILE A C 1
ATOM 2839 O O . ILE A 1 353 ? 19.059 -20.136 -14.315 1.00 81.12 353 ILE A O 1
ATOM 2843 N N . ASN A 1 354 ? 19.121 -19.231 -12.269 1.00 81.81 354 ASN A N 1
ATOM 2844 C CA . ASN A 1 354 ? 20.197 -20.103 -11.818 1.00 81.81 354 ASN A CA 1
ATOM 2845 C C . ASN A 1 354 ? 19.671 -21.534 -11.564 1.00 81.81 354 ASN A C 1
ATOM 2847 O O . ASN A 1 354 ? 18.992 -21.769 -10.555 1.00 81.81 354 ASN A O 1
ATOM 2851 N N . PRO A 1 355 ? 20.042 -22.536 -12.393 1.00 78.56 355 PRO A N 1
ATOM 2852 C CA . PRO A 1 355 ? 19.532 -23.897 -12.247 1.00 78.56 355 PRO A CA 1
ATOM 2853 C C . PRO A 1 355 ? 19.941 -24.527 -10.908 1.00 78.56 355 PRO A C 1
ATOM 2855 O O . PRO A 1 355 ? 19.203 -25.349 -10.370 1.00 78.56 355 PRO A O 1
ATOM 2858 N N . PHE A 1 356 ? 21.067 -24.108 -10.319 1.00 74.62 356 PHE A N 1
ATOM 2859 C CA . PHE A 1 356 ? 21.520 -24.574 -9.008 1.00 74.62 356 PHE A CA 1
ATOM 2860 C C . PHE A 1 356 ? 20.801 -23.877 -7.843 1.00 74.62 356 PHE A C 1
ATOM 2862 O O . PHE A 1 356 ? 20.639 -24.486 -6.784 1.00 74.62 356 PHE A O 1
ATOM 2869 N N . ALA A 1 357 ? 20.314 -22.643 -8.011 1.00 78.69 357 ALA A N 1
ATOM 2870 C CA . ALA A 1 357 ? 19.470 -21.984 -7.010 1.00 78.69 357 ALA A CA 1
ATOM 2871 C C . ALA A 1 357 ? 18.084 -22.642 -6.964 1.00 78.69 357 ALA A C 1
ATOM 2873 O O . ALA A 1 357 ? 17.632 -23.066 -5.896 1.00 78.69 357 ALA A O 1
ATOM 2874 N N . ALA A 1 358 ? 17.465 -22.843 -8.132 1.00 78.19 358 ALA A N 1
ATOM 2875 C CA . ALA A 1 358 ? 16.217 -23.586 -8.269 1.00 78.19 358 ALA A CA 1
ATOM 2876 C C . ALA A 1 358 ? 16.350 -25.031 -7.749 1.00 78.19 358 ALA A C 1
ATOM 2878 O O . ALA A 1 358 ? 15.514 -25.481 -6.960 1.00 78.19 358 ALA A O 1
ATOM 2879 N N . PHE A 1 359 ? 17.426 -25.743 -8.112 1.00 78.25 359 PHE A N 1
ATOM 2880 C CA . PHE A 1 359 ? 17.683 -27.107 -7.643 1.00 78.25 359 PHE A CA 1
ATOM 2881 C C . PHE A 1 359 ? 17.947 -27.174 -6.133 1.00 78.25 359 PHE A C 1
ATOM 2883 O O . PHE A 1 359 ? 17.286 -27.949 -5.456 1.00 78.25 359 PHE A O 1
ATOM 2890 N N . SER A 1 360 ? 18.826 -26.342 -5.564 1.00 81.69 360 SER A N 1
ATOM 2891 C CA . SER A 1 360 ? 19.125 -26.363 -4.117 1.00 81.69 360 SER A CA 1
ATOM 2892 C C . SER A 1 360 ? 17.966 -25.867 -3.243 1.00 81.69 360 SER A C 1
ATOM 2894 O O . SER A 1 360 ? 17.844 -26.247 -2.075 1.00 81.69 360 SER A O 1
ATOM 2896 N N . LYS A 1 361 ? 17.082 -25.016 -3.777 1.00 80.94 361 LYS A N 1
ATOM 2897 C CA . LYS A 1 361 ? 15.797 -24.678 -3.150 1.00 80.94 361 LYS A CA 1
ATOM 2898 C C . LYS A 1 361 ? 14.861 -25.885 -3.178 1.00 80.94 361 LYS A C 1
ATOM 2900 O O . LYS A 1 361 ? 14.390 -26.294 -2.122 1.00 80.94 361 LYS A O 1
ATOM 2905 N N . LYS A 1 362 ? 14.681 -26.509 -4.347 1.00 82.12 362 LYS A N 1
ATOM 2906 C CA . LYS A 1 362 ? 13.858 -27.714 -4.519 1.00 82.12 362 LYS A CA 1
ATOM 2907 C C . LYS A 1 362 ? 14.359 -28.887 -3.674 1.00 82.12 362 LYS A C 1
ATOM 2909 O O . LYS A 1 362 ? 13.537 -29.562 -3.073 1.00 82.12 362 LYS A O 1
ATOM 2914 N N . GLU A 1 363 ? 15.670 -29.098 -3.569 1.00 82.00 363 GLU A N 1
ATOM 2915 C CA . GLU A 1 363 ? 16.277 -30.124 -2.717 1.00 82.00 363 GLU A CA 1
ATOM 2916 C C . GLU A 1 363 ? 15.991 -29.841 -1.242 1.00 82.00 363 GLU A C 1
ATOM 2918 O O . GLU A 1 363 ? 15.497 -30.721 -0.545 1.00 82.00 363 GLU A O 1
ATOM 2923 N N . ARG A 1 364 ? 16.215 -28.611 -0.756 1.00 78.56 364 ARG A N 1
ATOM 2924 C CA . ARG A 1 364 ? 15.851 -28.253 0.625 1.00 78.56 364 ARG A CA 1
ATOM 2925 C C . ARG A 1 364 ? 14.364 -28.481 0.881 1.00 78.56 364 ARG A C 1
ATOM 2927 O O . ARG A 1 364 ? 14.028 -29.115 1.875 1.00 78.56 364 ARG A O 1
ATOM 2934 N N . ASP A 1 365 ? 13.490 -28.025 -0.011 1.00 78.50 365 ASP A N 1
ATOM 2935 C CA . ASP A 1 365 ? 12.037 -28.190 0.111 1.00 78.50 365 ASP A CA 1
ATOM 2936 C C . ASP A 1 365 ? 11.602 -29.668 0.035 1.00 78.50 365 ASP A C 1
ATOM 2938 O O . ASP A 1 365 ? 10.638 -30.061 0.692 1.00 78.50 365 ASP A O 1
ATOM 2942 N N . GLN A 1 366 ? 12.324 -30.497 -0.723 1.00 79.25 366 GLN A N 1
ATOM 2943 C CA . GLN A 1 366 ? 12.162 -31.950 -0.778 1.00 79.25 366 GLN A CA 1
ATOM 2944 C C . GLN A 1 366 ? 12.567 -32.581 0.563 1.00 79.25 366 GLN A C 1
ATOM 2946 O O . GLN A 1 366 ? 11.743 -33.246 1.186 1.00 79.25 366 GLN A O 1
ATOM 2951 N N . ARG A 1 367 ? 13.766 -32.274 1.082 1.00 72.38 367 ARG A N 1
ATOM 2952 C CA . ARG A 1 367 ? 14.217 -32.711 2.416 1.00 72.38 367 ARG A CA 1
ATOM 2953 C C . ARG A 1 367 ? 13.227 -32.288 3.506 1.00 72.38 367 ARG A C 1
ATOM 2955 O O . ARG A 1 367 ? 12.878 -33.095 4.353 1.00 72.38 367 ARG A O 1
ATOM 2962 N N . TYR A 1 368 ? 12.693 -31.066 3.453 1.00 69.94 368 TYR A N 1
ATOM 2963 C CA . TYR A 1 368 ? 11.654 -30.576 4.374 1.00 69.94 368 TYR A CA 1
ATOM 2964 C C . TYR A 1 368 ? 10.326 -31.349 4.315 1.00 69.94 368 TYR A C 1
ATOM 2966 O O . TYR A 1 368 ? 9.576 -31.326 5.294 1.00 69.94 368 TYR A O 1
ATOM 2974 N N . LYS A 1 369 ? 10.009 -31.983 3.180 1.00 74.56 369 LYS A N 1
ATOM 2975 C CA . LYS A 1 369 ? 8.837 -32.857 3.005 1.00 74.56 369 LYS A CA 1
ATOM 2976 C C . LYS A 1 369 ? 9.135 -34.311 3.380 1.00 74.56 369 LYS A C 1
ATOM 2978 O O . LYS A 1 369 ? 8.219 -35.012 3.791 1.00 74.56 369 LYS A O 1
ATOM 2983 N N . GLU A 1 370 ? 10.391 -34.735 3.260 1.00 75.19 370 GLU A N 1
ATOM 2984 C CA . GLU A 1 370 ? 10.897 -36.046 3.689 1.00 75.19 370 GLU A CA 1
ATOM 2985 C C . GLU A 1 370 ? 11.119 -36.127 5.213 1.00 75.19 370 GLU A C 1
ATOM 2987 O O . GLU A 1 370 ? 11.083 -37.220 5.775 1.00 75.19 370 GLU A O 1
ATOM 2992 N N . LEU A 1 371 ? 11.292 -34.991 5.905 1.00 68.38 371 LEU A N 1
ATOM 2993 C CA . LEU A 1 371 ? 11.294 -34.933 7.371 1.00 68.38 371 LEU A CA 1
ATOM 2994 C C . LEU A 1 371 ? 9.935 -35.375 7.935 1.00 68.38 371 LEU A C 1
ATOM 2996 O O . LEU A 1 371 ? 8.894 -34.774 7.647 1.00 68.38 371 LEU A O 1
ATOM 3000 N N . GLY A 1 372 ? 9.957 -36.381 8.813 1.00 75.69 372 GLY A N 1
ATOM 3001 C CA . GLY A 1 372 ? 8.766 -36.840 9.521 1.00 75.69 372 GLY A CA 1
ATOM 3002 C C . GLY A 1 372 ? 8.144 -35.730 10.376 1.00 75.69 372 GLY A C 1
ATOM 3003 O O . GLY A 1 372 ? 8.818 -34.789 10.793 1.00 75.69 372 GLY A O 1
ATOM 3004 N N . LEU A 1 373 ? 6.848 -35.846 10.692 1.00 72.00 373 LEU A N 1
ATOM 3005 C CA . LEU A 1 373 ? 6.107 -34.820 11.449 1.00 72.00 373 LEU A CA 1
ATOM 3006 C C . LEU A 1 373 ? 6.800 -34.413 12.765 1.00 72.00 373 LEU A C 1
ATOM 3008 O O . LEU A 1 373 ? 6.765 -33.242 13.136 1.00 72.00 373 LEU A O 1
ATOM 3012 N N . ARG A 1 374 ? 7.472 -35.360 13.436 1.00 72.12 374 ARG A N 1
ATOM 3013 C CA . ARG A 1 374 ? 8.260 -35.114 14.656 1.00 72.12 374 ARG A CA 1
ATOM 3014 C C . ARG A 1 374 ? 9.501 -34.263 14.374 1.00 72.12 374 ARG A C 1
ATOM 3016 O O . ARG A 1 374 ? 9.679 -33.232 15.015 1.00 72.12 374 ARG A O 1
ATOM 3023 N N . ASP A 1 375 ? 10.294 -34.621 13.368 1.00 76.06 375 ASP A N 1
ATOM 3024 C CA . ASP A 1 375 ? 11.494 -33.866 12.986 1.00 76.06 375 ASP A CA 1
ATOM 3025 C C . ASP A 1 375 ? 11.141 -32.476 12.457 1.00 76.06 375 ASP A C 1
ATOM 3027 O O . ASP A 1 375 ? 11.845 -31.506 12.727 1.00 76.06 375 ASP A O 1
ATOM 3031 N N . LYS A 1 376 ? 10.004 -32.345 11.765 1.00 77.38 376 LYS A N 1
ATOM 3032 C CA . LYS A 1 376 ? 9.469 -31.059 11.313 1.00 77.38 376 LYS A CA 1
ATOM 3033 C C . LYS A 1 376 ? 9.119 -30.141 12.489 1.00 77.38 376 LYS A C 1
ATOM 3035 O O . LYS A 1 376 ? 9.408 -28.948 12.420 1.00 77.38 376 LYS A O 1
ATOM 3040 N N . ILE A 1 377 ? 8.555 -30.678 13.576 1.00 75.88 377 ILE A N 1
ATOM 3041 C CA . ILE A 1 377 ? 8.304 -29.931 14.821 1.00 75.88 377 ILE A CA 1
ATOM 3042 C C . ILE A 1 377 ? 9.627 -29.569 15.507 1.00 75.88 377 ILE A C 1
ATOM 3044 O O . ILE A 1 377 ? 9.810 -28.409 15.869 1.00 75.88 377 ILE A O 1
ATOM 3048 N N . THR A 1 378 ? 10.578 -30.499 15.621 1.00 79.94 378 THR A N 1
ATOM 3049 C CA . THR A 1 378 ? 11.903 -30.238 16.215 1.00 79.94 378 THR A CA 1
ATOM 3050 C C . THR A 1 378 ? 12.676 -29.166 15.445 1.00 79.94 378 THR A C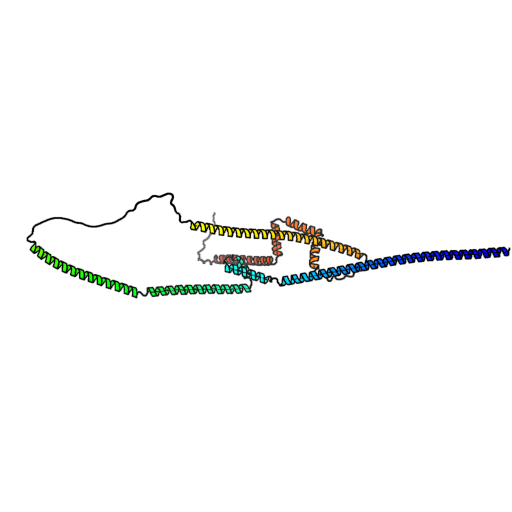 1
ATOM 3052 O O . THR A 1 378 ? 13.218 -28.240 16.045 1.00 79.94 378 THR A O 1
ATOM 3055 N N . LEU A 1 379 ? 12.692 -29.232 14.113 1.00 73.31 379 LEU A N 1
ATOM 3056 C CA . LEU A 1 379 ? 13.409 -28.289 13.255 1.00 73.31 379 LEU A CA 1
ATOM 3057 C C . LEU A 1 379 ? 12.699 -26.926 13.163 1.00 73.31 379 LEU A C 1
ATOM 3059 O O . LEU A 1 379 ? 13.366 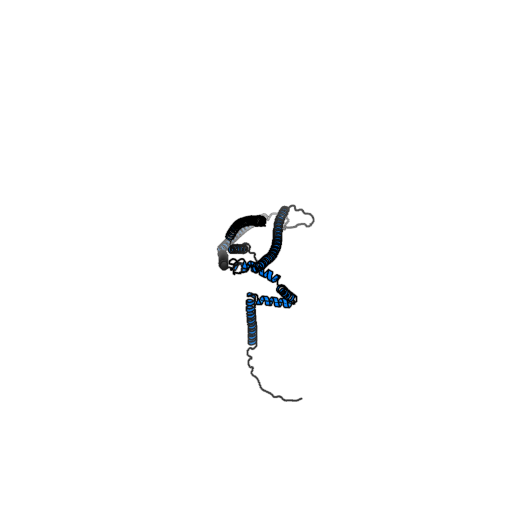-25.897 13.049 1.00 73.31 379 LEU A O 1
ATOM 3063 N N . SER A 1 380 ? 11.363 -26.912 13.258 1.00 75.12 380 SER A N 1
ATOM 3064 C CA . SER A 1 380 ? 10.547 -25.701 13.432 1.00 75.12 380 SER A CA 1
ATOM 3065 C C . SER A 1 380 ? 10.849 -25.021 14.769 1.00 75.12 380 SER A C 1
ATOM 3067 O O . SER A 1 380 ? 11.231 -23.853 14.788 1.00 75.12 380 SER A O 1
ATOM 3069 N N . SER A 1 381 ? 10.776 -25.769 15.874 1.00 72.31 381 SER A N 1
ATOM 3070 C CA . SER A 1 381 ? 11.062 -25.289 17.230 1.00 72.31 381 SER A CA 1
ATOM 3071 C C . SER A 1 381 ? 12.506 -24.797 17.357 1.00 72.31 381 SER A C 1
ATOM 3073 O O . SER A 1 381 ? 12.742 -23.688 17.825 1.00 72.31 381 SER A O 1
ATOM 3075 N N . GLY A 1 382 ? 13.476 -25.543 16.817 1.00 77.31 382 GLY A N 1
ATOM 3076 C CA . GLY A 1 382 ? 14.876 -25.124 16.742 1.00 77.31 382 GLY A CA 1
ATOM 3077 C C . GLY A 1 382 ? 15.064 -23.827 15.948 1.00 77.31 382 GLY A C 1
ATOM 3078 O O . GLY A 1 382 ? 15.701 -22.897 16.438 1.00 77.31 382 GLY A O 1
ATOM 3079 N N . ARG A 1 383 ? 14.463 -23.699 14.754 1.00 77.81 383 ARG A N 1
ATOM 3080 C CA . ARG A 1 383 ? 14.507 -22.436 13.990 1.00 77.81 383 ARG A CA 1
ATOM 3081 C C . ARG A 1 383 ? 13.809 -21.282 14.702 1.00 77.81 383 ARG A C 1
ATOM 3083 O O . ARG A 1 383 ? 14.294 -20.159 14.611 1.00 77.81 383 ARG A O 1
ATOM 3090 N N . PHE A 1 384 ? 12.709 -21.536 15.401 1.00 78.00 384 PHE A N 1
ATOM 3091 C CA . PHE A 1 384 ? 11.982 -20.525 16.163 1.00 78.00 384 PHE A CA 1
ATOM 3092 C C . PHE A 1 384 ? 12.813 -20.020 17.351 1.00 78.00 384 PHE A C 1
ATOM 3094 O O . PHE A 1 384 ? 12.995 -18.811 17.503 1.00 78.00 384 PHE A O 1
ATOM 3101 N N . LEU A 1 385 ? 13.392 -20.943 18.127 1.00 76.44 385 LEU A N 1
ATOM 3102 C CA . LEU A 1 385 ? 14.266 -20.653 19.263 1.00 76.44 385 LEU A CA 1
ATOM 3103 C C . LEU A 1 385 ? 15.550 -19.929 18.844 1.00 76.44 385 LEU A C 1
ATOM 3105 O O . LEU A 1 385 ? 15.920 -18.961 19.494 1.00 76.44 385 LEU A O 1
ATOM 3109 N N . LEU A 1 386 ? 16.224 -20.343 17.764 1.00 74.81 386 LEU A N 1
ATOM 3110 C CA . LEU A 1 386 ? 17.464 -19.688 17.321 1.00 74.81 386 LEU A CA 1
ATOM 3111 C C . LEU A 1 386 ? 17.199 -18.379 16.553 1.00 74.81 386 LEU A C 1
ATOM 3113 O O . LEU A 1 386 ? 17.931 -17.400 16.725 1.00 74.81 386 LEU A O 1
ATOM 3117 N N . GLY A 1 387 ? 16.160 -18.345 15.715 1.00 78.06 387 GLY A N 1
ATOM 3118 C CA . GLY A 1 387 ? 15.867 -17.229 14.814 1.00 78.06 387 GLY A CA 1
ATOM 3119 C C . GLY A 1 387 ? 15.263 -16.004 15.500 1.00 78.06 387 GLY A C 1
ATOM 3120 O O . GLY A 1 387 ? 15.559 -14.878 15.104 1.00 78.06 387 GLY A O 1
ATOM 3121 N N . ASN A 1 388 ? 14.450 -16.186 16.544 1.00 82.50 388 ASN A N 1
ATOM 3122 C CA . ASN A 1 388 ? 13.772 -15.078 17.214 1.00 82.50 388 ASN A CA 1
ATOM 3123 C C . ASN A 1 388 ? 14.508 -14.642 18.495 1.00 82.50 388 ASN A C 1
ATOM 3125 O O . ASN A 1 388 ? 14.724 -15.439 19.408 1.00 82.50 388 ASN A O 1
ATOM 3129 N N . LYS A 1 389 ? 14.842 -13.346 18.606 1.00 83.94 389 LYS A N 1
ATOM 3130 C CA . LYS A 1 389 ? 15.477 -12.772 19.809 1.00 83.94 389 LYS A CA 1
ATOM 3131 C C . LYS A 1 389 ? 14.635 -12.998 21.073 1.00 83.94 389 LYS A C 1
ATOM 3133 O O . LYS A 1 389 ? 15.187 -13.357 22.106 1.00 83.94 389 LYS A O 1
ATOM 3138 N N . TYR A 1 390 ? 13.309 -12.880 20.966 1.00 84.81 390 TYR A N 1
ATOM 3139 C CA . TYR A 1 390 ? 12.394 -13.072 22.093 1.00 84.81 390 TYR A CA 1
ATOM 3140 C C . TYR A 1 390 ? 12.313 -14.538 22.533 1.00 84.81 390 TYR A C 1
ATOM 3142 O O . TYR A 1 390 ? 12.244 -14.809 23.726 1.00 84.81 390 TYR A O 1
ATOM 3150 N N . ALA A 1 391 ? 12.393 -15.487 21.593 1.00 83.50 391 ALA A N 1
ATOM 3151 C CA . ALA A 1 391 ? 12.379 -16.914 21.909 1.00 83.50 391 ALA A CA 1
ATOM 3152 C C . ALA A 1 391 ? 13.653 -17.349 22.658 1.00 83.50 391 ALA A C 1
ATOM 3154 O O . ALA A 1 391 ? 13.566 -18.135 23.600 1.00 83.50 391 ALA A O 1
ATOM 3155 N N . ARG A 1 392 ? 14.819 -16.771 22.319 1.00 83.62 392 ARG A N 1
ATOM 3156 C CA . ARG A 1 392 ? 16.066 -16.953 23.089 1.00 83.62 392 ARG A CA 1
ATOM 3157 C C . ARG A 1 392 ? 15.941 -16.426 24.518 1.00 83.62 392 ARG A C 1
ATOM 3159 O O . ARG A 1 392 ? 16.285 -17.136 25.458 1.00 83.62 392 ARG A O 1
ATOM 3166 N N . THR A 1 393 ? 15.420 -15.210 24.685 1.00 86.62 393 THR A N 1
ATOM 3167 C CA . THR A 1 393 ? 15.190 -14.607 26.007 1.00 86.62 393 THR A CA 1
ATOM 3168 C C . THR A 1 393 ? 14.192 -15.421 26.838 1.00 86.62 393 THR A C 1
ATOM 3170 O O . THR A 1 393 ? 14.456 -15.696 28.005 1.00 86.62 393 THR A O 1
ATOM 3173 N N . PHE A 1 394 ? 13.090 -15.876 26.234 1.00 88.31 394 PHE A N 1
ATOM 3174 C CA . PHE A 1 394 ? 12.103 -16.735 26.891 1.00 88.31 394 PHE A CA 1
ATOM 3175 C C . PHE A 1 394 ? 12.713 -18.066 27.351 1.00 88.31 394 PHE A C 1
ATOM 3177 O O . PHE A 1 394 ? 12.549 -18.438 28.508 1.00 88.31 394 PHE A O 1
ATOM 3184 N N . ALA A 1 395 ? 13.472 -18.752 26.490 1.00 86.31 395 ALA A N 1
ATOM 3185 C CA . ALA A 1 395 ? 14.130 -20.009 26.848 1.00 86.31 395 ALA A CA 1
ATOM 3186 C C . ALA A 1 395 ? 15.149 -19.842 27.991 1.00 86.31 395 ALA A C 1
ATOM 3188 O O . ALA A 1 395 ? 15.235 -20.706 28.860 1.00 86.31 395 ALA A O 1
ATOM 3189 N N . PHE A 1 396 ? 15.878 -18.722 28.026 1.00 88.06 396 PHE A N 1
ATOM 3190 C CA . PHE A 1 396 ? 16.816 -18.390 29.103 1.00 88.06 396 PHE A CA 1
ATOM 3191 C C . PHE A 1 396 ? 16.112 -18.149 30.450 1.00 88.06 396 PHE A C 1
ATOM 3193 O O . PHE A 1 396 ? 16.529 -18.690 31.472 1.00 88.06 396 PHE A O 1
ATOM 3200 N N . PHE A 1 397 ? 15.006 -17.398 30.467 1.00 91.50 397 PHE A N 1
ATOM 3201 C CA . PHE A 1 397 ? 14.215 -17.237 31.692 1.00 91.50 397 PHE A CA 1
ATOM 3202 C C . PHE A 1 397 ? 13.501 -18.529 32.106 1.00 91.50 397 PHE A C 1
ATOM 3204 O O . PHE A 1 397 ? 13.406 -18.810 33.298 1.00 91.50 397 PHE A O 1
ATOM 3211 N N . TYR A 1 398 ? 13.061 -19.347 31.147 1.00 92.62 398 TYR A N 1
ATOM 3212 C CA . TYR A 1 398 ? 12.454 -20.649 31.413 1.00 92.62 398 TYR A CA 1
ATOM 3213 C C . TYR A 1 398 ? 13.439 -21.616 32.084 1.00 92.62 398 TYR A C 1
ATOM 3215 O O . TYR A 1 398 ? 13.089 -22.239 33.085 1.00 92.62 398 TYR A O 1
ATOM 3223 N N . THR A 1 399 ? 14.687 -21.712 31.602 1.00 91.25 399 THR A N 1
ATOM 3224 C CA . THR A 1 399 ? 15.696 -22.552 32.265 1.00 91.25 399 THR A CA 1
ATOM 3225 C C . THR A 1 399 ? 16.029 -22.026 33.657 1.00 91.25 399 THR A C 1
ATOM 3227 O O . THR A 1 399 ? 16.059 -22.826 34.589 1.00 91.25 399 THR A O 1
ATOM 3230 N N . ILE A 1 400 ? 16.204 -20.713 33.843 1.00 93.75 400 ILE A N 1
ATOM 3231 C CA . ILE A 1 400 ? 16.439 -20.114 35.169 1.00 93.75 400 ILE A CA 1
ATOM 3232 C C . ILE A 1 400 ? 15.276 -20.407 36.127 1.00 93.75 400 ILE A C 1
ATOM 3234 O O . ILE A 1 400 ? 15.508 -20.885 37.236 1.00 93.75 400 ILE A O 1
ATOM 3238 N N . GLY A 1 401 ? 14.031 -20.190 35.696 1.00 94.44 401 GLY A N 1
ATOM 3239 C CA . GLY A 1 401 ? 12.835 -20.476 36.492 1.00 94.44 401 GLY A CA 1
ATOM 3240 C C . GLY A 1 401 ? 12.722 -21.952 36.876 1.00 94.44 401 GLY A C 1
ATOM 3241 O O . GLY A 1 401 ? 12.422 -22.266 38.026 1.00 94.44 401 GLY A O 1
ATOM 3242 N N . LEU A 1 402 ? 13.051 -22.864 35.956 1.00 93.25 402 LEU A N 1
ATOM 3243 C CA . LEU A 1 402 ? 13.091 -24.301 36.229 1.00 93.25 402 LEU A CA 1
ATOM 3244 C C . LEU A 1 402 ? 14.173 -24.653 37.262 1.00 93.25 402 LEU A C 1
ATOM 3246 O O . LEU A 1 402 ? 13.900 -25.437 38.168 1.00 93.25 402 LEU A O 1
ATOM 3250 N N . HIS A 1 403 ? 15.359 -24.036 37.200 1.00 93.00 403 HIS A N 1
ATOM 3251 C CA . HIS A 1 403 ? 16.387 -24.219 38.230 1.00 93.00 403 HIS A CA 1
ATOM 3252 C C . HIS A 1 403 ? 15.907 -23.699 39.594 1.00 93.00 403 HIS A C 1
ATOM 3254 O O . HIS A 1 403 ? 16.001 -24.431 40.574 1.00 93.00 403 HIS A O 1
ATOM 3260 N N . PHE A 1 404 ? 15.324 -22.496 39.671 1.00 93.94 404 PHE A N 1
ATOM 3261 C CA . PHE A 1 404 ? 14.736 -21.964 40.911 1.00 93.94 404 PHE A CA 1
ATOM 3262 C C . PHE A 1 404 ? 13.640 -22.871 41.483 1.00 93.94 404 PHE A C 1
ATOM 3264 O O . PHE A 1 404 ? 13.585 -23.075 42.696 1.00 93.94 404 PHE A O 1
ATOM 3271 N N . LEU A 1 405 ? 12.792 -23.455 40.634 1.00 92.12 405 LEU A N 1
ATOM 3272 C CA . LEU A 1 405 ? 11.754 -24.399 41.045 1.00 92.12 405 LEU A CA 1
ATOM 3273 C C . LEU A 1 405 ? 12.362 -25.697 41.593 1.00 92.12 405 LEU A C 1
ATOM 3275 O O . LEU A 1 405 ? 11.954 -26.153 42.660 1.00 92.12 405 LEU A O 1
ATOM 3279 N N . VAL A 1 406 ? 13.367 -26.263 40.917 1.00 94.12 406 VAL A N 1
ATOM 3280 C CA . VAL A 1 406 ? 14.082 -27.463 41.382 1.00 94.12 406 VAL A CA 1
ATOM 3281 C C . VAL A 1 406 ? 14.809 -27.192 42.700 1.00 94.12 406 VAL A C 1
ATOM 3283 O O . VAL A 1 406 ? 14.646 -27.966 43.639 1.00 94.12 406 VAL A O 1
ATOM 3286 N N . PHE A 1 407 ? 15.530 -26.074 42.829 1.00 92.62 407 PHE A N 1
ATOM 3287 C CA . PHE A 1 407 ? 16.169 -25.678 44.089 1.00 92.62 407 PHE A CA 1
ATOM 3288 C C . PHE A 1 407 ? 15.150 -25.473 45.213 1.00 92.62 407 PHE A C 1
ATOM 3290 O O . PHE A 1 407 ? 15.396 -25.906 46.334 1.00 92.62 407 PHE A O 1
ATOM 3297 N N . THR A 1 408 ? 13.987 -24.885 44.924 1.00 89.75 408 THR A N 1
ATOM 3298 C CA . THR A 1 408 ? 12.909 -24.697 45.908 1.00 89.75 408 THR A CA 1
ATOM 3299 C C . THR A 1 408 ? 12.287 -26.032 46.329 1.00 89.75 408 THR A C 1
ATOM 3301 O O . THR A 1 408 ? 12.011 -26.234 47.510 1.00 89.75 408 THR A O 1
ATOM 3304 N N . CYS A 1 409 ? 12.104 -26.967 45.392 1.00 87.62 409 CYS A N 1
ATOM 3305 C CA . CYS A 1 409 ? 11.614 -28.320 45.660 1.00 87.62 409 CYS A CA 1
ATOM 3306 C C . CYS A 1 409 ? 12.609 -29.115 46.523 1.00 87.62 409 CYS A C 1
ATOM 3308 O O . CYS A 1 409 ? 12.231 -29.657 47.560 1.00 87.62 409 CYS A O 1
ATOM 3310 N N . LEU A 1 410 ? 13.897 -29.098 46.159 1.00 88.56 410 LEU A N 1
ATOM 3311 C CA . LEU A 1 410 ? 14.974 -29.720 46.933 1.00 88.56 410 LEU A CA 1
ATOM 3312 C C . LEU A 1 410 ? 15.132 -29.079 48.316 1.00 88.56 410 LEU A C 1
ATOM 3314 O O . LEU A 1 410 ? 15.299 -29.796 49.296 1.00 88.56 410 LEU A O 1
ATOM 3318 N N . TYR A 1 411 ? 15.021 -27.753 48.427 1.00 90.88 411 TYR A N 1
ATOM 3319 C CA . TYR A 1 411 ? 15.042 -27.047 49.709 1.00 90.88 411 TYR A CA 1
ATOM 3320 C C . TYR A 1 411 ? 13.848 -27.436 50.590 1.00 90.88 411 TYR A C 1
ATOM 3322 O O . TYR A 1 411 ? 14.035 -27.740 51.763 1.00 90.88 411 TYR A O 1
ATOM 3330 N N . LYS A 1 412 ? 12.633 -27.508 50.028 1.00 85.25 412 LYS A N 1
ATOM 3331 C CA . LYS A 1 412 ? 11.433 -27.985 50.736 1.00 85.25 412 LYS A CA 1
ATOM 3332 C C . LYS A 1 412 ? 11.590 -29.434 51.203 1.00 85.25 412 LYS A C 1
ATOM 3334 O O . LYS A 1 412 ? 11.322 -29.708 52.367 1.00 85.25 412 LYS A O 1
ATOM 3339 N N . MET A 1 413 ? 12.054 -30.344 50.344 1.00 81.44 413 MET A N 1
ATOM 3340 C CA . MET A 1 413 ? 12.301 -31.742 50.723 1.00 81.44 413 MET A CA 1
ATOM 3341 C C . MET A 1 413 ? 13.421 -31.875 51.763 1.00 81.44 413 MET A C 1
ATOM 3343 O O . MET A 1 413 ? 13.279 -32.649 52.703 1.00 81.44 413 MET A O 1
ATOM 3347 N N . SER A 1 414 ? 14.494 -31.089 51.651 1.00 84.00 414 SER A N 1
ATOM 3348 C CA . SER A 1 414 ? 15.585 -31.051 52.632 1.00 84.00 414 SER A CA 1
ATOM 3349 C C . SER A 1 414 ? 15.114 -30.519 53.988 1.00 84.00 414 SER A C 1
ATOM 3351 O O . SER A 1 414 ? 15.384 -31.138 55.011 1.00 84.00 414 SER A O 1
ATOM 3353 N N . ALA A 1 415 ? 14.330 -29.437 54.013 1.00 78.44 415 ALA A N 1
ATOM 3354 C CA . ALA A 1 415 ? 13.757 -28.881 55.238 1.00 78.44 415 ALA A CA 1
ATOM 3355 C C . ALA A 1 415 ? 12.761 -29.844 55.911 1.00 78.44 415 ALA A C 1
ATOM 3357 O O . ALA A 1 415 ? 12.772 -29.984 57.131 1.00 78.44 415 ALA A O 1
ATOM 3358 N N . LEU A 1 416 ? 11.936 -30.548 55.125 1.00 73.31 416 LEU A N 1
ATOM 3359 C CA . LEU A 1 416 ? 11.041 -31.595 55.629 1.00 73.31 416 LEU A CA 1
ATOM 3360 C C . LEU A 1 416 ? 11.819 -32.815 56.150 1.00 73.31 416 LEU A C 1
ATOM 3362 O O . LEU A 1 416 ? 11.464 -33.354 57.192 1.00 73.31 416 LEU A O 1
ATOM 3366 N N . SER A 1 417 ? 12.907 -33.211 55.481 1.00 70.06 417 SER A N 1
ATOM 3367 C CA . SER A 1 417 ? 13.806 -34.284 55.936 1.00 70.06 417 SER A CA 1
ATOM 3368 C C . SER A 1 417 ? 14.539 -33.914 57.234 1.00 70.06 417 SER A C 1
ATOM 3370 O O . SER A 1 417 ? 14.635 -34.731 58.145 1.00 70.06 417 SER A O 1
ATOM 3372 N N . TYR A 1 418 ? 14.966 -32.655 57.380 1.00 66.88 418 TYR A N 1
ATOM 3373 C CA . TYR A 1 418 ? 15.532 -32.133 58.628 1.00 66.88 418 TYR A CA 1
ATOM 3374 C C . TYR A 1 418 ? 14.517 -32.127 59.780 1.00 66.88 418 TYR A C 1
ATOM 3376 O O . TYR A 1 418 ? 14.888 -32.448 60.903 1.00 66.88 418 TYR A O 1
ATOM 3384 N N . LEU A 1 419 ? 13.244 -31.806 59.517 1.00 59.91 419 LEU A N 1
ATOM 3385 C CA . LEU A 1 419 ? 12.181 -31.903 60.528 1.00 59.91 419 LEU A CA 1
ATOM 3386 C C . LEU A 1 419 ? 11.827 -33.357 60.878 1.00 59.91 419 LEU A C 1
ATOM 3388 O O . LEU A 1 419 ? 11.486 -33.639 62.022 1.00 59.91 419 LEU A O 1
ATOM 3392 N N . SER A 1 420 ? 11.913 -34.273 59.908 1.00 58.38 420 SER A N 1
ATOM 3393 C CA . SER A 1 420 ? 11.689 -35.708 60.122 1.00 58.38 420 SER A CA 1
ATOM 3394 C C . SER A 1 420 ? 12.794 -36.367 60.953 1.00 58.38 420 SER A C 1
ATOM 3396 O O . SER A 1 420 ? 12.535 -37.386 61.584 1.00 58.38 420 SER A O 1
ATOM 3398 N N . ASN A 1 421 ? 13.997 -35.786 60.964 1.00 56.12 421 ASN A N 1
ATOM 3399 C CA . ASN A 1 421 ? 15.151 -36.236 61.744 1.00 56.12 421 ASN A CA 1
ATOM 3400 C C . ASN A 1 421 ? 15.366 -35.336 62.977 1.00 56.12 421 ASN A C 1
ATOM 3402 O O . ASN A 1 421 ? 16.478 -34.871 63.242 1.00 56.12 421 ASN A O 1
ATOM 3406 N N . GLY A 1 422 ? 14.282 -35.065 63.715 1.00 48.09 422 GLY A N 1
ATOM 3407 C CA . GLY A 1 422 ? 14.355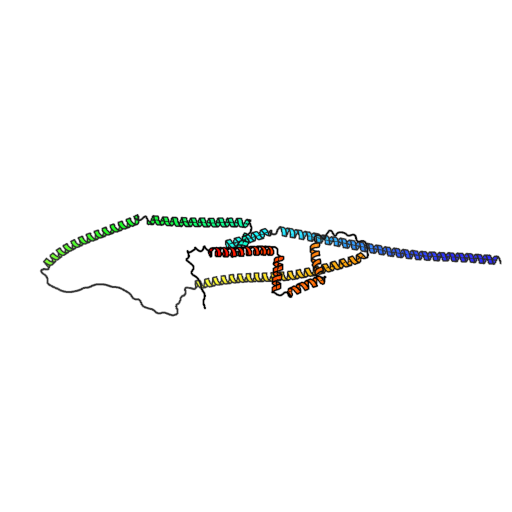 -34.464 65.050 1.00 48.09 422 GLY A CA 1
ATOM 3408 C C . GLY A 1 422 ? 15.204 -35.318 66.008 1.00 48.09 422 GLY A C 1
ATOM 3409 O O . GLY A 1 422 ? 15.385 -36.510 65.763 1.00 48.09 422 GLY A O 1
ATOM 3410 N N . PRO A 1 423 ? 15.771 -34.726 67.074 1.00 45.50 423 PRO A N 1
ATOM 3411 C CA . PRO A 1 423 ? 16.793 -35.385 67.881 1.00 45.50 423 PRO A CA 1
ATOM 3412 C C . PRO A 1 423 ? 16.233 -36.616 68.600 1.00 45.50 423 PRO A C 1
ATOM 3414 O O . PRO A 1 423 ? 15.304 -36.495 69.397 1.00 45.50 423 PRO A O 1
ATOM 3417 N N . GLU A 1 424 ? 16.831 -37.785 68.363 1.00 45.66 424 GLU A N 1
ATOM 3418 C CA . GLU A 1 424 ? 16.524 -38.972 69.161 1.00 45.66 424 GLU A CA 1
ATOM 3419 C C . GLU A 1 424 ? 17.002 -38.767 70.606 1.00 45.66 424 GLU A C 1
ATOM 3421 O O . GLU A 1 424 ? 18.189 -38.544 70.864 1.00 45.66 424 GLU A O 1
ATOM 3426 N N . GLU A 1 425 ? 16.066 -38.829 71.556 1.00 43.28 425 GLU A N 1
ATOM 3427 C CA . GLU A 1 425 ? 16.384 -38.812 72.983 1.00 43.28 425 GLU A CA 1
ATOM 3428 C C . GLU A 1 425 ? 17.143 -40.093 73.375 1.00 43.28 425 GLU A C 1
ATOM 3430 O O . GLU A 1 425 ? 16.679 -41.201 73.087 1.00 43.28 425 GLU A O 1
ATOM 3435 N N . PRO A 1 426 ? 18.286 -39.993 74.078 1.00 45.91 426 PRO A N 1
ATOM 3436 C CA . PRO A 1 426 ? 19.044 -41.164 74.492 1.00 45.91 426 PRO A CA 1
ATOM 3437 C C . PRO A 1 426 ? 18.407 -41.807 75.732 1.00 45.91 426 PRO A C 1
ATOM 3439 O O . PRO A 1 426 ? 18.738 -41.455 76.868 1.00 45.91 426 PRO A O 1
ATOM 3442 N N . LEU A 1 427 ? 17.515 -42.782 75.533 1.00 39.44 427 LEU A N 1
ATOM 3443 C CA . LEU A 1 427 ? 17.037 -43.616 76.637 1.00 39.44 427 LEU A CA 1
ATOM 3444 C C . LEU A 1 427 ? 18.125 -44.585 77.128 1.00 39.44 427 LEU A C 1
ATOM 3446 O O . LEU A 1 427 ? 18.851 -45.223 76.366 1.00 39.44 427 LEU A O 1
ATOM 3450 N N . ILE A 1 428 ? 18.240 -44.643 78.453 1.00 42.66 428 ILE A N 1
ATOM 3451 C CA . ILE A 1 428 ? 19.361 -45.222 79.196 1.00 42.66 428 ILE A CA 1
ATOM 3452 C C . ILE A 1 428 ? 19.232 -46.753 79.256 1.00 42.66 428 ILE A C 1
ATOM 3454 O O . ILE A 1 428 ? 18.172 -47.279 79.581 1.00 42.66 428 ILE A O 1
ATOM 3458 N N . GLY A 1 429 ? 20.320 -47.452 78.920 1.00 39.66 429 GLY A N 1
ATOM 3459 C CA . GLY A 1 429 ? 20.323 -48.891 78.618 1.00 39.66 429 GLY A CA 1
ATOM 3460 C C . GLY A 1 429 ? 20.276 -49.881 79.785 1.00 39.66 429 GLY A C 1
ATOM 3461 O O . GLY A 1 429 ? 20.162 -49.494 80.938 1.00 39.66 429 GLY A O 1
ATOM 3462 N N . GLU A 1 430 ? 20.501 -51.165 79.471 1.00 38.59 430 GLU A N 1
ATOM 3463 C CA . GLU A 1 430 ? 21.222 -52.105 80.347 1.00 38.59 430 GLU A CA 1
ATOM 3464 C C . GLU A 1 430 ? 21.859 -53.297 79.584 1.00 38.59 430 GLU A C 1
ATOM 3466 O O . GLU A 1 430 ? 21.262 -53.914 78.709 1.00 38.59 430 GLU A O 1
ATOM 3471 N N . LYS A 1 431 ? 23.111 -53.588 79.964 1.00 40.19 431 LYS A N 1
ATOM 3472 C CA . LYS A 1 431 ? 23.849 -54.875 80.010 1.00 40.19 431 LYS A CA 1
ATOM 3473 C C . LYS A 1 431 ? 23.489 -56.041 79.058 1.00 40.19 431 LYS A C 1
ATOM 3475 O O . LYS A 1 431 ? 22.587 -56.829 79.305 1.00 40.19 431 LYS A O 1
ATOM 3480 N N . ILE A 1 432 ? 24.409 -56.262 78.113 1.00 46.16 432 ILE A N 1
ATOM 3481 C CA . ILE A 1 432 ? 25.178 -57.512 77.878 1.00 46.16 432 ILE A CA 1
ATOM 3482 C C . ILE A 1 432 ? 24.631 -58.800 78.533 1.00 46.16 432 ILE A C 1
ATOM 3484 O O . ILE A 1 432 ? 24.728 -58.944 79.751 1.00 46.16 432 ILE A O 1
ATOM 3488 N N . LEU A 1 433 ? 24.306 -59.816 77.716 1.00 42.22 433 LEU A N 1
ATOM 3489 C CA . LEU A 1 433 ? 24.530 -61.230 78.066 1.00 42.22 433 LEU A CA 1
ATOM 3490 C C . LEU A 1 433 ? 24.636 -62.149 76.824 1.00 42.22 433 LEU A C 1
ATOM 3492 O O . LEU A 1 433 ? 23.645 -62.544 76.227 1.00 42.22 433 LEU A O 1
ATOM 3496 N N . ASN A 1 434 ? 25.888 -62.451 76.468 1.00 37.91 434 ASN A N 1
ATOM 3497 C CA . ASN A 1 434 ? 26.435 -63.666 75.838 1.00 37.91 434 ASN A CA 1
ATOM 3498 C C . ASN A 1 434 ? 25.588 -64.534 74.875 1.00 37.91 434 ASN A C 1
ATOM 3500 O O . ASN A 1 434 ? 24.642 -65.213 75.264 1.00 37.91 434 ASN A O 1
ATOM 3504 N N . LEU A 1 435 ? 26.128 -64.694 73.659 1.00 40.81 435 LEU A N 1
ATOM 3505 C CA . LEU A 1 435 ? 26.006 -65.909 72.836 1.00 40.81 435 LEU A CA 1
ATOM 3506 C C . LEU A 1 435 ? 26.513 -67.148 73.622 1.00 40.81 435 LEU A C 1
ATOM 3508 O O . LEU A 1 435 ? 27.412 -66.992 74.455 1.00 40.81 435 LEU A O 1
ATOM 3512 N N . PRO A 1 436 ? 26.042 -68.378 73.326 1.00 51.50 436 PRO A N 1
ATOM 3513 C CA . PRO A 1 436 ? 26.728 -69.126 72.263 1.00 51.50 436 PRO A CA 1
ATOM 3514 C C . PRO A 1 436 ? 25.863 -70.078 71.406 1.00 51.50 436 PRO A C 1
ATOM 3516 O O . PRO A 1 436 ? 24.756 -70.466 71.760 1.00 51.50 436 PRO A O 1
ATOM 3519 N N . HIS A 1 437 ? 26.466 -70.483 70.282 1.00 39.81 437 HIS A N 1
ATOM 3520 C CA . HIS A 1 437 ? 26.271 -71.739 69.536 1.00 39.81 437 HIS A CA 1
ATOM 3521 C C . HIS A 1 437 ? 25.487 -72.870 70.240 1.00 39.81 437 HIS A C 1
ATOM 3523 O O . HIS A 1 437 ? 25.920 -73.329 71.295 1.00 39.81 437 HIS A O 1
ATOM 3529 N N . ALA A 1 438 ? 24.529 -73.487 69.531 1.00 39.84 438 ALA A N 1
ATOM 3530 C CA . ALA A 1 438 ? 24.728 -74.799 68.878 1.00 39.84 438 ALA A CA 1
ATOM 3531 C C . ALA A 1 438 ? 23.465 -75.307 68.141 1.00 39.84 438 ALA A C 1
ATOM 3533 O O . ALA A 1 438 ? 22.370 -75.176 68.675 1.00 39.84 438 ALA A O 1
ATOM 3534 N N . LEU A 1 439 ? 23.704 -75.968 66.994 1.00 39.09 439 LEU A N 1
ATOM 3535 C CA . LEU A 1 439 ? 22.827 -76.884 66.229 1.00 39.09 439 LEU A CA 1
ATOM 3536 C C . LEU A 1 439 ? 21.485 -76.338 65.700 1.00 39.09 439 LEU A C 1
ATOM 3538 O O . LEU A 1 439 ? 20.473 -76.385 66.427 1.00 39.09 439 LEU A O 1
#

Sequence (439 aa):
MAKWIDVVDHNCIWSSRLCFANDNLDSNNILENSLSAKEKIISELNMELHNLETTLSNEREQHINEIKKLNVLLNEKEATLDEIKKELQTRPTAKLVDDLRKKVKILQAVGYNSIEAEDWEVATSGEEMSKLESLLLDKNRKMEHELTQLKAVGYNSIEAEDWEVATSGEEMSKLESLLLDKNRKMEHELTQLKMKLSEKTSLLEAAEGKIAELTAEGYSSKDRKGTLIDDWDLSESGATEPSQNVDQRHVSSDLDQSSMLKVICNQRDRFRARLRETEEEIRQLKEKIGVLTVELERTKADNVKLYGKIRYVQDYNLEKVVSRGSKKPVEDLESGFSSDVESKYKKIYEDDINPFAAFSKKERDQRYKELGLRDKITLSSGRFLLGNKYARTFAFFYTIGLHFLVFTCLYKMSALSYLSNGPEEPLIGEKILNLPHAL

Secondary structure (DSSP, 8-state):
-HHHHHHHHHHHHHHHHHHHHHHHHHHHHHHHHHHHHHHHHHHHHHHHHHHHHHHHHHHHHHHHHHHHHHHHHHHHHHHHHHHHHHHHHHSPPHHHHHHHHHHHHHHHHHHH--S-GGGHHHHH-SHHHHHHHHHHHHHHHHHHHHHHHHHHHHHHHHHHHHHHHHH-THHHHHHHHHHHHHHHHHHHHHHHHHHHHHHHHHHHHHHHHHHHHHHSS-------------------------S-------HHHHHHHHHHHHHHHHHHHHHHHHHHHHHHHHHHHHHHHHHHHHHHHHHHHHHHHHHHHHHHHHHHHHHHHHTS--------TTHHHHHHHHHHHHHHHHHHH-HHHHHHHHHHHHHHHHS-HHHHHHHHHHHHHHH-HHHHHHHHHHHHHHHHHHHHHHHHHHHHHHHHTPPPP--------------

pLDDT: mean 73.94, std 19.26, range [26.59, 97.44]

Foldseek 3Di:
DVVVVVVVVVVVVVVVVVVVVVVVVVVVVVVVVVVVVVVVVVVVVVVVVVVVVVVVVVVVVVVVVVVVVVVVVVVVVVVVVVVVVVVVVPPPDVVVVLVVVLVVVVCCCVVVVDDDPVVVVVSQPDPVSVVVVVVVVVVVVVVVVVVVVCVVCVVVVVVVVVVVVVPPCPVVVVVVVVVVVVVVVVVVVVVVVVVVVVVVVVVVVVVVVVVVVVCVPDDDDDDDDDDDDDDDYDDDDDDDDDDDDDDPDDVVVVVVVVVVVVVVVVVVVVVVVVVVVVVVVVVVVVVVVVVVVVVVVVVLVVVLVVLVVVVVVVVVVVVVCVVPDDDDDDPPVPCPPVVVVSVVSVVVNCCVPPVVSVVVVVVVVVVCVVDDPVSVVVVVLVCCCVVDPVNVVVVVVVVVVVVVVVVVVVVVVVVVVVVVCPPDDDDDDDDDDDDDDDD

Radius of gyration: 66.96 Å; chains: 1; bounding box: 175×96×211 Å